Protein AF-0000000083110863 (afdb_homodimer)

InterPro domains:
  IPR005673 Phosphate ABC transporter, substrate-binding protein PstS [PIRSF002756] (12-364)
  IPR005673 Phosphate ABC transporter, substrate-binding protein PstS [TIGR00975] (46-364)
  IPR024370 PBP domain [PF12849] (45-331)
  IPR050962 Phosphate-binding protein PstS [PTHR42996] (9-354)

Organism: NCBI:txid185642

Secondary structure (DSSP, 8-state):
-----------------------------------------S-SEEEEEE-STTHHHHHHHHHHHHHHSTT-EEEEEE--HHHHHHHHHTTSSSEEEESSPPPHHHHHHHHHHHTS-EEEEEEEEEEEEEEEE-TT----EEEHHHHHHHHTTS--BTT-HHHHHHSTT----S-B-EEEEE-S--HHHHHHHHHHHHHSTT---S--SSS--S--SEEE-HHHHHHHHHHHSTTEEEEEEHHHHHHTT-EE-EEEETTEEEEE---HHHHHHHHTT--B-S-TT---B--HHHHS--STT----EEEEEEEEESS-SSHHHHHHHHHHHHHHHTGGGTTGGGGT-BPPPHHHHHHHHHHHHT--/-----------------------------------------S-SEEEEEE-STTHHHHHHHHHHHHHHSTT-EEEEEE--HHHHHHHHHTTSSSEEEESSPPPHHHHHHHHHHHTS-EEEEEEEEEEEEEEEE-TT----EEEHHHHHHHHTTS--BTT-HHHHHHSTT----S-B-EEEEE-S--HHHHHHHHHHHHHSTT---S--SSS--S--SEEE-HHHHHHHHHHHSTTEEEEEEHHHHHHTT-EE-EEEETTEEEEE---HHHHHHHHTT--B-S-TT---B--HHHHS--STT----EEEEEEEEESS-SSHHHHHHHHHHHHHHHTGGGTTGGGGT-BPPPHHHHHHHHHHHHT--

Sequence (730 aa):
MKHQRVGAVLAVLAIGALGLSGCESADDGEAGASSEPVSCGGKPALKASGSTAQENAMTRFIKAFEQACHGQSLDYTPNGSGAGINEFTSNVTDFGGSDSALAPIEHFAAQQRCGSPALDLPVVFGPIAITYNVKGLNSLTLDGPVAAKIFEGAITMWNDPAIAALNSGAALPAEPIRVIFRNDLSGTTDNFQKYLDSASNGAWEKGIGKSFNGGVGEGAKGNDGTSAAVKATEGSITYNEWSFAQKQQLGMAKIVTSAGSDAVAISADSVGKTIAGATIVGQGNDLVIDTYSFYKPTAAGAYPIVLATYEIVCSKYPDAQTGAAVKAFLQSTIGAGQKGLSDNGYIPIPESFKGRLFAAVDSIAMKHQRVGAVLAVLAIGALGLSGCESADDGEAGASSEPVSCGGKPALKASGSTAQENAMTRFIKAFEQACHGQSLDYTPNGSGAGINEFTSNVTDFGGSDSALAPIEHFAAQQRCGSPALDLPVVFGPIAITYNVKGLNSLTLDGPVAAKIFEGAITMWNDPAIAALNSGAALPAEPIRVIFRNDLSGTTDNFQKYLDSASNGAWEKGIGKSFNGGVGEGAKGNDGTSAAVKATEGSITYNEWSFAQKQQLGMAKIVTSAGSDAVAISADSVGKTIAGATIVGQGNDLVIDTYSFYKPTAAGAYPIVLATYEIVCSKYPDAQTGAAVKAFLQSTIGAGQKGLSDNGYIPIPESFKGRLFAAVDSIA

Nearest PDB structures (foldseek):
  4lvq-assembly2_B  TM=9.729E-01  e=5.075E-50  Mycobacterium tuberculosis
  5wnn-assembly2_B  TM=9.262E-01  e=7.924E-28  Burkholderia pseudomallei K96243
  1ixi-assembly1_A  TM=9.269E-01  e=7.408E-27  Escherichia coli
  1a40-assembly1_A  TM=8.992E-01  e=1.075E-26  Escherichia coli
  1a55-assembly1_A  TM=8.881E-01  e=1.561E-26  Escherichia coli

Solvent-accessible surface area (backbone atoms only — not comparable to full-atom values): 37602 Å² total; per-residue (Å²): 139,81,73,82,75,77,75,77,75,76,78,80,75,81,68,79,77,76,75,75,72,74,75,67,68,71,65,70,62,70,76,63,79,77,65,66,80,58,62,66,56,54,45,46,70,44,39,30,29,5,26,36,73,46,44,72,56,44,57,44,22,46,51,34,24,34,70,74,26,77,84,37,49,68,50,72,44,65,65,17,12,47,48,6,50,51,36,27,38,67,65,73,27,73,30,13,27,16,33,52,73,74,49,76,57,49,44,52,45,29,20,65,59,26,78,29,60,52,25,34,40,63,61,38,33,33,42,47,32,44,30,40,24,47,88,89,53,90,72,47,43,42,34,30,39,60,47,22,27,42,52,46,54,75,46,46,41,53,50,33,67,74,47,43,70,56,31,76,89,58,79,56,53,93,43,61,53,40,42,42,41,53,66,44,32,21,18,67,42,19,44,52,30,45,26,25,48,65,36,10,79,72,54,35,76,49,61,54,32,31,42,69,58,40,85,56,63,45,71,27,55,51,42,67,38,38,48,53,48,32,74,73,30,80,36,17,36,38,74,29,37,30,37,50,37,59,73,66,66,50,47,58,45,19,40,35,50,88,38,40,87,63,63,20,51,89,44,73,64,17,41,48,56,30,57,71,70,53,43,75,69,40,62,89,64,21,43,35,66,48,56,56,62,27,30,59,32,74,52,70,60,33,30,32,48,56,37,48,34,20,46,35,36,45,42,34,34,84,49,55,38,51,18,36,23,52,32,20,42,49,41,19,29,71,36,64,24,38,65,66,28,63,83,59,39,30,41,52,69,52,77,88,47,47,63,61,49,50,53,36,46,69,59,36,51,142,77,85,86,76,90,79,82,73,85,73,74,81,84,68,78,77,75,78,76,74,71,74,67,69,72,67,69,65,70,76,64,80,78,66,66,83,58,61,65,55,54,47,46,71,42,38,32,28,4,25,36,73,45,44,73,56,45,56,44,23,45,51,33,26,33,70,73,27,77,84,36,49,67,50,72,46,65,65,17,12,47,49,6,49,53,34,27,40,69,65,72,26,72,29,12,26,18,33,51,72,74,48,75,57,50,44,53,44,30,21,66,59,25,76,28,60,53,24,34,41,63,61,38,33,36,43,49,32,44,30,40,25,47,89,90,54,88,73,46,42,43,36,32,38,60,49,21,28,41,52,46,54,75,46,48,42,53,49,34,69,74,46,41,70,56,32,76,89,60,80,55,54,93,43,61,53,40,44,42,42,51,67,46,33,20,19,68,42,18,44,52,30,45,27,24,50,66,36,10,80,71,54,34,78,48,61,52,30,31,42,68,58,39,85,58,63,44,70,27,53,51,44,68,37,40,49,52,47,30,75,72,30,80,37,17,36,38,73,29,37,31,39,50,37,58,73,68,68,50,47,58,45,20,41,35,50,86,38,41,86,63,63,21,53,89,44,74,65,17,40,47,57,30,59,71,70,54,43,73,68,40,63,89,63,22,43,36,66,49,55,55,62,27,31,58,32,77,53,70,60,34,31,32,49,56,37,47,34,20,46,35,34,43,41,33,36,84,48,56,38,51,19,36,24,52,31,20,42,50,41,19,30,71,36,65,24,39,65,65,30,62,81,58,41,29,41,53,68,53,77,90,48,45,63,61,49,50,54,37,45,68,59,35,51

Structure (mmCIF, N/CA/C/O backbone):
data_AF-0000000083110863-model_v1
#
loop_
_entity.id
_entity.type
_entity.pdbx_description
1 polymer 'Phosphate-binding protein'
#
loop_
_atom_site.group_PDB
_atom_site.id
_atom_site.type_symbol
_atom_site.label_atom_id
_atom_site.label_alt_id
_atom_site.label_comp_id
_atom_site.label_asym_id
_atom_site.label_entity_id
_atom_site.label_seq_id
_atom_site.pdbx_PDB_ins_code
_atom_site.Cartn_x
_atom_site.Cartn_y
_atom_site.Cartn_z
_atom_site.occupancy
_atom_site.B_iso_or_equiv
_atom_site.auth_seq_id
_atom_site.auth_comp_id
_atom_site.auth_asym_id
_atom_site.auth_atom_id
_atom_site.pdbx_PDB_model_num
ATOM 1 N N . MET A 1 1 ? 15.398 -115.938 -27.266 1 21.06 1 MET A N 1
ATOM 2 C CA . MET A 1 1 ? 14.188 -116.188 -26.469 1 21.06 1 MET A CA 1
ATOM 3 C C . MET A 1 1 ? 14.234 -115.375 -25.172 1 21.06 1 MET A C 1
ATOM 5 O O . MET A 1 1 ? 13.383 -115.562 -24.297 1 21.06 1 MET A O 1
ATOM 9 N N . LYS A 1 2 ? 15.484 -114.875 -25 1 21.02 2 LYS A N 1
ATOM 10 C CA . LYS A 1 2 ? 16.422 -114.562 -23.922 1 21.02 2 LYS A CA 1
ATOM 11 C C . LYS A 1 2 ? 15.906 -113.438 -23.078 1 21.02 2 LYS A C 1
ATOM 13 O O . LYS A 1 2 ? 15.641 -112.312 -23.594 1 21.02 2 LYS A O 1
ATOM 18 N N . HIS A 1 3 ? 15.336 -113.562 -21.859 1 21.03 3 HIS A N 1
ATOM 19 C CA . HIS A 1 3 ? 14.273 -113.125 -20.984 1 21.03 3 HIS A CA 1
ATOM 20 C C . HIS A 1 3 ? 14.641 -111.75 -20.344 1 21.03 3 HIS A C 1
ATOM 22 O O . HIS A 1 3 ? 13.82 -111.188 -19.625 1 21.03 3 HIS A O 1
ATOM 28 N N . GLN A 1 4 ? 15.867 -111.25 -20.594 1 24.83 4 GLN A N 1
ATOM 29 C CA . GLN A 1 4 ? 16.5 -110.688 -19.391 1 24.83 4 GLN A CA 1
ATOM 30 C C . GLN A 1 4 ? 15.68 -109.562 -18.828 1 24.83 4 GLN A C 1
ATOM 32 O O . GLN A 1 4 ? 15.273 -108.625 -19.562 1 24.83 4 GLN A O 1
ATOM 37 N N . ARG A 1 5 ? 15.055 -109.75 -17.672 1 22.86 5 ARG A N 1
ATOM 38 C CA . ARG A 1 5 ? 14.031 -109.375 -16.719 1 22.86 5 ARG A CA 1
ATOM 39 C C . ARG A 1 5 ? 14.391 -108 -16.109 1 22.86 5 ARG A C 1
ATOM 41 O O . ARG A 1 5 ? 15.383 -107.875 -15.391 1 22.86 5 ARG A O 1
ATOM 48 N N . VAL A 1 6 ? 14.445 -106.938 -17 1 27.75 6 VAL A N 1
ATOM 49 C CA . VAL A 1 6 ? 14.977 -105.625 -16.812 1 27.75 6 VAL A CA 1
ATOM 50 C C . VAL A 1 6 ? 14.32 -104.938 -15.586 1 27.75 6 VAL A C 1
ATOM 52 O O . VAL A 1 6 ? 13.094 -104.875 -15.508 1 27.75 6 VAL A O 1
ATOM 55 N N . GLY A 1 7 ? 14.898 -105.25 -14.414 1 25.95 7 GLY A N 1
ATOM 56 C CA . GLY A 1 7 ? 14.555 -105 -13.031 1 25.95 7 GLY A CA 1
ATOM 57 C C . GLY A 1 7 ? 14.148 -103.562 -12.781 1 25.95 7 GLY A C 1
ATOM 58 O O . GLY A 1 7 ? 14.727 -102.625 -13.344 1 25.95 7 GLY A O 1
ATOM 59 N N . ALA A 1 8 ? 12.906 -103.375 -12.492 1 25.91 8 ALA A N 1
ATOM 60 C CA . ALA A 1 8 ? 11.961 -102.25 -12.328 1 25.91 8 ALA A CA 1
ATOM 61 C C . ALA A 1 8 ? 12.398 -101.312 -11.211 1 25.91 8 ALA A C 1
ATOM 63 O O . ALA A 1 8 ? 12.234 -101.625 -10.031 1 25.91 8 ALA A O 1
ATOM 64 N N . VAL A 1 9 ? 13.75 -101.125 -11.062 1 26 9 VAL A N 1
ATOM 65 C CA . VAL A 1 9 ? 14.148 -100.5 -9.805 1 26 9 VAL A CA 1
ATOM 66 C C . VAL A 1 9 ? 13.414 -99.125 -9.633 1 26 9 VAL A C 1
ATOM 68 O O . VAL A 1 9 ? 13.625 -98.188 -10.406 1 26 9 VAL A O 1
ATOM 71 N N . LEU A 1 10 ? 12.086 -99.188 -9.43 1 24.64 10 LEU A N 1
ATOM 72 C CA . LEU A 1 10 ? 11.211 -98 -9.297 1 24.64 10 LEU A CA 1
ATOM 73 C C . LEU A 1 10 ? 11.734 -97.062 -8.227 1 24.64 10 LEU A C 1
ATOM 75 O O . LEU A 1 10 ? 12.102 -97.5 -7.133 1 24.64 10 LEU A O 1
ATOM 79 N N . ALA A 1 11 ? 12.484 -96 -8.734 1 24.2 11 ALA A N 1
ATOM 80 C CA . ALA A 1 11 ? 13.078 -94.812 -8.148 1 24.2 11 ALA A CA 1
ATOM 81 C C . ALA A 1 11 ? 12.133 -94.188 -7.141 1 24.2 11 ALA A C 1
ATOM 83 O O . ALA A 1 11 ? 10.922 -94.125 -7.383 1 24.2 11 ALA A O 1
ATOM 84 N N . VAL A 1 12 ? 12.57 -94.25 -5.895 1 25 12 VAL A N 1
ATOM 85 C CA . VAL A 1 12 ? 12.148 -93.812 -4.566 1 25 12 VAL A CA 1
ATOM 86 C C . VAL A 1 12 ? 11.617 -92.375 -4.629 1 25 12 VAL A C 1
ATOM 88 O O . VAL A 1 12 ? 12.062 -91.562 -5.461 1 25 12 VAL A O 1
ATOM 91 N N . LEU A 1 13 ? 10.5 -92.062 -3.943 1 24.14 13 LEU A N 1
ATOM 92 C CA . LEU A 1 13 ? 9.367 -91.188 -3.674 1 24.14 13 LEU A CA 1
ATOM 93 C C . LEU A 1 13 ? 9.828 -89.875 -3.039 1 24.14 13 LEU A C 1
ATOM 95 O O . LEU A 1 13 ? 9.008 -89.062 -2.689 1 24.14 13 LEU A O 1
ATOM 99 N N . ALA A 1 14 ? 11.031 -89.312 -3.375 1 24.28 14 ALA A N 1
ATOM 100 C CA . ALA A 1 14 ? 11.445 -88.312 -2.4 1 24.28 14 ALA A CA 1
ATOM 101 C C . ALA A 1 14 ? 10.43 -87.188 -2.322 1 24.28 14 ALA A C 1
ATOM 103 O O . ALA A 1 14 ? 10.062 -86.625 -3.346 1 24.28 14 ALA A O 1
ATOM 104 N N . ILE A 1 15 ? 9.633 -87.062 -1.282 1 25.22 15 ILE A N 1
ATOM 105 C CA . ILE A 1 15 ? 8.484 -86.25 -0.824 1 25.22 15 ILE A CA 1
ATOM 106 C C . ILE A 1 15 ? 8.891 -84.812 -0.657 1 25.22 15 ILE A C 1
ATOM 108 O O . ILE A 1 15 ? 8.055 -83.938 -0.347 1 25.22 15 ILE A O 1
ATOM 112 N N . GLY A 1 16 ? 10 -84.25 -1.156 1 23.48 16 GLY A N 1
ATOM 113 C CA . GLY A 1 16 ? 10.344 -83.062 -0.396 1 23.48 16 GLY A CA 1
ATOM 114 C C . GLY A 1 16 ? 9.305 -81.938 -0.508 1 23.48 16 GLY A C 1
ATOM 115 O O . GLY A 1 16 ? 8.836 -81.625 -1.604 1 23.48 16 GLY A O 1
ATOM 116 N N . ALA A 1 17 ? 8.539 -81.688 0.561 1 24.88 17 ALA A N 1
ATOM 117 C CA . ALA A 1 17 ? 7.441 -80.75 0.793 1 24.88 17 ALA A CA 1
ATOM 118 C C . ALA A 1 17 ? 7.895 -79.312 0.579 1 24.88 17 ALA A C 1
ATOM 120 O O . ALA A 1 17 ? 8.75 -78.812 1.311 1 24.88 17 ALA A O 1
ATOM 121 N N . LEU A 1 18 ? 8.219 -78.875 -0.642 1 25.25 18 LEU A N 1
ATOM 122 C CA . LEU A 1 18 ? 8.586 -77.5 -0.852 1 25.25 18 LEU A CA 1
ATOM 123 C C . LEU A 1 18 ? 7.492 -76.562 -0.348 1 25.25 18 LEU A C 1
ATOM 125 O O . LEU A 1 18 ? 6.336 -76.625 -0.76 1 25.25 18 LEU A O 1
ATOM 129 N N . GLY A 1 19 ? 7.559 -76.188 0.99 1 25.34 19 GLY A N 1
ATOM 130 C CA . GLY A 1 19 ? 6.672 -75.188 1.574 1 25.34 19 GLY A CA 1
ATOM 131 C C . GLY A 1 19 ? 6.625 -73.875 0.785 1 25.34 19 GLY A C 1
ATOM 132 O O . GLY A 1 19 ? 7.668 -73.312 0.486 1 25.34 19 GLY A O 1
ATOM 133 N N . LEU A 1 20 ? 5.77 -73.812 -0.15 1 26.27 20 LEU A N 1
ATOM 134 C CA . LEU A 1 20 ? 5.469 -72.562 -0.896 1 26.27 20 LEU A CA 1
ATOM 135 C C . LEU A 1 20 ? 5.215 -71.438 0.049 1 26.27 20 LEU A C 1
ATOM 137 O O . LEU A 1 20 ? 4.219 -71.375 0.777 1 26.27 20 LEU A O 1
ATOM 141 N N . SER A 1 21 ? 6.258 -71.062 0.901 1 29.52 21 SER A N 1
ATOM 142 C CA . SER A 1 21 ? 5.984 -69.812 1.662 1 29.52 21 SER A CA 1
ATOM 143 C C . SER A 1 21 ? 5.465 -68.688 0.758 1 29.52 21 SER A C 1
ATOM 145 O O . SER A 1 21 ? 6.062 -68.438 -0.28 1 29.52 21 SER A O 1
ATOM 147 N N . GLY A 1 22 ? 4.191 -68.625 0.681 1 27.98 22 GLY A N 1
ATOM 148 C CA . GLY A 1 22 ? 3.492 -67.562 0.038 1 27.98 22 GLY A CA 1
ATOM 149 C C . GLY A 1 22 ? 4.031 -66.188 0.436 1 27.98 22 GLY A C 1
ATOM 150 O O . GLY A 1 22 ? 4.066 -65.812 1.621 1 27.98 22 GLY A O 1
ATOM 151 N N . CYS A 1 23 ? 5.164 -65.812 -0.146 1 28.73 23 CYS A N 1
ATOM 152 C CA . CYS A 1 23 ? 5.633 -64.438 -0.039 1 28.73 23 CYS A CA 1
ATOM 153 C C . CYS A 1 23 ? 4.469 -63.469 -0.127 1 28.73 23 CYS A C 1
ATOM 155 O O . CYS A 1 23 ? 3.832 -63.344 -1.176 1 28.73 23 CYS A O 1
ATOM 157 N N . GLU A 1 24 ? 3.67 -63.562 0.958 1 26.44 24 GLU A N 1
ATOM 158 C CA . GLU A 1 24 ? 2.789 -62.406 1.002 1 26.44 24 GLU A CA 1
ATOM 159 C C . GLU A 1 24 ? 3.572 -61.094 0.804 1 26.44 24 GLU A C 1
ATOM 161 O O . GLU A 1 24 ? 4.508 -60.812 1.555 1 26.44 24 GLU A O 1
ATOM 166 N N . SER A 1 25 ? 3.895 -60.906 -0.34 1 26.31 25 SER A N 1
ATOM 167 C CA . SER A 1 25 ? 4.422 -59.562 -0.582 1 26.31 25 SER A CA 1
ATOM 168 C C . SER A 1 25 ? 3.672 -58.531 0.235 1 26.31 25 SER A C 1
ATOM 170 O O . SER A 1 25 ? 2.447 -58.406 0.146 1 26.31 25 SER A O 1
ATOM 172 N N . ALA A 1 26 ? 4.211 -58.344 1.438 1 29.17 26 ALA A N 1
ATOM 173 C CA . ALA A 1 26 ? 3.85 -57.094 2.137 1 29.17 26 ALA A CA 1
ATOM 174 C C . ALA A 1 26 ? 3.746 -55.938 1.163 1 29.17 26 ALA A C 1
ATOM 176 O O . ALA A 1 26 ? 4.758 -55.469 0.632 1 29.17 26 ALA A O 1
ATOM 177 N N . ASP A 1 27 ? 2.758 -56.188 0.292 1 26.38 27 ASP A N 1
ATOM 178 C CA . ASP A 1 27 ? 2.488 -54.938 -0.408 1 26.38 27 ASP A CA 1
ATOM 179 C C . ASP A 1 27 ? 2.688 -53.719 0.516 1 26.38 27 ASP A C 1
ATOM 181 O O . ASP A 1 27 ? 2.062 -53.62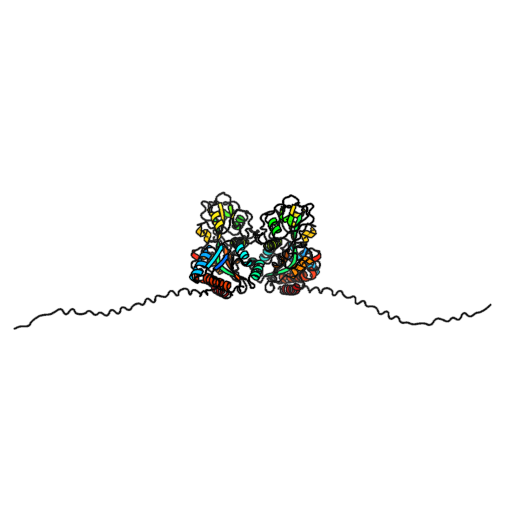5 1.575 1 26.38 27 ASP A O 1
ATOM 185 N N . ASP A 1 28 ? 3.896 -53.438 0.662 1 30.73 28 ASP A N 1
ATOM 186 C CA . ASP A 1 28 ? 4.188 -52.125 1.244 1 30.73 28 ASP A CA 1
ATOM 187 C C . ASP A 1 28 ? 3.129 -51.094 0.85 1 30.73 28 ASP A C 1
ATOM 189 O O . ASP A 1 28 ? 2.992 -50.781 -0.328 1 30.73 28 ASP A O 1
ATOM 193 N N . GLY A 1 29 ? 2.006 -51.375 1.44 1 28.61 29 GLY A N 1
ATOM 194 C CA . GLY A 1 29 ? 1.021 -50.312 1.329 1 28.61 29 GLY A CA 1
ATOM 195 C C . GLY A 1 29 ? 1.641 -48.906 1.289 1 28.61 29 GLY A C 1
ATOM 196 O O . GLY A 1 29 ? 2.555 -48.625 2.061 1 28.61 29 GLY A O 1
ATOM 197 N N . GLU A 1 30 ? 1.978 -48.438 0.096 1 29.05 30 GLU A N 1
ATOM 198 C CA . GLU A 1 30 ? 2.141 -47 0.053 1 29.05 30 GLU A CA 1
ATOM 199 C C . GLU A 1 30 ? 1.368 -46.312 1.182 1 29.05 30 GLU A C 1
ATOM 201 O O . GLU A 1 30 ? 0.158 -46.5 1.316 1 29.05 30 GLU A O 1
ATOM 206 N N . ALA A 1 31 ? 1.934 -46.344 2.357 1 33.28 31 ALA A N 1
ATOM 207 C CA . ALA A 1 31 ? 1.439 -45.406 3.361 1 33.28 31 ALA A CA 1
ATOM 208 C C . ALA A 1 31 ? 0.75 -44.219 2.705 1 33.28 31 ALA A C 1
ATOM 210 O O . ALA A 1 31 ? 1.407 -43.375 2.092 1 33.28 31 ALA A O 1
ATOM 211 N N . GLY A 1 32 ? -0.315 -44.375 1.992 1 34.12 32 GLY A N 1
ATOM 212 C CA . GLY A 1 32 ? -1.137 -43.312 1.466 1 34.12 32 GLY A CA 1
ATOM 213 C C . GLY A 1 32 ? -1.046 -42.031 2.285 1 34.12 32 GLY A C 1
ATOM 214 O O . GLY A 1 32 ? -1.068 -42.062 3.518 1 34.12 32 GLY A O 1
ATOM 215 N N . ALA A 1 33 ? -0.331 -41.062 1.846 1 39.34 33 ALA A N 1
ATOM 216 C CA . ALA A 1 33 ? -0.334 -39.719 2.441 1 39.34 33 ALA A CA 1
ATOM 217 C C . ALA A 1 33 ? -1.655 -39.438 3.152 1 39.34 33 ALA A C 1
ATOM 219 O O . ALA A 1 33 ? -2.723 -39.5 2.535 1 39.34 33 ALA A O 1
ATOM 220 N N . SER A 1 34 ? -1.927 -39.75 4.32 1 42.69 34 SER A N 1
ATOM 221 C CA . SER A 1 34 ? -3.035 -39.5 5.238 1 42.69 34 SER A CA 1
ATOM 222 C C . SER A 1 34 ? -3.711 -38.188 4.945 1 42.69 34 SER A C 1
ATOM 224 O O . SER A 1 34 ? -3.094 -37.125 5.086 1 42.69 34 SER A O 1
ATOM 226 N N . SER A 1 35 ? -4.52 -38.062 3.881 1 56.12 35 SER A N 1
ATOM 227 C CA . SER A 1 35 ? -5.391 -36.938 3.549 1 56.12 35 SER A CA 1
ATOM 228 C C . SER A 1 35 ? -6.094 -36.406 4.789 1 56.12 35 SER A C 1
ATOM 230 O O . SER A 1 35 ? -6.781 -37.125 5.492 1 56.12 35 SER A O 1
ATOM 232 N N . GLU A 1 36 ? -5.594 -35.406 5.527 1 65.44 36 GLU A N 1
ATOM 233 C CA . GLU A 1 36 ? -6.336 -34.75 6.605 1 65.44 36 GLU A CA 1
ATOM 234 C C . GLU A 1 36 ? -7.828 -34.688 6.297 1 65.44 36 GLU A C 1
ATOM 236 O O . GLU A 1 36 ? -8.227 -34.5 5.148 1 65.44 36 GLU A O 1
ATOM 241 N N . PRO A 1 37 ? -8.609 -35.188 7.242 1 83.12 37 PRO A N 1
ATOM 242 C CA . PRO A 1 37 ? -10.055 -35.25 7.016 1 83.12 37 PRO A CA 1
ATOM 243 C C . PRO A 1 37 ? -10.648 -33.906 6.641 1 83.12 37 PRO A C 1
ATOM 245 O O . PRO A 1 37 ? -10.164 -32.875 7.094 1 83.12 37 PRO A O 1
ATOM 248 N N . VAL A 1 38 ? -11.477 -33.875 5.641 1 95.06 38 VAL A N 1
ATOM 249 C CA . VAL A 1 38 ? -12.25 -32.719 5.234 1 95.06 38 VAL A CA 1
ATOM 250 C C . VAL A 1 38 ? -13.633 -32.75 5.883 1 95.06 38 VAL A C 1
ATOM 252 O O . VAL A 1 38 ? -14.336 -33.781 5.781 1 95.06 38 VAL A O 1
ATOM 255 N N . SER A 1 39 ? -13.922 -31.766 6.664 1 96.12 39 SER A N 1
ATOM 256 C CA . SER A 1 39 ? -15.242 -31.672 7.289 1 96.12 39 SER A CA 1
ATOM 257 C C . SER A 1 39 ? -16.266 -31.062 6.332 1 96.12 39 SER A C 1
ATOM 259 O O . SER A 1 39 ? -16.594 -29.875 6.441 1 96.12 39 SER A O 1
ATOM 261 N N . CYS A 1 40 ? -16.922 -31.953 5.566 1 97.19 40 CYS A N 1
ATOM 262 C CA . CYS A 1 40 ? -17.859 -31.484 4.543 1 97.19 40 CYS A CA 1
ATOM 263 C C . CYS A 1 40 ? -19.156 -31 5.168 1 97.19 40 CYS A C 1
ATOM 265 O O . CYS A 1 40 ? -19.516 -31.406 6.277 1 97.19 40 CYS A O 1
ATOM 267 N N . GLY A 1 41 ? -19.859 -30.062 4.461 1 95.25 41 GLY A N 1
ATOM 268 C CA . GLY A 1 41 ? -21.141 -29.5 4.895 1 95.25 41 GLY A CA 1
ATOM 269 C C . GLY A 1 41 ? -21.234 -28 4.691 1 95.25 41 GLY A C 1
ATOM 270 O O . GLY A 1 41 ? -20.359 -27.406 4.047 1 95.25 41 GLY A O 1
ATOM 271 N N . GLY A 1 42 ? -22.375 -27.438 5.074 1 96.44 42 GLY A N 1
ATOM 272 C CA . GLY A 1 42 ? -22.609 -26 4.949 1 96.44 42 GLY A CA 1
ATOM 273 C C . GLY A 1 42 ? -23.203 -25.609 3.613 1 96.44 42 GLY A C 1
ATOM 274 O O . GLY A 1 42 ? -23.938 -26.391 2.998 1 96.44 42 GLY A O 1
ATOM 275 N N . LYS A 1 43 ? -22.938 -24.344 3.248 1 96.12 43 LYS A N 1
ATOM 276 C CA . LYS A 1 43 ? -23.422 -23.75 2.014 1 96.12 43 LYS A CA 1
ATOM 277 C C . LYS A 1 43 ? -22.984 -24.562 0.794 1 96.12 43 LYS A C 1
ATOM 279 O O . LYS A 1 43 ? -21.797 -24.859 0.645 1 96.12 43 LYS A O 1
ATOM 284 N N . PRO A 1 44 ? -23.906 -25 -0.027 1 97.31 44 PRO A N 1
ATOM 285 C CA . PRO A 1 44 ? -23.547 -25.906 -1.133 1 97.31 44 PRO A CA 1
ATOM 286 C C . PRO A 1 44 ? -22.656 -25.219 -2.176 1 97.31 44 PRO A C 1
ATOM 288 O O . PRO A 1 44 ? -21.797 -25.859 -2.773 1 97.31 44 PRO A O 1
ATOM 291 N N . ALA A 1 45 ? -22.938 -23.938 -2.436 1 98.31 45 ALA A N 1
ATOM 292 C CA . ALA A 1 45 ? -22.203 -23.219 -3.475 1 98.31 45 ALA A CA 1
ATOM 293 C C . ALA A 1 45 ? -21.5 -22 -2.898 1 98.31 45 ALA A C 1
ATOM 295 O O . ALA A 1 45 ? -22.141 -21.078 -2.395 1 98.31 45 ALA A O 1
ATOM 296 N N . LEU A 1 46 ? -20.156 -22.016 -2.975 1 98.75 46 LEU A N 1
ATOM 297 C CA . LEU A 1 46 ? -19.344 -20.906 -2.523 1 98.75 46 LEU A CA 1
ATOM 298 C C . LEU A 1 46 ? -19 -19.969 -3.686 1 98.75 46 LEU A C 1
ATOM 300 O O . LEU A 1 46 ? -18.953 -20.406 -4.84 1 98.75 46 LEU A O 1
ATOM 304 N N . LYS A 1 47 ? -18.828 -18.703 -3.359 1 98.75 47 LYS A N 1
ATOM 305 C CA . LYS A 1 47 ? -18.344 -17.703 -4.297 1 98.75 47 LYS A CA 1
ATOM 306 C C . LYS A 1 47 ? -17.094 -17.016 -3.764 1 98.75 47 LYS A C 1
ATOM 308 O O . LYS A 1 47 ? -17.031 -16.641 -2.594 1 98.75 47 LYS A O 1
ATOM 313 N N . ALA A 1 48 ? -16.078 -16.938 -4.562 1 98.81 48 ALA A N 1
ATOM 314 C CA . ALA A 1 48 ? -14.852 -16.219 -4.238 1 98.81 48 ALA A CA 1
ATOM 315 C C . ALA A 1 48 ? -14.289 -15.516 -5.469 1 98.81 48 ALA A C 1
ATOM 317 O O . ALA A 1 48 ? -14.656 -15.836 -6.602 1 98.81 48 ALA A O 1
ATOM 318 N N . SER A 1 49 ? -13.523 -14.5 -5.297 1 98.75 49 SER A N 1
ATOM 319 C CA . SER A 1 49 ? -12.859 -13.766 -6.367 1 98.75 49 SER A CA 1
ATOM 320 C C . SER A 1 49 ? -11.508 -13.227 -5.906 1 98.75 49 SER A C 1
ATOM 322 O O . SER A 1 49 ? -11.195 -13.258 -4.715 1 98.75 49 SER A O 1
ATOM 324 N N . GLY A 1 50 ? -10.641 -12.82 -6.871 1 98.5 50 GLY A N 1
ATOM 325 C CA . GLY A 1 50 ? -9.422 -12.141 -6.477 1 98.5 50 GLY A CA 1
ATOM 326 C C . GLY A 1 50 ? -8.242 -12.453 -7.375 1 98.5 50 GLY A C 1
ATOM 327 O O . GLY A 1 50 ? -8.344 -12.352 -8.602 1 98.5 50 GLY A O 1
ATOM 328 N N . SER A 1 51 ? -7.156 -12.852 -6.801 1 98.62 51 SER A N 1
ATOM 329 C CA . SER A 1 51 ? -5.867 -13.016 -7.461 1 98.62 51 SER A CA 1
ATOM 330 C C . SER A 1 51 ? -6.004 -13.836 -8.742 1 98.62 51 SER A C 1
ATOM 332 O O . SER A 1 51 ? -6.555 -14.938 -8.727 1 98.62 51 SER A O 1
ATOM 334 N N . THR A 1 52 ? -5.492 -13.297 -9.867 1 98.38 52 THR A N 1
ATOM 335 C CA . THR A 1 52 ? -5.395 -14.094 -11.086 1 98.38 52 THR A CA 1
ATOM 336 C C . THR A 1 52 ? -4.195 -15.039 -11.023 1 98.38 52 THR A C 1
ATOM 338 O O . THR A 1 52 ? -4.1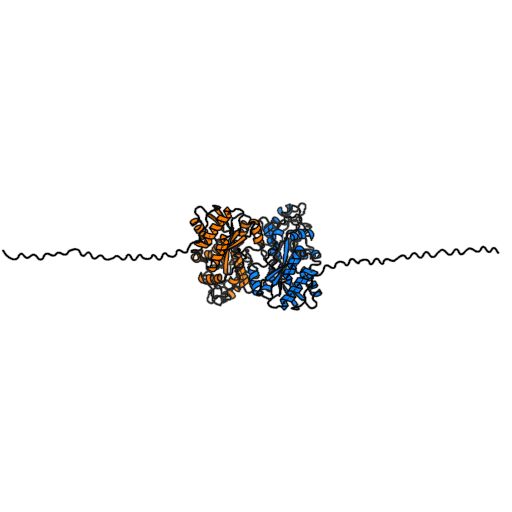56 -16.047 -11.734 1 98.38 52 THR A O 1
ATOM 341 N N . ALA A 1 53 ? -3.238 -14.719 -10.188 1 98.44 53 ALA A N 1
ATOM 342 C CA . ALA A 1 53 ? -2.035 -15.539 -10.07 1 98.44 53 ALA A CA 1
ATOM 343 C C . ALA A 1 53 ? -2.379 -16.953 -9.625 1 98.44 53 ALA A C 1
ATOM 345 O O . ALA A 1 53 ? -1.714 -17.922 -10.016 1 98.44 53 ALA A O 1
ATOM 346 N N . GLN A 1 54 ? -3.441 -17.062 -8.836 1 98.25 54 GLN A N 1
ATOM 347 C CA . GLN A 1 54 ? -3.77 -18.391 -8.328 1 98.25 54 GLN A CA 1
ATOM 348 C C . GLN A 1 54 ? -4.84 -19.062 -9.18 1 98.25 54 GLN A C 1
ATOM 350 O O . GLN A 1 54 ? -5.359 -20.125 -8.82 1 98.25 54 GLN A O 1
ATOM 355 N N . GLU A 1 55 ? -5.191 -18.484 -10.297 1 97.56 55 GLU A N 1
ATOM 356 C CA . GLU A 1 55 ? -6.297 -19.031 -11.086 1 97.56 55 GLU A CA 1
ATOM 357 C C . GLU A 1 55 ? -6.055 -20.484 -11.445 1 97.56 55 GLU A C 1
ATOM 359 O O . GLU A 1 55 ? -6.949 -21.328 -11.305 1 97.56 55 GLU A O 1
ATOM 364 N N . ASN A 1 56 ? -4.871 -20.828 -11.93 1 96.81 56 ASN A N 1
ATOM 365 C CA . ASN A 1 56 ? -4.559 -22.188 -12.32 1 96.81 56 ASN A CA 1
ATOM 366 C C . ASN A 1 56 ? -4.473 -23.125 -11.109 1 96.81 56 ASN A C 1
ATOM 368 O O . ASN A 1 56 ? -4.844 -24.297 -11.195 1 96.81 56 ASN A O 1
ATOM 372 N N . ALA A 1 57 ? -3.992 -22.656 -10.008 1 98 57 ALA A N 1
ATOM 373 C CA . ALA A 1 57 ? -4.008 -23.422 -8.773 1 98 57 ALA A CA 1
ATOM 374 C C . ALA A 1 57 ? -5.438 -23.641 -8.281 1 98 57 ALA A C 1
ATOM 376 O O . ALA A 1 57 ? -5.77 -24.719 -7.781 1 98 57 ALA A O 1
ATOM 377 N N . MET A 1 58 ? -6.266 -22.594 -8.422 1 98.25 58 MET A N 1
ATOM 378 C CA . MET A 1 58 ? -7.652 -22.672 -7.977 1 98.25 58 MET A CA 1
ATOM 379 C C . MET A 1 58 ? -8.406 -23.781 -8.703 1 98.25 58 MET A C 1
ATOM 381 O O . MET A 1 58 ? -9.273 -24.438 -8.125 1 98.25 58 MET A O 1
ATOM 385 N N . THR A 1 59 ? -8.102 -23.984 -9.984 1 96.62 59 THR A N 1
ATOM 386 C CA . THR A 1 59 ? -8.703 -25.094 -10.719 1 96.62 59 THR A CA 1
ATOM 387 C C . THR A 1 59 ? -8.422 -26.422 -10.008 1 96.62 59 THR A C 1
ATOM 389 O O . THR A 1 59 ? -9.32 -27.266 -9.875 1 96.62 59 THR A O 1
ATOM 392 N N . ARG A 1 60 ? -7.281 -26.578 -9.477 1 96.5 60 ARG A N 1
ATOM 393 C CA . ARG A 1 60 ? -6.898 -27.781 -8.758 1 96.5 60 ARG A CA 1
ATOM 394 C C . ARG A 1 60 ? -7.559 -27.844 -7.387 1 96.5 60 ARG A C 1
ATOM 396 O O . ARG A 1 60 ? -7.992 -28.906 -6.941 1 96.5 60 ARG A O 1
ATOM 403 N N . PHE A 1 61 ? -7.617 -26.719 -6.668 1 98.38 61 PHE A N 1
ATOM 404 C CA . PHE A 1 61 ? -8.234 -26.641 -5.352 1 98.38 61 PHE A CA 1
ATOM 405 C C . PHE A 1 61 ? -9.719 -26.984 -5.438 1 98.38 61 PHE A C 1
ATOM 407 O O . PHE A 1 61 ? -10.242 -27.719 -4.605 1 98.38 61 PHE A O 1
ATOM 414 N N . ILE A 1 62 ? -10.391 -26.438 -6.477 1 98.31 62 ILE A N 1
ATOM 415 C CA . ILE A 1 62 ? -11.82 -26.672 -6.66 1 98.31 62 ILE A CA 1
ATOM 416 C C . ILE A 1 62 ? -12.07 -28.141 -6.957 1 98.31 62 ILE A C 1
ATOM 418 O O . ILE A 1 62 ? -13.008 -28.75 -6.414 1 98.31 62 ILE A O 1
ATOM 422 N N . LYS A 1 63 ? -11.234 -28.75 -7.789 1 96.94 63 LYS A N 1
ATOM 423 C CA . LYS A 1 63 ? -11.359 -30.172 -8.086 1 96.94 63 LYS A CA 1
ATOM 424 C C . LYS A 1 63 ? -11.203 -31.016 -6.828 1 96.94 63 LYS A C 1
ATOM 426 O O . LYS A 1 63 ? -11.984 -31.938 -6.586 1 96.94 63 LYS A O 1
ATOM 431 N N . ALA A 1 64 ? -10.195 -30.719 -6 1 97.44 64 ALA A N 1
ATOM 432 C CA . ALA A 1 64 ? -9.984 -31.453 -4.75 1 97.44 64 ALA A CA 1
ATOM 433 C C . ALA A 1 64 ? -11.188 -31.312 -3.822 1 97.44 64 ALA A C 1
ATOM 435 O O . ALA A 1 64 ? -11.594 -32.281 -3.172 1 97.44 64 ALA A O 1
ATOM 436 N N . PHE A 1 65 ? -11.734 -30.125 -3.758 1 98 65 PHE A N 1
ATOM 437 C CA . PHE A 1 65 ? -12.883 -29.828 -2.914 1 98 65 PHE A CA 1
ATOM 438 C C . PHE A 1 65 ? -14.102 -30.625 -3.359 1 98 65 PHE A C 1
ATOM 440 O O . PHE A 1 65 ? -14.758 -31.281 -2.543 1 98 65 PHE A O 1
ATOM 447 N N . GLU A 1 66 ? -14.367 -30.578 -4.637 1 97.5 66 GLU A N 1
ATOM 448 C CA . GLU A 1 66 ? -15.539 -31.266 -5.184 1 97.5 66 GLU A CA 1
ATOM 449 C C . GLU A 1 66 ? -15.414 -32.781 -5.062 1 97.5 66 GLU A C 1
ATOM 451 O O . GLU A 1 66 ? -16.406 -33.469 -4.883 1 97.5 66 GLU A O 1
ATOM 456 N N . GLN A 1 67 ? -14.266 -33.281 -5.141 1 96.62 67 GLN A N 1
ATOM 457 C CA . GLN A 1 67 ? -14.023 -34.719 -4.961 1 96.62 67 GLN A CA 1
ATOM 458 C C . GLN A 1 67 ? -14.203 -35.125 -3.502 1 96.62 67 GLN A C 1
ATOM 460 O O . GLN A 1 67 ? -14.711 -36.219 -3.219 1 96.62 67 GLN A O 1
ATOM 465 N N . ALA A 1 68 ? -13.828 -34.281 -2.615 1 97 68 ALA A N 1
ATOM 466 C CA . ALA A 1 68 ? -13.93 -34.562 -1.189 1 97 68 ALA A CA 1
ATOM 467 C C . ALA A 1 68 ? -15.352 -34.375 -0.684 1 97 68 ALA A C 1
ATOM 469 O O . ALA A 1 68 ? -15.82 -35.156 0.164 1 97 68 ALA A O 1
ATOM 470 N N . CYS A 1 69 ? -15.945 -33.344 -1.189 1 97.62 69 CYS A N 1
ATOM 471 C CA . CYS A 1 69 ? -17.281 -32.969 -0.723 1 97.62 69 CYS A CA 1
ATOM 472 C C . CYS A 1 69 ? -18.281 -32.969 -1.874 1 97.62 69 CYS A C 1
ATOM 474 O O . CYS A 1 69 ? -18.609 -31.922 -2.406 1 97.62 69 CYS A O 1
ATOM 476 N N . HIS A 1 70 ? -18.875 -34.125 -2.025 1 95.88 70 HIS A N 1
ATOM 477 C CA . HIS A 1 70 ? -19.812 -34.281 -3.125 1 95.88 70 HIS A CA 1
ATOM 478 C C . HIS A 1 70 ? -20.984 -33.312 -2.975 1 95.88 70 HIS A C 1
ATOM 480 O O . HIS A 1 70 ? -21.547 -33.156 -1.882 1 95.88 70 HIS A O 1
ATOM 486 N N . GLY A 1 71 ? -21.297 -32.594 -4.07 1 96.38 71 GLY A N 1
ATOM 487 C CA . GLY A 1 71 ? -22.438 -31.688 -4.074 1 96.38 71 GLY A CA 1
ATOM 488 C C . GLY A 1 71 ? -22.062 -30.25 -3.727 1 96.38 71 GLY A C 1
ATOM 489 O O . GLY A 1 71 ? -22.875 -29.344 -3.855 1 96.38 71 GLY A O 1
ATOM 490 N N . GLN A 1 72 ? -20.828 -30.062 -3.297 1 97.62 72 GLN A N 1
ATOM 491 C CA . GLN A 1 72 ? -20.375 -28.703 -3 1 97.62 72 GLN A CA 1
ATOM 492 C C . GLN A 1 72 ? -19.5 -28.156 -4.129 1 97.62 72 GLN A C 1
ATOM 494 O O . GLN A 1 72 ? -18.859 -28.922 -4.848 1 97.62 72 GLN A O 1
ATOM 499 N N . SER A 1 73 ? -19.594 -26.812 -4.285 1 98.19 73 SER A N 1
ATOM 500 C CA . SER A 1 73 ? -18.844 -26.188 -5.379 1 98.19 73 SER A CA 1
ATOM 501 C C . SER A 1 73 ? -18.328 -24.812 -4.98 1 98.19 73 SER A C 1
ATOM 503 O O . SER A 1 73 ? -18.766 -24.25 -3.977 1 98.19 73 SER A O 1
ATOM 505 N N . LEU A 1 74 ? -17.328 -24.359 -5.684 1 98.62 74 LEU A N 1
ATOM 506 C CA . LEU A 1 74 ? -16.812 -23 -5.578 1 98.62 74 LEU A CA 1
ATOM 507 C C . LEU A 1 74 ? -16.719 -22.344 -6.949 1 98.62 74 LEU A C 1
ATOM 509 O O . LEU A 1 74 ? -16.141 -22.906 -7.875 1 98.62 74 LEU A O 1
ATOM 513 N N . ASP A 1 75 ? -17.406 -21.234 -7.117 1 98.5 75 ASP A N 1
ATOM 514 C CA . ASP A 1 75 ? -17.203 -20.359 -8.266 1 98.5 75 ASP A CA 1
ATOM 515 C C . ASP A 1 75 ? -16.156 -19.297 -7.973 1 98.5 75 ASP A C 1
ATOM 517 O O . ASP A 1 75 ? -16.359 -18.422 -7.129 1 98.5 75 ASP A O 1
ATOM 521 N N . TYR A 1 76 ? -15.023 -19.359 -8.648 1 98.62 76 TYR A N 1
ATOM 522 C CA . TYR A 1 76 ? -13.938 -18.406 -8.445 1 98.62 76 TYR A CA 1
ATOM 523 C C . TYR A 1 76 ? -13.797 -17.469 -9.633 1 98.62 76 TYR A C 1
ATOM 525 O O . TYR A 1 76 ? -13.641 -17.922 -10.773 1 98.62 76 TYR A O 1
ATOM 533 N N . THR A 1 77 ? -13.867 -16.156 -9.406 1 98.44 77 THR A N 1
ATOM 534 C CA . THR A 1 77 ? -13.672 -15.148 -10.438 1 98.44 77 THR A CA 1
ATOM 535 C C . THR A 1 77 ? -12.289 -14.516 -10.312 1 98.44 77 THR A C 1
ATOM 537 O O . THR A 1 77 ? -12.031 -13.766 -9.367 1 98.44 77 THR A O 1
ATOM 540 N N . PRO A 1 78 ? -11.375 -14.844 -11.234 1 98.44 78 PRO A N 1
ATOM 541 C CA . PRO A 1 78 ? -10.047 -14.227 -11.227 1 98.44 78 PRO A CA 1
ATOM 542 C C . PRO A 1 78 ? -10.055 -12.812 -11.789 1 98.44 78 PRO A C 1
ATOM 544 O O . PRO A 1 78 ? -9.969 -12.625 -13.008 1 98.44 78 PRO A O 1
ATOM 547 N N . ASN A 1 79 ? -10.188 -11.82 -10.859 1 96.88 79 ASN A N 1
ATOM 548 C CA . ASN A 1 79 ? -10.336 -10.445 -11.32 1 96.88 79 ASN A CA 1
ATOM 549 C C . ASN A 1 79 ? -9.383 -9.5 -10.594 1 96.88 79 ASN A C 1
ATOM 551 O O . ASN A 1 79 ? -9.594 -8.289 -10.586 1 96.88 79 ASN A O 1
ATOM 555 N N . GLY A 1 80 ? -8.289 -10.031 -9.977 1 97.44 80 GLY A N 1
ATOM 556 C CA . GLY A 1 80 ? -7.258 -9.242 -9.32 1 97.44 80 GLY A CA 1
ATOM 557 C C . GLY A 1 80 ? -7.391 -9.219 -7.812 1 97.44 80 GLY A C 1
ATOM 558 O O . GLY A 1 80 ? -8.508 -9.188 -7.281 1 97.44 80 GLY A O 1
ATOM 559 N N . SER A 1 81 ? -6.277 -9.109 -7.105 1 97.94 81 SER A N 1
ATOM 560 C CA . SER A 1 81 ? -6.254 -9.125 -5.645 1 97.94 81 SER A CA 1
ATOM 561 C C . SER A 1 81 ? -7.074 -7.977 -5.07 1 97.94 81 SER A C 1
ATOM 563 O O . SER A 1 81 ? -7.797 -8.156 -4.086 1 97.94 81 SER A O 1
ATOM 565 N N . GLY A 1 82 ? -6.91 -6.816 -5.656 1 96.12 82 GLY A N 1
ATOM 566 C CA . GLY A 1 82 ? -7.676 -5.676 -5.18 1 96.12 82 GLY A CA 1
ATOM 567 C C . GLY A 1 82 ? -9.172 -5.895 -5.238 1 96.12 82 GLY A C 1
ATOM 568 O O . GLY A 1 82 ? -9.891 -5.605 -4.273 1 96.12 82 GLY A O 1
ATOM 569 N N . ALA A 1 83 ? -9.641 -6.406 -6.406 1 95.69 83 ALA A N 1
ATOM 570 C CA . ALA A 1 83 ? -11.062 -6.711 -6.559 1 95.69 83 ALA A CA 1
ATOM 571 C C . ALA A 1 83 ? -11.5 -7.781 -5.562 1 95.69 83 ALA A C 1
ATOM 573 O O . ALA A 1 83 ? -12.602 -7.699 -5.004 1 95.69 83 ALA A O 1
ATOM 574 N N . GLY A 1 84 ? -10.656 -8.773 -5.348 1 97.94 84 GLY A N 1
ATOM 575 C CA . GLY A 1 84 ? -10.961 -9.812 -4.375 1 97.94 84 GLY A CA 1
ATOM 576 C C . GLY A 1 84 ? -11.164 -9.273 -2.971 1 97.94 84 GLY A C 1
ATOM 577 O O . GLY A 1 84 ? -12.125 -9.648 -2.291 1 97.94 84 GLY A O 1
ATOM 578 N N . ILE A 1 85 ? -10.32 -8.398 -2.502 1 97.44 85 ILE A N 1
ATOM 579 C CA . ILE A 1 85 ? -10.43 -7.781 -1.182 1 97.44 85 ILE A CA 1
ATOM 580 C C . ILE A 1 85 ? -11.695 -6.938 -1.104 1 97.44 85 ILE A C 1
ATOM 582 O O . ILE A 1 85 ? -12.453 -7.035 -0.138 1 97.44 85 ILE A O 1
ATOM 586 N N . ASN A 1 86 ? -11.938 -6.148 -2.158 1 94.38 86 ASN A N 1
ATOM 587 C CA . ASN A 1 86 ? -13.102 -5.262 -2.17 1 94.38 86 ASN A CA 1
ATOM 588 C C . ASN A 1 86 ? -14.406 -6.047 -2.139 1 94.38 86 ASN A C 1
ATOM 590 O O . ASN A 1 86 ? -15.32 -5.707 -1.39 1 94.38 86 ASN A O 1
ATOM 594 N N . GLU A 1 87 ? -14.508 -7.094 -2.998 1 96.75 87 GLU A N 1
ATOM 595 C CA . GLU A 1 87 ? -15.727 -7.887 -3.062 1 96.75 87 GLU A CA 1
ATOM 596 C C . GLU A 1 87 ? -15.945 -8.672 -1.771 1 96.75 87 GLU A C 1
ATOM 598 O O . GLU A 1 87 ? -17.078 -8.844 -1.326 1 96.75 87 GLU A O 1
ATOM 603 N N . PHE A 1 88 ? -14.93 -9.102 -1.091 1 98.31 88 PHE A N 1
ATOM 604 C CA . PHE A 1 88 ? -15.039 -9.766 0.204 1 98.31 88 PHE A CA 1
ATOM 605 C C . PHE A 1 88 ? -15.531 -8.789 1.27 1 98.31 88 PHE A C 1
ATOM 607 O O . PHE A 1 88 ? -16.5 -9.078 1.981 1 98.31 88 PHE A O 1
ATOM 614 N N . THR A 1 89 ? -14.883 -7.605 1.331 1 95.06 89 THR A N 1
ATOM 615 C CA . THR A 1 89 ? -15.195 -6.66 2.395 1 95.06 89 THR A CA 1
ATOM 616 C C . THR A 1 89 ? -16.594 -6.066 2.197 1 95.06 89 THR A C 1
ATOM 618 O O . THR A 1 89 ? -17.234 -5.629 3.158 1 95.06 89 THR A O 1
ATOM 621 N N . SER A 1 90 ? -17.109 -6.141 0.933 1 93.69 90 SER A N 1
ATOM 622 C CA . SER A 1 90 ? -18.438 -5.633 0.625 1 93.69 90 SER A CA 1
ATOM 623 C C . SER A 1 90 ? -19.484 -6.742 0.69 1 93.69 90 SER A C 1
ATOM 625 O O . SER A 1 90 ? -20.625 -6.551 0.275 1 93.69 90 SER A O 1
ATOM 627 N N . ASN A 1 91 ? -19.078 -7.91 1.05 1 96.62 91 ASN A N 1
ATOM 628 C CA . ASN A 1 91 ? -19.969 -9.047 1.284 1 96.62 91 ASN A CA 1
ATOM 629 C C . ASN A 1 91 ? -20.531 -9.594 -0.022 1 96.62 91 ASN A C 1
ATOM 631 O O . ASN A 1 91 ? -21.641 -10.141 -0.04 1 96.62 91 ASN A O 1
ATOM 635 N N . VAL A 1 92 ? -19.766 -9.422 -1.093 1 97 92 VAL A N 1
ATOM 636 C CA . VAL A 1 92 ? -20.156 -9.945 -2.398 1 97 92 VAL A CA 1
ATOM 637 C C . VAL A 1 92 ? -19.719 -11.398 -2.529 1 97 92 VAL A C 1
ATOM 639 O O . VAL A 1 92 ? -20.375 -12.195 -3.195 1 97 92 VAL A O 1
ATOM 642 N N . THR A 1 93 ? -18.594 -11.766 -1.918 1 98.81 93 THR A N 1
ATOM 643 C CA . THR A 1 93 ? -18.062 -13.125 -1.975 1 98.81 93 THR A CA 1
ATOM 644 C C . THR A 1 93 ? -17.891 -13.695 -0.57 1 98.81 93 THR A C 1
ATOM 646 O O . THR A 1 93 ? -17.922 -12.953 0.416 1 98.81 93 THR A O 1
ATOM 649 N N . ASP A 1 94 ? -17.734 -15 -0.525 1 98.88 94 ASP A N 1
ATOM 650 C CA . ASP A 1 94 ? -17.594 -15.695 0.751 1 98.88 94 ASP A CA 1
ATOM 651 C C . ASP A 1 94 ? -16.172 -15.57 1.285 1 98.88 94 ASP A C 1
ATOM 653 O O . ASP A 1 94 ? -15.945 -15.57 2.498 1 98.88 94 ASP A O 1
ATOM 657 N N . PHE A 1 95 ? -15.188 -15.531 0.454 1 98.88 95 PHE A N 1
ATOM 658 C CA . PHE A 1 95 ? -13.805 -15.227 0.8 1 98.88 95 PHE A CA 1
ATOM 659 C C . PHE A 1 95 ? -13.078 -14.594 -0.383 1 98.88 95 PHE A C 1
ATOM 661 O O . PHE A 1 95 ? -13.586 -14.594 -1.505 1 98.88 95 PHE A O 1
ATOM 668 N N . GLY A 1 96 ? -11.969 -13.914 -0.124 1 98.81 96 GLY A N 1
ATOM 669 C CA . GLY A 1 96 ? -11.195 -13.258 -1.163 1 98.81 96 GLY A CA 1
ATOM 670 C C . GLY A 1 96 ? -9.836 -13.891 -1.384 1 98.81 96 GLY A C 1
ATOM 671 O O . GLY A 1 96 ? -9.203 -14.375 -0.437 1 98.81 96 GLY A O 1
ATOM 672 N N . GLY A 1 97 ? -9.383 -13.945 -2.625 1 98.75 97 GLY A N 1
ATOM 673 C CA . GLY A 1 97 ? -8.016 -14.312 -2.967 1 98.75 97 GLY A CA 1
ATOM 674 C C . GLY A 1 97 ? -7.113 -13.117 -3.209 1 98.75 97 GLY A C 1
ATOM 675 O O . GLY A 1 97 ? -7.453 -12.227 -3.992 1 98.75 97 GLY A O 1
ATOM 676 N N . SER A 1 98 ? -5.941 -13.117 -2.537 1 98.69 98 SER A N 1
ATOM 677 C CA . SER A 1 98 ? -5.043 -11.977 -2.682 1 98.69 98 SER A CA 1
ATOM 678 C C . SER A 1 98 ? -3.584 -12.406 -2.553 1 98.69 98 SER A C 1
ATOM 680 O O . SER A 1 98 ? -3.244 -13.219 -1.693 1 98.69 98 SER A O 1
ATOM 682 N N . ASP A 1 99 ? -2.723 -11.844 -3.422 1 98.44 99 ASP A N 1
ATOM 683 C CA . ASP A 1 99 ? -1.288 -12.094 -3.334 1 98.44 99 ASP A CA 1
ATOM 684 C C . ASP A 1 99 ? -0.609 -11.094 -2.398 1 98.44 99 ASP A C 1
ATOM 686 O O . ASP A 1 99 ? 0.62 -11.047 -2.324 1 98.44 99 ASP A O 1
ATOM 690 N N . SER A 1 100 ? -1.384 -10.266 -1.83 1 95.88 100 SER A N 1
ATOM 691 C CA . SER A 1 100 ? -0.94 -9.352 -0.782 1 95.88 100 SER A CA 1
ATOM 692 C C . SER A 1 100 ? -1.782 -9.508 0.48 1 95.88 100 SER A C 1
ATOM 694 O O . SER A 1 100 ? -3.002 -9.672 0.403 1 95.88 100 SER A O 1
ATOM 696 N N . ALA A 1 101 ? -1.081 -9.492 1.586 1 95.12 101 ALA A N 1
ATOM 697 C CA . ALA A 1 101 ? -1.83 -9.453 2.838 1 95.12 101 ALA A CA 1
ATOM 698 C C . ALA A 1 101 ? -2.635 -8.156 2.957 1 95.12 101 ALA A C 1
ATOM 700 O O . ALA A 1 101 ? -2.297 -7.148 2.332 1 95.12 101 ALA A O 1
ATOM 701 N N . LEU A 1 102 ? -3.74 -8.227 3.771 1 94.06 102 LEU A N 1
ATOM 702 C CA . LEU A 1 102 ? -4.566 -7.055 4.016 1 94.06 102 LEU A CA 1
ATOM 703 C C . LEU A 1 102 ? -3.736 -5.914 4.598 1 94.06 102 LEU A C 1
ATOM 705 O O . LEU A 1 102 ? -2.98 -6.117 5.551 1 94.06 102 LEU A O 1
ATOM 709 N N . ALA A 1 103 ? -3.811 -4.777 3.945 1 87.44 103 ALA A N 1
ATOM 710 C CA . ALA A 1 103 ? -3.303 -3.568 4.586 1 87.44 103 ALA A CA 1
ATOM 711 C C . ALA A 1 103 ? -4.094 -3.244 5.852 1 87.44 103 ALA A C 1
ATOM 713 O O . ALA A 1 103 ? -5.199 -3.752 6.043 1 87.44 103 ALA A O 1
ATOM 714 N N . PRO A 1 104 ? -3.568 -2.32 6.691 1 84.31 104 PRO A N 1
ATOM 715 C CA . PRO A 1 104 ? -4.27 -2.027 7.945 1 84.31 104 PRO A CA 1
ATOM 716 C C . PRO A 1 104 ? -5.707 -1.566 7.723 1 84.31 104 PRO A C 1
ATOM 718 O O . PRO A 1 104 ? -6.629 -2.064 8.375 1 84.31 104 PRO A O 1
ATOM 721 N N . ILE A 1 105 ? -5.926 -0.699 6.754 1 85.56 105 ILE A N 1
ATOM 722 C CA . ILE A 1 105 ? -7.273 -0.189 6.512 1 85.56 105 ILE A CA 1
ATOM 723 C C . ILE A 1 105 ? -8.156 -1.307 5.969 1 85.56 105 ILE A C 1
ATOM 725 O O . ILE A 1 105 ? -9.352 -1.359 6.262 1 85.56 105 ILE A O 1
ATOM 729 N N . GLU A 1 106 ? -7.578 -2.238 5.191 1 90.62 106 GLU A N 1
ATOM 730 C CA . GLU A 1 106 ? -8.328 -3.369 4.652 1 90.62 106 GLU A CA 1
ATOM 731 C C . GLU A 1 106 ? -8.711 -4.355 5.754 1 90.62 106 GLU A C 1
ATOM 733 O O . GLU A 1 106 ? -9.773 -4.969 5.703 1 90.62 106 GLU A O 1
ATOM 738 N N . HIS A 1 107 ? -7.84 -4.512 6.73 1 90.69 107 HIS A N 1
ATOM 739 C CA . HIS A 1 107 ? -8.156 -5.348 7.883 1 90.69 107 HIS A CA 1
ATOM 740 C C . HIS A 1 107 ? -9.383 -4.832 8.625 1 90.69 107 HIS A C 1
ATOM 742 O O . HIS A 1 107 ? -10.234 -5.613 9.039 1 90.69 107 HIS A O 1
ATOM 748 N N . PHE A 1 108 ? -9.43 -3.564 8.75 1 84.31 108 PHE A N 1
ATOM 749 C CA . PHE A 1 108 ? -10.57 -2.973 9.453 1 84.31 108 PHE A CA 1
ATOM 750 C C . PHE A 1 108 ? -11.859 -3.205 8.68 1 84.31 108 PHE A C 1
ATOM 752 O O . PHE A 1 108 ? -12.875 -3.592 9.258 1 84.31 108 PHE A O 1
ATOM 759 N N . ALA A 1 109 ? -11.844 -2.941 7.379 1 88.56 109 ALA A N 1
ATOM 760 C CA . ALA A 1 109 ? -13.023 -3.17 6.543 1 88.56 109 ALA A CA 1
ATOM 761 C C . ALA A 1 109 ? -13.461 -4.629 6.605 1 88.56 109 ALA A C 1
ATOM 763 O O . ALA A 1 109 ? -14.656 -4.922 6.684 1 88.56 109 ALA A O 1
ATOM 764 N N . ALA A 1 110 ? -12.492 -5.535 6.602 1 95 110 ALA A N 1
ATOM 765 C CA . ALA A 1 110 ? -12.781 -6.965 6.656 1 95 110 ALA A CA 1
ATOM 766 C C . ALA A 1 110 ? -13.383 -7.352 8 1 95 110 ALA A C 1
ATOM 768 O O . ALA A 1 110 ? -14.312 -8.156 8.062 1 95 110 ALA A O 1
ATOM 769 N N . GLN A 1 111 ? -12.836 -6.816 9.031 1 92.88 111 GLN A N 1
ATOM 770 C CA . GLN A 1 111 ? -13.367 -7.082 10.367 1 92.88 111 GLN A CA 1
ATOM 771 C C . GLN A 1 111 ? -14.82 -6.621 10.484 1 92.88 111 GLN A C 1
ATOM 773 O O . GLN A 1 111 ? -15.641 -7.301 11.102 1 92.88 111 GLN A O 1
ATOM 778 N N . GLN A 1 112 ? -15.07 -5.461 9.953 1 89.12 112 GLN A N 1
ATOM 779 C CA . GLN A 1 112 ? -16.438 -4.965 9.984 1 89.12 112 GLN A CA 1
ATOM 780 C C . GLN A 1 112 ? -17.375 -5.906 9.234 1 89.12 112 GLN A C 1
ATOM 782 O O . GLN A 1 112 ? -18.469 -6.219 9.727 1 89.12 112 GLN A O 1
ATOM 787 N N . ARG A 1 113 ? -16.969 -6.363 8.078 1 94.75 113 ARG A N 1
ATOM 788 C CA . ARG A 1 113 ? -17.766 -7.305 7.297 1 94.75 113 ARG A CA 1
ATOM 789 C C . ARG A 1 113 ? -17.969 -8.609 8.055 1 94.75 113 ARG A C 1
ATOM 791 O O . ARG A 1 113 ? -19.062 -9.195 8.016 1 94.75 113 ARG A O 1
ATOM 798 N N . CYS A 1 114 ? -16.984 -9.062 8.742 1 97.56 114 CYS A N 1
ATOM 799 C CA . CYS A 1 114 ? -17 -10.367 9.398 1 97.56 114 CYS A CA 1
ATOM 800 C C . CYS A 1 114 ? -17.688 -10.289 10.758 1 97.56 114 CYS A C 1
ATOM 802 O O . CYS A 1 114 ? -18.281 -11.258 11.211 1 97.56 114 CYS A O 1
ATOM 804 N N . GLY A 1 115 ? -17.609 -9.172 11.43 1 96.06 115 GLY A N 1
ATOM 805 C CA . GLY A 1 115 ? -17.969 -9.109 12.836 1 96.06 115 GLY A CA 1
ATOM 806 C C . GLY A 1 115 ? -16.984 -9.852 13.734 1 96.06 115 GLY A C 1
ATOM 807 O O . GLY A 1 115 ? -17.297 -10.117 14.898 1 96.06 115 GLY A O 1
ATOM 808 N N . SER A 1 116 ? -15.938 -10.273 13.195 1 96.19 116 SER A N 1
ATOM 809 C CA . SER A 1 116 ? -14.812 -10.992 13.797 1 96.19 116 SER A CA 1
ATOM 810 C C . SER A 1 116 ? -13.516 -10.695 13.055 1 96.19 116 SER A C 1
ATOM 812 O O . SER A 1 116 ? -13.523 -10.117 11.969 1 96.19 116 SER A O 1
ATOM 814 N N . PRO A 1 117 ? -12.328 -11.047 13.617 1 94.31 117 PRO A N 1
ATOM 815 C CA . PRO A 1 117 ? -11.078 -10.844 12.883 1 94.31 117 PRO A CA 1
ATOM 816 C C . PRO A 1 117 ? -11.055 -11.562 11.539 1 94.31 117 PRO A C 1
ATOM 818 O O . PRO A 1 117 ? -11.547 -12.688 11.43 1 94.31 117 PRO A O 1
ATOM 821 N N . ALA A 1 118 ? -10.562 -10.867 10.562 1 97 118 ALA A N 1
ATOM 822 C CA . ALA A 1 118 ? -10.273 -11.516 9.281 1 97 118 ALA A CA 1
ATOM 823 C C . ALA A 1 118 ? -8.867 -12.117 9.273 1 97 118 ALA A C 1
ATOM 825 O O . ALA A 1 118 ? -7.969 -11.609 9.953 1 97 118 ALA A O 1
ATOM 826 N N . LEU A 1 119 ? -8.695 -13.211 8.516 1 98.06 119 LEU A N 1
ATOM 827 C CA . LEU A 1 119 ? -7.426 -13.938 8.469 1 98.06 119 LEU A CA 1
ATOM 828 C C . LEU A 1 119 ? -6.875 -13.969 7.047 1 98.06 119 LEU A C 1
ATOM 830 O O . LEU A 1 119 ? -7.633 -14.148 6.09 1 98.06 119 LEU A O 1
ATOM 834 N N . ASP A 1 120 ? -5.57 -13.68 6.965 1 97.94 120 ASP A N 1
ATOM 835 C CA . ASP A 1 120 ? -4.82 -14.023 5.762 1 97.94 120 ASP A CA 1
ATOM 836 C C . ASP A 1 120 ? -4.234 -15.43 5.863 1 97.94 120 ASP A C 1
ATOM 838 O O . ASP A 1 120 ? -3.322 -15.672 6.656 1 97.94 120 ASP A O 1
ATOM 842 N N . LEU A 1 121 ? -4.703 -16.359 5.008 1 98.5 121 LEU A N 1
ATOM 843 C CA . LEU A 1 121 ? -4.215 -17.734 5.047 1 98.5 121 LEU A CA 1
ATOM 844 C C . LEU A 1 121 ? -3.484 -18.078 3.754 1 98.5 121 LEU A C 1
ATOM 846 O O . LEU A 1 121 ? -4.113 -18.25 2.707 1 98.5 121 LEU A O 1
ATOM 850 N N . PRO A 1 122 ? -2.125 -18.141 3.826 1 97.5 122 PRO A N 1
ATOM 851 C CA . PRO A 1 122 ? -1.36 -18.453 2.617 1 97.5 122 PRO A CA 1
ATOM 852 C C . PRO A 1 122 ? -1.48 -19.922 2.213 1 97.5 122 PRO A C 1
ATOM 854 O O . PRO A 1 122 ? -1.146 -20.812 2.998 1 97.5 122 PRO A O 1
ATOM 857 N N . VAL A 1 123 ? -1.911 -20.188 0.938 1 97.56 123 VAL A N 1
ATOM 858 C CA . VAL A 1 123 ? -2.215 -21.578 0.621 1 97.56 123 VAL A CA 1
ATOM 859 C C . VAL A 1 123 ? -1.363 -22.031 -0.561 1 97.56 123 VAL A C 1
ATOM 861 O O . VAL A 1 123 ? -1.337 -23.219 -0.89 1 97.56 123 VAL A O 1
ATOM 864 N N . VAL A 1 124 ? -0.682 -21.156 -1.224 1 97 124 VAL A N 1
ATOM 865 C CA . VAL A 1 124 ? 0.172 -21.531 -2.35 1 97 124 VAL A CA 1
ATOM 866 C C . VAL A 1 124 ? 1.204 -20.422 -2.592 1 97 124 VAL A C 1
ATOM 868 O O . VAL A 1 124 ? 0.959 -19.25 -2.289 1 97 124 VAL A O 1
ATOM 871 N N . PHE A 1 125 ? 2.381 -20.797 -2.99 1 96.69 125 PHE A N 1
ATOM 872 C CA . PHE A 1 125 ? 3.426 -19.859 -3.393 1 96.69 125 PHE A CA 1
ATOM 873 C C . PHE A 1 125 ? 3.6 -19.875 -4.906 1 96.69 125 PHE A C 1
ATOM 875 O O . PHE A 1 125 ? 3.516 -20.922 -5.547 1 96.69 125 PHE A O 1
ATOM 882 N N . GLY A 1 126 ? 3.75 -18.719 -5.48 1 96.94 126 GLY A N 1
ATOM 883 C CA . GLY A 1 126 ? 3.961 -18.562 -6.91 1 96.94 126 GLY A CA 1
ATOM 884 C C . GLY A 1 126 ? 5.129 -17.656 -7.246 1 96.94 126 GLY A C 1
ATOM 885 O O . GLY A 1 126 ? 5.117 -16.469 -6.922 1 96.94 126 GLY A O 1
ATOM 886 N N . PRO A 1 127 ? 6.18 -18.234 -7.867 1 98.19 127 PRO A N 1
ATOM 887 C CA . PRO A 1 127 ? 7.215 -17.328 -8.367 1 98.19 127 PRO A CA 1
ATOM 888 C C . PRO A 1 127 ? 6.707 -16.391 -9.461 1 98.19 127 PRO A C 1
ATOM 890 O O . PRO A 1 127 ? 5.785 -16.75 -10.203 1 98.19 127 PRO A O 1
ATOM 893 N N . ILE A 1 128 ? 7.227 -15.188 -9.453 1 98.81 128 ILE A N 1
ATOM 894 C CA . ILE A 1 128 ? 6.941 -14.211 -10.5 1 98.81 128 ILE A CA 1
ATOM 895 C C . ILE A 1 128 ? 8.094 -14.18 -11.508 1 98.81 128 ILE A C 1
ATOM 897 O O . ILE A 1 128 ? 9.227 -13.859 -11.148 1 98.81 128 ILE A O 1
ATOM 901 N N . ALA A 1 129 ? 7.809 -14.531 -12.734 1 98.81 129 ALA A N 1
ATOM 902 C CA . ALA A 1 129 ? 8.797 -14.492 -13.812 1 98.81 129 ALA A CA 1
ATOM 903 C C . ALA A 1 129 ? 8.82 -13.117 -14.484 1 98.81 129 ALA A C 1
ATOM 905 O O . ALA A 1 129 ? 7.766 -12.555 -14.789 1 98.81 129 ALA A O 1
ATOM 906 N N . ILE A 1 130 ? 10.008 -12.547 -14.609 1 98.94 130 ILE A N 1
ATOM 907 C CA . ILE A 1 130 ? 10.148 -11.5 -15.617 1 98.94 130 ILE A CA 1
ATOM 908 C C . ILE A 1 130 ? 10.188 -12.117 -17.016 1 98.94 130 ILE A C 1
ATOM 910 O O . ILE A 1 130 ? 11.164 -12.789 -17.375 1 98.94 130 ILE A O 1
ATOM 914 N N . THR A 1 131 ? 9.102 -11.953 -17.75 1 98.75 131 THR A N 1
ATOM 915 C CA . THR A 1 131 ? 8.969 -12.602 -19.047 1 98.75 131 THR A CA 1
ATOM 916 C C . THR A 1 131 ? 9.219 -11.602 -20.172 1 98.75 131 THR A C 1
ATOM 918 O O . THR A 1 131 ? 9.008 -10.398 -20.016 1 98.75 131 THR A O 1
ATOM 921 N N . TYR A 1 132 ? 9.75 -12.094 -21.25 1 98.75 132 TYR A N 1
ATOM 922 C CA . TYR A 1 132 ? 10.086 -11.219 -22.375 1 98.75 132 TYR A CA 1
ATOM 923 C C . TYR A 1 132 ? 9.875 -11.93 -23.703 1 98.75 132 TYR A C 1
ATOM 925 O O . TYR A 1 132 ? 9.758 -13.156 -23.75 1 98.75 132 TYR A O 1
ATOM 933 N N . ASN A 1 133 ? 9.688 -11.172 -24.75 1 98.44 133 ASN A N 1
ATOM 934 C CA . ASN A 1 133 ? 9.609 -11.617 -26.141 1 98.44 133 ASN A CA 1
ATOM 935 C C . ASN A 1 133 ? 10.531 -10.797 -27.031 1 98.44 133 ASN A C 1
ATOM 937 O O . ASN A 1 133 ? 10.148 -9.727 -27.516 1 98.44 133 ASN A O 1
ATOM 941 N N . VAL A 1 134 ? 11.711 -11.305 -27.219 1 97.94 134 VAL A N 1
ATOM 942 C CA . VAL A 1 134 ? 12.719 -10.672 -28.062 1 97.94 134 VAL A CA 1
ATOM 943 C C . VAL A 1 134 ? 13.273 -11.688 -29.062 1 97.94 134 VAL A C 1
ATOM 945 O O . VAL A 1 134 ? 13.789 -12.742 -28.672 1 97.94 134 VAL A O 1
ATOM 948 N N . LYS A 1 135 ? 13.188 -11.367 -30.297 1 94.5 135 LYS A N 1
ATOM 949 C CA . LYS A 1 135 ? 13.625 -12.289 -31.344 1 94.5 135 LYS A CA 1
ATOM 950 C C . LYS A 1 135 ? 15.102 -12.625 -31.188 1 94.5 135 LYS A C 1
ATOM 952 O O . LYS A 1 135 ? 15.938 -11.727 -31.078 1 94.5 135 LYS A O 1
ATOM 957 N N . GLY A 1 136 ? 15.367 -13.93 -31.141 1 92.25 136 GLY A N 1
ATOM 958 C CA . GLY A 1 136 ? 16.734 -14.398 -31.125 1 92.25 136 GLY A CA 1
ATOM 959 C C . GLY A 1 136 ? 17.359 -14.406 -29.75 1 92.25 136 GLY A C 1
ATOM 960 O O . GLY A 1 136 ? 18.484 -14.891 -29.562 1 92.25 136 GLY A O 1
ATOM 961 N N . LEU A 1 137 ? 16.719 -13.836 -28.766 1 95.62 137 LEU A N 1
ATOM 962 C CA . LEU A 1 137 ? 17.234 -13.805 -27.391 1 95.62 137 LEU A CA 1
ATOM 963 C C . LEU A 1 137 ? 16.688 -14.977 -26.594 1 95.62 137 LEU A C 1
ATOM 965 O O . LEU A 1 137 ? 15.586 -14.898 -26.047 1 95.62 137 LEU A O 1
ATOM 969 N N . ASN A 1 138 ? 17.516 -16 -26.391 1 92.62 138 ASN A N 1
ATOM 970 C CA . ASN A 1 138 ? 17.047 -17.234 -25.75 1 92.62 138 ASN A CA 1
ATOM 971 C C . ASN A 1 138 ? 17.344 -17.234 -24.25 1 92.62 138 ASN A C 1
ATOM 973 O O . ASN A 1 138 ? 16.812 -18.062 -23.516 1 92.62 138 ASN A O 1
ATOM 977 N N . SER A 1 139 ? 18.203 -16.344 -23.891 1 96.69 139 SER A N 1
ATOM 978 C CA . SER A 1 139 ? 18.531 -16.219 -22.484 1 96.69 139 SER A CA 1
ATOM 979 C C . SER A 1 139 ? 18.719 -14.75 -22.094 1 96.69 139 SER A C 1
ATOM 981 O O . SER A 1 139 ? 19.281 -13.961 -22.859 1 96.69 139 SER A O 1
ATOM 983 N N . LEU A 1 140 ? 18.172 -14.359 -20.969 1 98.5 140 LEU A N 1
ATOM 984 C CA . LEU A 1 140 ? 18.281 -13.016 -20.422 1 98.5 140 LEU A CA 1
ATOM 985 C C . LEU A 1 140 ? 18.594 -13.062 -18.938 1 98.5 140 LEU A C 1
ATOM 987 O O . LEU A 1 140 ? 17.953 -13.805 -18.188 1 98.5 140 LEU A O 1
ATOM 991 N N . THR A 1 141 ? 19.578 -12.328 -18.547 1 98.81 141 THR A N 1
ATOM 992 C CA . THR A 1 141 ? 19.922 -12.156 -17.141 1 98.81 141 THR A CA 1
ATOM 993 C C . THR A 1 141 ? 19.703 -10.711 -16.703 1 98.81 141 THR A C 1
ATOM 995 O O . THR A 1 141 ? 20.125 -9.773 -17.391 1 98.81 141 THR A O 1
ATOM 998 N N . LEU A 1 142 ? 18.969 -10.539 -15.648 1 98.81 142 LEU A N 1
ATOM 999 C CA . LEU A 1 142 ? 18.766 -9.227 -15.031 1 98.81 142 LEU A CA 1
ATOM 1000 C C . LEU A 1 142 ? 19.125 -9.273 -13.547 1 98.81 142 LEU A C 1
ATOM 1002 O O . LEU A 1 142 ? 19.312 -10.352 -12.984 1 98.81 142 LEU A O 1
ATOM 1006 N N . ASP A 1 143 ? 19.297 -8.125 -12.914 1 98.62 143 ASP A N 1
ATOM 1007 C CA . ASP A 1 143 ? 19.344 -7.945 -11.469 1 98.62 143 ASP A CA 1
ATOM 1008 C C . ASP A 1 143 ? 18.375 -6.863 -11.008 1 98.62 143 ASP A C 1
ATOM 1010 O O . ASP A 1 143 ? 17.609 -6.324 -11.812 1 98.62 143 ASP A O 1
ATOM 1014 N N . GLY A 1 144 ? 18.344 -6.684 -9.695 1 98.31 144 GLY A N 1
ATOM 1015 C CA . GLY A 1 144 ? 17.391 -5.734 -9.125 1 98.31 144 GLY A CA 1
ATOM 1016 C C . GLY A 1 144 ? 17.5 -4.352 -9.734 1 98.31 144 GLY A C 1
ATOM 1017 O O . GLY A 1 144 ? 16.516 -3.814 -10.242 1 98.31 144 GLY A O 1
ATOM 1018 N N . PRO A 1 145 ? 18.688 -3.736 -9.766 1 98.5 145 PRO A N 1
ATOM 1019 C CA . PRO A 1 145 ? 18.875 -2.381 -10.289 1 98.5 145 PRO A CA 1
ATOM 1020 C C . PRO A 1 145 ? 18.484 -2.262 -11.758 1 98.5 145 PRO A C 1
ATOM 1022 O O . PRO A 1 145 ? 17.75 -1.335 -12.141 1 98.5 145 PRO A O 1
ATOM 1025 N N . VAL A 1 146 ? 18.891 -3.199 -12.617 1 98.81 146 VAL A N 1
ATOM 1026 C CA . VAL A 1 146 ? 18.625 -3.117 -14.055 1 98.81 146 VAL A CA 1
ATOM 1027 C C . VAL A 1 146 ? 17.141 -3.357 -14.312 1 98.81 146 VAL A C 1
ATOM 1029 O O . VAL A 1 146 ? 16.531 -2.668 -15.125 1 98.81 146 VAL A O 1
ATOM 1032 N N . ALA A 1 147 ? 16.531 -4.336 -13.578 1 98.88 147 ALA A N 1
ATOM 1033 C CA . ALA A 1 147 ? 15.086 -4.551 -13.703 1 98.88 147 ALA A CA 1
ATOM 1034 C C . ALA A 1 147 ? 14.312 -3.289 -13.336 1 98.88 147 ALA A C 1
ATOM 1036 O O . ALA A 1 147 ? 13.398 -2.885 -14.062 1 98.88 147 ALA A O 1
ATOM 1037 N N . ALA A 1 148 ? 14.703 -2.658 -12.234 1 98.75 148 ALA A N 1
ATOM 1038 C CA . ALA A 1 148 ? 14.031 -1.433 -11.805 1 98.75 148 ALA A CA 1
ATOM 1039 C C . ALA A 1 148 ? 14.117 -0.355 -12.883 1 98.75 148 ALA A C 1
ATOM 1041 O O . ALA A 1 148 ? 13.109 0.268 -13.219 1 98.75 148 ALA A O 1
ATOM 1042 N N . LYS A 1 149 ? 15.289 -0.147 -13.445 1 98.81 149 LYS A N 1
ATOM 1043 C CA . LYS A 1 149 ? 15.516 0.904 -14.43 1 98.81 149 LYS A CA 1
ATOM 1044 C C . LYS A 1 149 ? 14.75 0.62 -15.719 1 98.81 149 LYS A C 1
ATOM 1046 O O . LYS A 1 149 ? 14.289 1.546 -16.391 1 98.81 149 LYS A O 1
ATOM 1051 N N . ILE A 1 150 ? 14.578 -0.667 -16.062 1 98.81 150 ILE A N 1
ATOM 1052 C CA . ILE A 1 150 ? 13.781 -1.04 -17.219 1 98.81 150 ILE A CA 1
ATOM 1053 C C . ILE A 1 150 ? 12.312 -0.691 -16.969 1 98.81 150 ILE A C 1
ATOM 1055 O O . ILE A 1 150 ? 11.688 0.002 -17.781 1 98.81 150 ILE A O 1
ATOM 1059 N N . PHE A 1 151 ? 11.773 -1.054 -15.844 1 98.75 151 PHE A N 1
ATOM 1060 C CA . PHE A 1 151 ? 10.336 -0.97 -15.602 1 98.75 151 PHE A CA 1
ATOM 1061 C C . PHE A 1 151 ? 9.938 0.451 -15.227 1 98.75 151 PHE A C 1
ATOM 1063 O O . PHE A 1 151 ? 8.758 0.804 -15.289 1 98.75 151 PHE A O 1
ATOM 1070 N N . GLU A 1 152 ? 10.898 1.279 -14.883 1 97.19 152 GLU A N 1
ATOM 1071 C CA . GLU A 1 152 ? 10.555 2.678 -14.641 1 97.19 152 GLU A CA 1
ATOM 1072 C C . GLU A 1 152 ? 10.906 3.549 -15.844 1 97.19 152 GLU A C 1
ATOM 1074 O O . GLU A 1 152 ? 10.703 4.766 -15.82 1 97.19 152 GLU A O 1
ATOM 1079 N N . GLY A 1 153 ? 11.562 2.949 -16.906 1 97.81 153 GLY A N 1
ATOM 1080 C CA . GLY A 1 153 ? 11.75 3.635 -18.172 1 97.81 153 GLY A CA 1
ATOM 1081 C C . GLY A 1 153 ? 13.07 4.371 -18.25 1 97.81 153 GLY A C 1
ATOM 1082 O O . GLY A 1 153 ? 13.266 5.199 -19.141 1 97.81 153 GLY A O 1
ATOM 1083 N N . ALA A 1 154 ? 13.977 4.129 -17.328 1 98.19 154 ALA A N 1
ATOM 1084 C CA . ALA A 1 154 ? 15.305 4.727 -17.391 1 98.19 154 ALA A CA 1
ATOM 1085 C C . ALA A 1 154 ? 16.188 3.998 -18.406 1 98.19 154 ALA A C 1
ATOM 1087 O O . ALA A 1 154 ? 17.062 4.602 -19.031 1 98.19 154 ALA A O 1
ATOM 1088 N N . ILE A 1 155 ? 16.062 2.703 -18.531 1 98.75 155 ILE A N 1
ATOM 1089 C CA . ILE A 1 155 ? 16.625 1.903 -19.609 1 98.75 155 ILE A CA 1
ATOM 1090 C C . ILE A 1 155 ? 15.555 1.601 -20.641 1 98.75 155 ILE A C 1
ATOM 1092 O O . ILE A 1 155 ? 14.531 0.986 -20.328 1 98.75 155 ILE A O 1
ATOM 1096 N N . THR A 1 156 ? 15.812 2.014 -21.922 1 98.62 156 THR A N 1
ATOM 1097 C CA . THR A 1 156 ? 14.727 1.993 -22.891 1 98.62 156 THR A CA 1
ATOM 1098 C C . THR A 1 156 ? 15.094 1.138 -24.109 1 98.62 156 THR A C 1
ATOM 1100 O O . THR A 1 156 ? 14.266 0.904 -24.984 1 98.62 156 THR A O 1
ATOM 1103 N N . MET A 1 157 ? 16.375 0.671 -24.125 1 98.81 157 MET A N 1
ATOM 1104 C CA . MET A 1 157 ? 16.828 -0.114 -25.266 1 98.81 157 MET A CA 1
ATOM 1105 C C . MET A 1 157 ? 17.359 -1.474 -24.828 1 98.81 157 MET A C 1
ATOM 1107 O O . MET A 1 157 ? 18.031 -1.575 -23.797 1 98.81 157 MET A O 1
ATOM 1111 N N . TRP A 1 158 ? 17.094 -2.498 -25.625 1 98.69 158 TRP A N 1
ATOM 1112 C CA . TRP A 1 158 ? 17.5 -3.85 -25.266 1 98.69 158 TRP A CA 1
ATOM 1113 C C . TRP A 1 158 ? 19.031 -3.973 -25.266 1 98.69 158 TRP A C 1
ATOM 1115 O O . TRP A 1 158 ? 19.594 -4.762 -24.5 1 98.69 158 TRP A O 1
ATOM 1125 N N . ASN A 1 159 ? 19.734 -3.176 -26.109 1 98.25 159 ASN A N 1
ATOM 1126 C CA . ASN A 1 159 ? 21.188 -3.271 -26.172 1 98.25 159 ASN A CA 1
ATOM 1127 C C . ASN A 1 159 ? 21.844 -2.262 -25.234 1 98.25 159 ASN A C 1
ATOM 1129 O O . ASN A 1 159 ? 23 -1.878 -25.438 1 98.25 159 ASN A O 1
ATOM 1133 N N . ASP A 1 160 ? 21.078 -1.779 -24.266 1 98.62 160 ASP A N 1
ATOM 1134 C CA . ASP A 1 160 ? 21.641 -0.90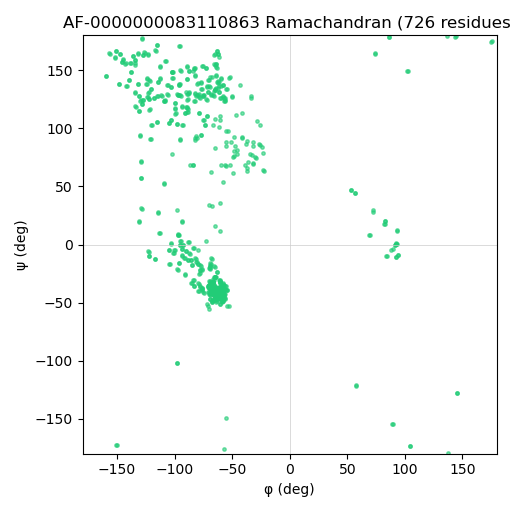2 -23.25 1 98.62 160 ASP A CA 1
ATOM 1135 C C . ASP A 1 160 ? 22.891 -1.532 -22.625 1 98.62 160 ASP A C 1
ATOM 1137 O O . ASP A 1 160 ? 22.906 -2.732 -22.344 1 98.62 160 ASP A O 1
ATOM 1141 N N . PRO A 1 161 ? 23.953 -0.727 -22.266 1 98.44 161 PRO A N 1
ATOM 1142 C CA . PRO A 1 161 ? 25.203 -1.253 -21.688 1 98.44 161 PRO A CA 1
ATOM 1143 C C . PRO A 1 161 ? 24.984 -1.982 -20.359 1 98.44 161 PRO A C 1
ATOM 1145 O O . PRO A 1 161 ? 25.688 -2.947 -20.062 1 98.44 161 PRO A O 1
ATOM 1148 N N . ALA A 1 162 ? 24.016 -1.533 -19.594 1 98.56 162 ALA A N 1
ATOM 1149 C CA . ALA A 1 162 ? 23.766 -2.18 -18.312 1 98.56 162 ALA A CA 1
ATOM 1150 C C . ALA A 1 162 ? 23.203 -3.588 -18.5 1 98.56 162 ALA A C 1
ATOM 1152 O O . ALA A 1 162 ? 23.5 -4.492 -17.719 1 98.56 162 ALA A O 1
ATOM 1153 N N . ILE A 1 163 ? 22.344 -3.77 -19.531 1 98.75 163 ILE A N 1
ATOM 1154 C CA . ILE A 1 163 ? 21.844 -5.098 -19.859 1 98.75 163 ILE A CA 1
ATOM 1155 C C . ILE A 1 163 ? 22.969 -5.953 -20.438 1 98.75 163 ILE A C 1
ATOM 1157 O O . ILE A 1 163 ? 23.125 -7.113 -20.047 1 98.75 163 ILE A O 1
ATOM 1161 N N . ALA A 1 164 ? 23.781 -5.375 -21.312 1 98.31 164 ALA A N 1
ATOM 1162 C CA . ALA A 1 164 ? 24.891 -6.09 -21.953 1 98.31 164 ALA A CA 1
ATOM 1163 C C . ALA A 1 164 ? 25.875 -6.609 -20.906 1 98.31 164 ALA A C 1
ATOM 1165 O O . ALA A 1 164 ? 26.406 -7.707 -21.047 1 98.31 164 ALA A O 1
ATOM 1166 N N . ALA A 1 165 ? 26.062 -5.805 -19.906 1 97.88 165 ALA A N 1
ATOM 1167 C CA . ALA A 1 165 ? 27.031 -6.16 -18.875 1 97.88 165 ALA A CA 1
ATOM 1168 C C . ALA A 1 165 ? 26.594 -7.426 -18.125 1 97.88 165 ALA A C 1
ATOM 1170 O O . ALA A 1 165 ? 27.438 -8.203 -17.672 1 97.88 165 ALA A O 1
ATOM 1171 N N . LEU A 1 166 ? 25.281 -7.699 -18.047 1 98.31 166 LEU A N 1
ATOM 1172 C CA . LEU A 1 166 ? 24.766 -8.867 -17.359 1 98.31 166 LEU A CA 1
ATOM 1173 C C . LEU A 1 166 ? 24.625 -10.047 -18.312 1 98.31 166 LEU A C 1
ATOM 1175 O O . LEU A 1 166 ? 24.328 -11.164 -17.891 1 98.31 166 LEU A O 1
ATOM 1179 N N . ASN A 1 167 ? 24.75 -9.805 -19.594 1 98.06 167 ASN A N 1
ATOM 1180 C CA . ASN A 1 167 ? 24.484 -10.805 -20.625 1 98.06 167 ASN A CA 1
ATOM 1181 C C . ASN A 1 167 ? 25.641 -10.914 -21.609 1 98.06 167 ASN A C 1
ATOM 1183 O O . ASN A 1 167 ? 25.438 -10.805 -22.812 1 98.06 167 ASN A O 1
ATOM 1187 N N . SER A 1 168 ? 26.781 -11.203 -21.078 1 94.06 168 SER A N 1
ATOM 1188 C CA . SER A 1 168 ? 27.984 -11.281 -21.922 1 94.06 168 SER A CA 1
ATOM 1189 C C . SER A 1 168 ? 27.797 -12.305 -23.031 1 94.06 168 SER A C 1
ATOM 1191 O O . SER A 1 168 ? 27.391 -13.445 -22.781 1 94.06 168 SER A O 1
ATOM 1193 N N . GLY A 1 169 ? 28.047 -11.859 -24.234 1 91.12 169 GLY A N 1
ATOM 1194 C CA . GLY A 1 169 ? 28 -12.766 -25.375 1 91.12 169 GLY A CA 1
ATOM 1195 C C . GLY A 1 169 ? 26.641 -12.805 -26.047 1 91.12 169 GLY A C 1
ATOM 1196 O O . GLY A 1 169 ? 26.484 -13.367 -27.125 1 91.12 169 GLY A O 1
ATOM 1197 N N . ALA A 1 170 ? 25.656 -12.211 -25.391 1 92.25 170 ALA A N 1
ATOM 1198 C CA . ALA A 1 170 ? 24.328 -12.211 -25.984 1 92.25 170 ALA A CA 1
ATOM 1199 C C . ALA A 1 170 ? 24.219 -11.18 -27.109 1 92.25 170 ALA A C 1
ATOM 1201 O O . ALA A 1 170 ? 24.797 -10.094 -27.016 1 92.25 170 ALA A O 1
ATOM 1202 N N . ALA A 1 171 ? 23.578 -11.508 -28.172 1 92.81 171 ALA A N 1
ATOM 1203 C CA . ALA A 1 171 ? 23.234 -10.562 -29.234 1 92.81 171 ALA A CA 1
ATOM 1204 C C . ALA A 1 171 ? 22 -9.758 -28.891 1 92.81 171 ALA A C 1
ATOM 1206 O O . ALA A 1 171 ? 20.875 -10.148 -29.234 1 92.81 171 ALA A O 1
ATOM 1207 N N . LEU A 1 172 ? 22.188 -8.641 -28.297 1 97.19 172 LEU A N 1
ATOM 1208 C CA . LEU A 1 172 ? 21.078 -7.781 -27.906 1 97.19 172 LEU A CA 1
ATOM 1209 C C . LEU A 1 172 ? 20.703 -6.828 -29.031 1 97.19 172 LEU A C 1
ATOM 1211 O O . LEU A 1 172 ? 21.562 -6.129 -29.578 1 97.19 172 LEU A O 1
ATOM 1215 N N . PRO A 1 173 ? 19.484 -6.824 -29.422 1 97.12 173 PRO A N 1
ATOM 1216 C CA . PRO A 1 173 ? 19.078 -5.977 -30.547 1 97.12 173 PRO A CA 1
ATOM 1217 C C . PRO A 1 173 ? 19.031 -4.492 -30.188 1 97.12 173 PRO A C 1
ATOM 1219 O O . PRO A 1 173 ? 18.781 -4.141 -29.031 1 97.12 173 PRO A O 1
ATOM 1222 N N . ALA A 1 174 ? 19.234 -3.66 -31.156 1 96.81 174 ALA A N 1
ATOM 1223 C CA . ALA A 1 174 ? 19.062 -2.217 -31.016 1 96.81 174 ALA A CA 1
ATOM 1224 C C . ALA A 1 174 ? 17.609 -1.817 -31.219 1 96.81 174 ALA A C 1
ATOM 1226 O O . ALA A 1 174 ? 17.266 -1.138 -32.188 1 96.81 174 ALA A O 1
ATOM 1227 N N . GLU A 1 175 ? 16.781 -2.17 -30.344 1 97.19 175 GLU A N 1
ATOM 1228 C CA . GLU A 1 175 ? 15.344 -1.891 -30.391 1 97.19 175 GLU A CA 1
ATOM 1229 C C . GLU A 1 175 ? 14.836 -1.396 -29.047 1 97.19 175 GLU A C 1
ATOM 1231 O O . GLU A 1 175 ? 15.422 -1.692 -28 1 97.19 175 GLU A O 1
ATOM 1236 N N . PRO A 1 176 ? 13.742 -0.676 -29.109 1 98.44 176 PRO A N 1
ATOM 1237 C CA . PRO A 1 176 ? 13.172 -0.191 -27.859 1 98.44 176 PRO A CA 1
ATOM 1238 C C . PRO A 1 176 ? 12.578 -1.312 -27 1 98.44 176 PRO A C 1
ATOM 1240 O O . PRO A 1 176 ? 12.039 -2.285 -27.547 1 98.44 176 PRO A O 1
ATOM 1243 N N . ILE A 1 177 ? 12.727 -1.143 -25.734 1 98.81 177 ILE A N 1
ATOM 1244 C CA . ILE A 1 177 ? 12.031 -2.008 -24.797 1 98.81 177 ILE A CA 1
ATOM 1245 C C . ILE A 1 177 ? 10.57 -1.562 -24.672 1 98.81 177 ILE A C 1
ATOM 1247 O O . ILE A 1 177 ? 10.297 -0.382 -24.438 1 98.81 177 ILE A O 1
ATOM 1251 N N . ARG A 1 178 ? 9.703 -2.471 -24.859 1 98.75 178 ARG A N 1
ATOM 1252 C CA . ARG A 1 178 ? 8.273 -2.23 -24.656 1 98.75 178 ARG A CA 1
ATOM 1253 C C . ARG A 1 178 ? 7.789 -2.873 -23.375 1 98.75 178 ARG A C 1
ATOM 1255 O O . ARG A 1 178 ? 7.562 -4.082 -23.312 1 98.75 178 ARG A O 1
ATOM 1262 N N . VAL A 1 179 ? 7.57 -2.057 -22.344 1 98.75 179 VAL A N 1
ATOM 1263 C CA . VAL A 1 179 ? 7.109 -2.549 -21.047 1 98.75 179 VAL A CA 1
ATOM 1264 C C . VAL A 1 179 ? 5.605 -2.809 -21.094 1 98.75 179 VAL A C 1
ATOM 1266 O O . VAL A 1 179 ? 4.848 -1.991 -21.625 1 98.75 179 VAL A O 1
ATOM 1269 N N . ILE A 1 180 ? 5.191 -3.963 -20.688 1 98.69 180 ILE A N 1
ATOM 1270 C CA . ILE A 1 180 ? 3.791 -4.293 -20.438 1 98.69 180 ILE A CA 1
ATOM 1271 C C . ILE A 1 180 ? 3.564 -4.48 -18.938 1 98.69 180 ILE A C 1
ATOM 1273 O O . ILE A 1 180 ? 4.367 -5.125 -18.266 1 98.69 180 ILE A O 1
ATOM 1277 N N . PHE A 1 181 ? 2.584 -3.805 -18.375 1 97.88 181 PHE A N 1
ATOM 1278 C CA . PHE A 1 181 ? 2.289 -3.914 -16.938 1 97.88 181 PHE A CA 1
ATOM 1279 C C . PHE A 1 181 ? 0.82 -4.254 -16.719 1 97.88 181 PHE A C 1
ATOM 1281 O O . PHE A 1 181 ? 0.021 -4.223 -17.656 1 97.88 181 PHE A O 1
ATOM 1288 N N . ARG A 1 182 ? 0.499 -4.719 -15.539 1 95.31 182 ARG A N 1
ATOM 1289 C CA . ARG A 1 182 ? -0.885 -4.957 -15.141 1 95.31 182 ARG A CA 1
ATOM 1290 C C . ARG A 1 182 ? -1.598 -3.645 -14.828 1 95.31 182 ARG A C 1
ATOM 1292 O O . ARG A 1 182 ? -1.113 -2.846 -14.023 1 95.31 182 ARG A O 1
ATOM 1299 N N . ASN A 1 183 ? -2.777 -3.482 -15.492 1 93.94 183 ASN A N 1
ATOM 1300 C CA . ASN A 1 183 ? -3.457 -2.211 -15.273 1 93.94 183 ASN A CA 1
ATOM 1301 C C . ASN A 1 183 ? -4.633 -2.361 -14.312 1 93.94 183 ASN A C 1
ATOM 1303 O O . ASN A 1 183 ? -5.402 -1.42 -14.109 1 93.94 183 ASN A O 1
ATOM 1307 N N . ASP A 1 184 ? -4.926 -3.539 -13.781 1 94.25 184 ASP A N 1
ATOM 1308 C CA . ASP A 1 184 ? -5.883 -3.75 -12.703 1 94.25 184 ASP A CA 1
ATOM 1309 C C . ASP A 1 184 ? -5.184 -3.787 -11.344 1 94.25 184 ASP A C 1
ATOM 1311 O O . ASP A 1 184 ? -3.955 -3.752 -11.273 1 94.25 184 ASP A O 1
ATOM 1315 N N . LEU A 1 185 ? -5.98 -3.791 -10.18 1 94.5 185 LEU A N 1
ATOM 1316 C CA . LEU A 1 185 ? -5.398 -3.916 -8.844 1 94.5 185 LEU A CA 1
ATOM 1317 C C . LEU A 1 185 ? -4.891 -5.332 -8.602 1 94.5 185 LEU A C 1
ATOM 1319 O O . LEU A 1 185 ? -5.68 -6.258 -8.414 1 94.5 185 LEU A O 1
ATOM 1323 N N . SER A 1 186 ? -3.547 -5.422 -8.547 1 93.5 186 SER A N 1
ATOM 1324 C CA . SER A 1 186 ? -2.885 -6.711 -8.727 1 93.5 186 SER A CA 1
ATOM 1325 C C . SER A 1 186 ? -1.923 -7 -7.574 1 93.5 186 SER A C 1
ATOM 1327 O O . SER A 1 186 ? -0.999 -6.223 -7.324 1 93.5 186 SER A O 1
ATOM 1329 N N . GLY A 1 187 ? -2.137 -8.148 -6.945 1 97.06 187 GLY A N 1
ATOM 1330 C CA . GLY A 1 187 ? -1.172 -8.617 -5.961 1 97.06 187 GLY A CA 1
ATOM 1331 C C . GLY A 1 187 ? 0.163 -9 -6.57 1 97.06 187 GLY A C 1
ATOM 1332 O O . GLY A 1 187 ? 1.212 -8.805 -5.953 1 97.06 187 GLY A O 1
ATOM 1333 N N . THR A 1 188 ? 0.119 -9.539 -7.836 1 98.38 188 THR A N 1
ATOM 1334 C CA . THR A 1 188 ? 1.358 -9.805 -8.562 1 98.38 188 THR A CA 1
ATOM 1335 C C . THR A 1 188 ? 2.178 -8.523 -8.703 1 98.38 188 THR A C 1
ATOM 1337 O O . THR A 1 188 ? 3.391 -8.531 -8.477 1 98.38 188 THR A O 1
ATOM 1340 N N . THR A 1 189 ? 1.512 -7.465 -9.047 1 98.31 189 THR A N 1
ATOM 1341 C CA . THR A 1 189 ? 2.143 -6.156 -9.188 1 98.31 189 THR A CA 1
ATOM 1342 C C . THR A 1 189 ? 2.75 -5.707 -7.859 1 98.31 189 THR A C 1
ATOM 1344 O O . THR A 1 189 ? 3.885 -5.227 -7.82 1 98.31 189 THR A O 1
ATOM 1347 N N . ASP A 1 190 ? 1.992 -5.871 -6.812 1 97.75 190 ASP A N 1
ATOM 1348 C CA . ASP A 1 190 ? 2.457 -5.453 -5.496 1 97.75 190 ASP A CA 1
ATOM 1349 C C . ASP A 1 190 ? 3.754 -6.168 -5.117 1 97.75 190 ASP A C 1
ATOM 1351 O O . ASP A 1 190 ? 4.73 -5.527 -4.723 1 97.75 190 ASP A O 1
ATOM 1355 N N . ASN A 1 191 ? 3.793 -7.469 -5.27 1 98.12 191 ASN A N 1
ATOM 1356 C CA . ASN A 1 191 ? 4.969 -8.25 -4.902 1 98.12 191 ASN A CA 1
ATOM 1357 C C . ASN A 1 191 ? 6.148 -7.953 -5.824 1 98.12 191 ASN A C 1
ATOM 1359 O O . ASN A 1 191 ? 7.297 -7.914 -5.375 1 98.12 191 ASN A O 1
ATOM 1363 N N . PHE A 1 192 ? 5.879 -7.781 -7.109 1 98.75 192 PHE A N 1
ATOM 1364 C CA . PHE A 1 192 ? 6.934 -7.414 -8.047 1 98.75 192 PHE A CA 1
ATOM 1365 C C . PHE A 1 192 ? 7.57 -6.082 -7.652 1 98.75 192 PHE A C 1
ATOM 1367 O O . PHE A 1 192 ? 8.797 -5.949 -7.652 1 98.75 192 PHE A O 1
ATOM 1374 N N . GLN A 1 193 ? 6.73 -5.07 -7.285 1 98 193 GLN A N 1
ATOM 1375 C CA . GLN A 1 193 ? 7.238 -3.758 -6.895 1 98 193 GLN A CA 1
ATOM 1376 C C . GLN A 1 193 ? 7.957 -3.826 -5.551 1 98 193 GLN A C 1
ATOM 1378 O O . GLN A 1 193 ? 8.922 -3.09 -5.32 1 98 193 GLN A O 1
ATOM 1383 N N . LYS A 1 194 ? 7.527 -4.734 -4.633 1 96.56 194 LYS A N 1
ATOM 1384 C CA . LYS A 1 194 ? 8.258 -4.977 -3.393 1 96.56 194 LYS A CA 1
ATOM 1385 C C . LYS A 1 194 ? 9.656 -5.516 -3.672 1 96.56 194 LYS A C 1
ATOM 1387 O O . LYS A 1 194 ? 10.625 -5.109 -3.025 1 96.56 194 LYS A O 1
ATOM 1392 N N . TYR A 1 195 ? 9.719 -6.438 -4.676 1 97.94 195 TYR A N 1
ATOM 1393 C CA . TYR A 1 195 ? 11.031 -6.914 -5.102 1 97.94 195 TYR A CA 1
ATOM 1394 C C . TYR A 1 195 ? 11.891 -5.762 -5.621 1 97.94 195 TYR A C 1
ATOM 1396 O O . TYR A 1 195 ? 13.039 -5.602 -5.207 1 97.94 195 TYR A O 1
ATOM 1404 N N . LEU A 1 196 ? 11.375 -4.93 -6.562 1 98.12 196 LEU A N 1
ATOM 1405 C CA . LEU A 1 196 ? 12.133 -3.822 -7.129 1 98.12 196 LEU A CA 1
ATOM 1406 C C . LEU A 1 196 ? 12.602 -2.869 -6.035 1 98.12 196 LEU A C 1
ATOM 1408 O O . LEU A 1 196 ? 13.75 -2.428 -6.039 1 98.12 196 LEU A O 1
ATOM 1412 N N . ASP A 1 197 ? 11.703 -2.611 -5.137 1 94.75 197 ASP A N 1
ATOM 1413 C CA . ASP A 1 197 ? 12.023 -1.688 -4.051 1 94.75 197 ASP A CA 1
ATOM 1414 C C . ASP A 1 197 ? 13.148 -2.232 -3.174 1 94.75 197 ASP A C 1
ATOM 1416 O O . ASP A 1 197 ? 14.047 -1.489 -2.773 1 94.75 197 ASP A O 1
ATOM 1420 N N . SER A 1 198 ? 13.148 -3.496 -2.926 1 93.12 198 SER A N 1
ATOM 1421 C CA . SER A 1 198 ? 14.07 -4.121 -1.983 1 93.12 198 SER A CA 1
ATOM 1422 C C . SER A 1 198 ? 15.414 -4.406 -2.637 1 93.12 198 SER A C 1
ATOM 1424 O O . SER A 1 198 ? 16.469 -4.254 -2.006 1 93.12 198 SER A O 1
ATOM 1426 N N . ALA A 1 199 ? 15.352 -4.773 -3.928 1 95.62 199 ALA A N 1
ATOM 1427 C CA . ALA A 1 199 ? 16.531 -5.375 -4.535 1 95.62 199 ALA A CA 1
ATOM 1428 C C . ALA A 1 199 ? 17.25 -4.387 -5.453 1 95.62 199 ALA A C 1
ATOM 1430 O O . ALA A 1 199 ? 18.344 -4.652 -5.93 1 95.62 199 ALA A O 1
ATOM 1431 N N . SER A 1 200 ? 16.719 -3.207 -5.676 1 95.69 200 SER A N 1
ATOM 1432 C CA . SER A 1 200 ? 17.219 -2.324 -6.723 1 95.69 200 SER A CA 1
ATOM 1433 C C . SER A 1 200 ? 18.359 -1.458 -6.219 1 95.69 200 SER A C 1
ATOM 1435 O O . SER A 1 200 ? 19 -0.735 -6.992 1 95.69 200 SER A O 1
ATOM 1437 N N . ASN A 1 201 ? 18.625 -1.493 -4.969 1 91.44 201 ASN A N 1
ATOM 1438 C CA . ASN A 1 201 ? 19.641 -0.625 -4.383 1 91.44 201 ASN A CA 1
ATOM 1439 C C . ASN A 1 201 ? 19.359 0.846 -4.664 1 91.44 201 ASN A C 1
ATOM 1441 O O . ASN A 1 201 ? 20.234 1.574 -5.141 1 91.44 201 ASN A O 1
ATOM 1445 N N . GLY A 1 202 ? 18.125 1.174 -4.496 1 89.06 202 GLY A N 1
ATOM 1446 C CA . GLY A 1 202 ? 17.734 2.572 -4.57 1 89.06 202 GLY A CA 1
ATOM 1447 C C . GLY A 1 202 ? 17.297 2.996 -5.957 1 89.06 202 GLY A C 1
ATOM 1448 O O . GLY A 1 202 ? 16.844 4.125 -6.148 1 89.06 202 GLY A O 1
ATOM 1449 N N . ALA A 1 203 ? 17.297 2.137 -6.922 1 93.94 203 ALA A N 1
ATOM 1450 C CA . ALA A 1 203 ? 16.938 2.5 -8.289 1 93.94 203 ALA A CA 1
ATOM 1451 C C . ALA A 1 203 ? 15.422 2.607 -8.461 1 93.94 203 ALA A C 1
ATOM 1453 O O . ALA A 1 203 ? 14.938 3.307 -9.352 1 93.94 203 ALA A O 1
ATOM 1454 N N . TRP A 1 204 ? 14.648 1.905 -7.609 1 95.25 204 TRP A N 1
ATOM 1455 C CA . TRP A 1 204 ? 13.195 1.983 -7.629 1 95.25 204 TRP A CA 1
ATOM 1456 C C . TRP A 1 204 ? 12.68 2.957 -6.57 1 95.25 204 TRP A C 1
ATOM 1458 O O . TRP A 1 204 ? 12.633 2.623 -5.387 1 95.25 204 TRP A O 1
ATOM 1468 N N . GLU A 1 205 ? 12.281 4.109 -6.992 1 88.38 205 GLU A N 1
ATOM 1469 C CA . GLU A 1 205 ? 11.773 5.129 -6.078 1 88.38 205 GLU A CA 1
ATOM 1470 C C . GLU A 1 205 ? 10.297 5.406 -6.332 1 88.38 205 GLU A C 1
ATOM 1472 O O . GLU A 1 205 ? 9.82 6.523 -6.113 1 88.38 205 GLU A O 1
ATOM 1477 N N . LYS A 1 206 ? 9.617 4.355 -6.848 1 93.19 206 LYS A N 1
ATOM 1478 C CA . LYS A 1 206 ? 8.242 4.547 -7.293 1 93.19 206 LYS A CA 1
ATOM 1479 C C . LYS A 1 206 ? 7.25 4.027 -6.258 1 93.19 206 LYS A C 1
ATOM 1481 O O . LYS A 1 206 ? 6.043 4.258 -6.371 1 93.19 206 LYS A O 1
ATOM 1486 N N . GLY A 1 207 ? 7.801 3.367 -5.219 1 92.38 207 GLY A N 1
ATOM 1487 C CA . GLY A 1 207 ? 6.934 2.859 -4.168 1 92.38 207 GLY A CA 1
ATOM 1488 C C . GLY A 1 207 ? 6.367 1.484 -4.473 1 92.38 207 GLY A C 1
ATOM 1489 O O . GLY A 1 207 ? 6.691 0.89 -5.504 1 92.38 207 GLY A O 1
ATOM 1490 N N . ILE A 1 208 ? 5.594 0.95 -3.537 1 94.19 208 ILE A N 1
ATOM 1491 C CA . ILE A 1 208 ? 4.969 -0.364 -3.639 1 94.19 208 ILE A CA 1
ATOM 1492 C C . ILE A 1 208 ? 3.449 -0.211 -3.646 1 94.19 208 ILE A C 1
ATOM 1494 O O . ILE A 1 208 ? 2.928 0.882 -3.414 1 94.19 208 ILE A O 1
ATOM 1498 N N . GLY A 1 209 ? 2.762 -1.322 -4.02 1 94.56 209 GLY A N 1
ATOM 1499 C CA . GLY A 1 209 ? 1.308 -1.341 -4.051 1 94.56 209 GLY A CA 1
ATOM 1500 C C . GLY A 1 209 ? 0.748 -2.174 -5.191 1 94.56 209 GLY A C 1
ATOM 1501 O O . GLY A 1 209 ? 1.502 -2.691 -6.016 1 94.56 209 GLY A O 1
ATOM 1502 N N . LYS A 1 210 ? -0.579 -2.229 -5.238 1 96.12 210 LYS A N 1
ATOM 1503 C CA . LYS A 1 210 ? -1.252 -3.125 -6.172 1 96.12 210 LYS A CA 1
ATOM 1504 C C . LYS A 1 210 ? -1.425 -2.465 -7.539 1 96.12 210 LYS A C 1
ATOM 1506 O O . LYS A 1 210 ? -1.787 -3.129 -8.508 1 96.12 210 LYS A O 1
ATOM 1511 N N . SER A 1 211 ? -1.219 -1.182 -7.602 1 95.56 211 SER A N 1
ATOM 1512 C CA . SER A 1 211 ? -1.153 -0.489 -8.883 1 95.56 211 SER A CA 1
ATOM 1513 C C . SER A 1 211 ? 0.29 -0.321 -9.352 1 95.56 211 SER A C 1
ATOM 1515 O O . SER A 1 211 ? 1.174 -0.012 -8.547 1 95.56 211 SER A O 1
ATOM 1517 N N . PHE A 1 212 ? 0.508 -0.551 -10.633 1 97.12 212 PHE A N 1
ATOM 1518 C CA . PHE A 1 212 ? 1.856 -0.401 -11.172 1 97.12 212 PHE A CA 1
ATOM 1519 C C . PHE A 1 212 ? 2.256 1.068 -11.227 1 97.12 212 PHE A C 1
ATOM 1521 O O . PHE A 1 212 ? 1.55 1.886 -11.82 1 97.12 212 PHE A O 1
ATOM 1528 N N . ASN A 1 213 ? 3.461 1.399 -10.711 1 94.94 213 ASN A N 1
ATOM 1529 C CA . ASN A 1 213 ? 3.869 2.791 -10.539 1 94.94 213 ASN A CA 1
ATOM 1530 C C . ASN A 1 213 ? 5.035 3.146 -11.461 1 94.94 213 ASN A C 1
ATOM 1532 O O . ASN A 1 213 ? 5.652 4.203 -11.305 1 94.94 213 ASN A O 1
ATOM 1536 N N . GLY A 1 214 ? 5.383 2.318 -12.375 1 95 214 GLY A N 1
ATOM 1537 C CA . GLY A 1 214 ? 6.566 2.527 -13.195 1 95 214 GLY A CA 1
ATOM 1538 C C . GLY A 1 214 ? 6.457 3.74 -14.102 1 95 214 GLY A C 1
ATOM 1539 O O . GLY A 1 214 ? 7.461 4.379 -14.414 1 95 214 GLY A O 1
ATOM 1540 N N . GLY A 1 215 ? 5.223 4.004 -14.602 1 91.38 215 GLY A N 1
ATOM 1541 C CA . GLY A 1 215 ? 4.988 5.23 -15.344 1 91.38 215 GLY A CA 1
ATOM 1542 C C . GLY A 1 215 ? 5.211 5.07 -16.844 1 91.38 215 GLY A C 1
ATOM 1543 O O . GLY A 1 215 ? 5.082 6.035 -17.594 1 91.38 215 GLY A O 1
ATOM 1544 N N . VAL A 1 216 ? 5.598 3.857 -17.266 1 95.06 216 VAL A N 1
ATOM 1545 C CA . VAL A 1 216 ? 5.793 3.631 -18.703 1 95.06 216 VAL A CA 1
ATOM 1546 C C . VAL A 1 216 ? 5.133 2.314 -19.109 1 95.06 216 VAL A C 1
ATOM 1548 O O . VAL A 1 216 ? 4.855 1.464 -18.25 1 95.06 216 VAL A O 1
ATOM 1551 N N . GLY A 1 217 ? 4.84 2.201 -20.438 1 97.12 217 GLY A N 1
ATOM 1552 C CA . GLY A 1 217 ? 4.383 0.93 -20.969 1 97.12 217 GLY A CA 1
ATOM 1553 C C . GLY A 1 217 ? 2.895 0.901 -21.25 1 97.12 217 GLY A C 1
ATOM 1554 O O . GLY A 1 217 ? 2.225 1.935 -21.203 1 97.12 217 GLY A O 1
ATOM 1555 N N . GLU A 1 218 ? 2.527 -0.316 -21.594 1 97.38 218 GLU A N 1
ATOM 1556 C CA . GLU A 1 218 ? 1.131 -0.573 -21.938 1 97.38 218 GLU A CA 1
ATOM 1557 C C . GLU A 1 218 ? 0.479 -1.505 -20.922 1 97.38 218 GLU A C 1
ATOM 1559 O O . GLU A 1 218 ? 1.099 -2.469 -20.469 1 97.38 218 GLU A O 1
ATOM 1564 N N . GLY A 1 219 ? -0.776 -1.15 -20.625 1 96.62 219 GLY A N 1
ATOM 1565 C CA . GLY A 1 219 ? -1.489 -1.929 -19.625 1 96.62 219 GLY A CA 1
ATOM 1566 C C . GLY A 1 219 ? -2.252 -3.102 -20.203 1 96.62 219 GLY A C 1
ATOM 1567 O O . GLY A 1 219 ? -2.766 -3.018 -21.328 1 96.62 219 GLY A O 1
ATOM 1568 N N . ALA A 1 220 ? -2.279 -4.207 -19.516 1 97.62 220 ALA A N 1
ATOM 1569 C CA . ALA A 1 220 ? -3.119 -5.371 -19.797 1 97.62 220 ALA A CA 1
ATOM 1570 C C . ALA A 1 220 ? -3.697 -5.949 -18.5 1 97.62 220 ALA A C 1
ATOM 1572 O O . ALA A 1 220 ? -3.148 -5.734 -17.422 1 97.62 220 ALA A O 1
ATOM 1573 N N . LYS A 1 221 ? -4.773 -6.621 -18.641 1 96.88 221 LYS A N 1
ATOM 1574 C CA . LYS A 1 221 ? -5.492 -7.051 -17.438 1 96.88 221 LYS A CA 1
ATOM 1575 C C . LYS A 1 221 ? -5.125 -8.484 -17.062 1 96.88 221 LYS A C 1
ATOM 1577 O O . LYS A 1 221 ? -5.172 -9.383 -17.891 1 96.88 221 LYS A O 1
ATOM 1582 N N . GLY A 1 222 ? -4.738 -8.711 -15.82 1 97.38 222 GLY A N 1
ATOM 1583 C CA . GLY A 1 222 ? -4.531 -10.047 -15.281 1 97.38 222 GLY A CA 1
ATOM 1584 C C . GLY A 1 222 ? -3.262 -10.703 -15.789 1 97.38 222 GLY A C 1
ATOM 1585 O O . GLY A 1 222 ? -2.656 -10.234 -16.75 1 97.38 222 GLY A O 1
ATOM 1586 N N . ASN A 1 223 ? -2.875 -11.773 -15.094 1 98.31 223 ASN A N 1
ATOM 1587 C CA . ASN A 1 223 ? -1.75 -12.578 -15.555 1 98.31 223 ASN A CA 1
ATOM 1588 C C . ASN A 1 223 ? -1.999 -13.133 -16.953 1 98.31 223 ASN A C 1
ATOM 1590 O O . ASN A 1 223 ? -1.076 -13.219 -17.766 1 98.31 223 ASN A O 1
ATOM 1594 N N . ASP A 1 224 ? -3.229 -13.5 -17.203 1 97.5 224 ASP A N 1
ATOM 1595 C CA . ASP A 1 224 ? -3.582 -14.008 -18.531 1 97.5 224 ASP A CA 1
ATOM 1596 C C . ASP A 1 224 ? -3.389 -12.938 -19.594 1 97.5 224 ASP A C 1
ATOM 1598 O O . ASP A 1 224 ? -2.801 -13.203 -20.641 1 97.5 224 ASP A O 1
ATOM 1602 N N . GLY A 1 225 ? -3.883 -11.727 -19.328 1 97.94 225 GLY A N 1
ATOM 1603 C CA . GLY A 1 225 ? -3.777 -10.641 -20.297 1 97.94 225 GLY A CA 1
ATOM 1604 C C . GLY A 1 225 ? -2.346 -10.219 -20.562 1 97.94 225 GLY A C 1
ATOM 1605 O O . GLY A 1 225 ? -1.955 -10.023 -21.719 1 97.94 225 GLY A O 1
ATOM 1606 N N . THR A 1 226 ? -1.547 -10.07 -19.516 1 98.31 226 THR A N 1
ATOM 1607 C CA . THR A 1 226 ? -0.175 -9.602 -19.688 1 98.31 226 THR A CA 1
ATOM 1608 C C . THR A 1 226 ? 0.683 -10.672 -20.359 1 98.31 226 THR A C 1
ATOM 1610 O O . THR A 1 226 ? 1.553 -10.352 -21.172 1 98.31 226 THR A O 1
ATOM 1613 N N . SER A 1 227 ? 0.476 -11.992 -20.031 1 98.31 227 SER A N 1
ATOM 1614 C CA . SER A 1 227 ? 1.226 -13.062 -20.688 1 98.31 227 SER A CA 1
ATOM 1615 C C . SER A 1 227 ? 0.884 -13.148 -22.172 1 98.31 227 SER A C 1
ATOM 1617 O O . SER A 1 227 ? 1.769 -13.352 -23 1 98.31 227 SER A O 1
ATOM 1619 N N . ALA A 1 228 ? -0.379 -12.969 -22.516 1 98.25 228 ALA A N 1
ATOM 1620 C CA . ALA A 1 228 ? -0.786 -12.961 -23.906 1 98.25 228 ALA A CA 1
ATOM 1621 C C . ALA A 1 228 ? -0.188 -11.766 -24.656 1 98.25 228 ALA A C 1
ATOM 1623 O O . ALA A 1 228 ? 0.242 -11.891 -25.797 1 98.25 228 ALA A O 1
ATOM 1624 N N . ALA A 1 229 ? -0.194 -10.602 -23.969 1 98.5 229 ALA A N 1
ATOM 1625 C CA . ALA A 1 229 ? 0.304 -9.375 -24.578 1 98.5 229 ALA A CA 1
ATOM 1626 C C . ALA A 1 229 ? 1.794 -9.484 -24.891 1 98.5 229 ALA A C 1
ATOM 1628 O O . ALA A 1 229 ? 2.242 -9.078 -25.969 1 98.5 229 ALA A O 1
ATOM 1629 N N . VAL A 1 230 ? 2.578 -10.023 -23.969 1 98.5 230 VAL A N 1
ATOM 1630 C CA . VAL A 1 230 ? 4.016 -10.141 -24.188 1 98.5 230 VAL A CA 1
ATOM 1631 C C . VAL A 1 230 ? 4.281 -11.164 -25.297 1 98.5 230 VAL A C 1
ATOM 1633 O O . VAL A 1 230 ? 5.191 -10.984 -26.109 1 98.5 230 VAL A O 1
ATOM 1636 N N . LYS A 1 231 ? 3.557 -12.266 -25.344 1 98.06 231 LYS A N 1
ATOM 1637 C CA . LYS A 1 231 ? 3.693 -13.266 -26.391 1 98.06 231 LYS A CA 1
ATOM 1638 C C . LYS A 1 231 ? 3.457 -12.641 -27.766 1 98.06 231 LYS A C 1
ATOM 1640 O O . LYS A 1 231 ? 4.145 -12.977 -28.734 1 98.06 231 LYS A O 1
ATOM 1645 N N . ALA A 1 232 ? 2.551 -11.664 -27.844 1 98.25 232 ALA A N 1
ATOM 1646 C CA . ALA A 1 232 ? 2.096 -11.102 -29.125 1 98.25 232 ALA A CA 1
ATOM 1647 C C . ALA A 1 232 ? 2.922 -9.875 -29.5 1 98.25 232 ALA A C 1
ATOM 1649 O O . ALA A 1 232 ? 2.791 -9.352 -30.609 1 98.25 232 ALA A O 1
ATOM 1650 N N . THR A 1 233 ? 3.758 -9.375 -28.578 1 98.31 233 THR A N 1
ATOM 1651 C CA . THR A 1 233 ? 4.438 -8.109 -28.812 1 98.31 233 THR A CA 1
ATOM 1652 C C . THR A 1 233 ? 5.953 -8.289 -28.797 1 98.31 233 THR A C 1
ATOM 1654 O O . THR A 1 233 ? 6.559 -8.375 -27.734 1 98.31 233 THR A O 1
ATOM 1657 N N . GLU A 1 234 ? 6.508 -8.297 -29.984 1 97.75 234 GLU A N 1
ATOM 1658 C CA . GLU A 1 234 ? 7.965 -8.391 -30.062 1 97.75 234 GLU A CA 1
ATOM 1659 C C . GLU A 1 234 ? 8.625 -7.188 -29.391 1 97.75 234 GLU A C 1
ATOM 1661 O O . GLU A 1 234 ? 8.156 -6.059 -29.516 1 97.75 234 GLU A O 1
ATOM 1666 N N . GLY A 1 235 ? 9.758 -7.41 -28.656 1 98.44 235 GLY A N 1
ATOM 1667 C CA . GLY A 1 235 ? 10.508 -6.371 -27.969 1 98.44 235 GLY A CA 1
ATOM 1668 C C . GLY A 1 235 ? 9.914 -6.004 -26.625 1 98.44 235 GLY A C 1
ATOM 1669 O O . GLY A 1 235 ? 10.219 -4.945 -26.062 1 98.44 235 GLY A O 1
ATOM 1670 N N . SER A 1 236 ? 9.055 -6.898 -26.094 1 98.81 236 SER A N 1
ATOM 1671 C CA . SER A 1 236 ? 8.328 -6.539 -24.875 1 98.81 236 SER A CA 1
ATOM 1672 C C . SER A 1 236 ? 8.844 -7.309 -23.672 1 98.81 236 SER A C 1
ATOM 1674 O O . SER A 1 236 ? 9.57 -8.297 -23.828 1 98.81 236 SER A O 1
ATOM 1676 N N . ILE A 1 237 ? 8.586 -6.742 -22.5 1 98.81 237 ILE A N 1
ATOM 1677 C CA . ILE A 1 237 ? 8.938 -7.324 -21.219 1 98.81 237 ILE A CA 1
ATOM 1678 C C . ILE A 1 237 ? 7.797 -7.102 -20.219 1 98.81 237 ILE A C 1
ATOM 1680 O O . ILE A 1 237 ? 7.09 -6.094 -20.297 1 98.81 237 ILE A O 1
ATOM 1684 N N . THR A 1 238 ? 7.492 -8.023 -19.391 1 98.75 238 THR A N 1
ATOM 1685 C CA . THR A 1 238 ? 6.477 -7.93 -18.359 1 98.75 238 THR A CA 1
ATOM 1686 C C . THR A 1 238 ? 6.848 -8.797 -17.156 1 98.75 238 THR A C 1
ATOM 1688 O O . THR A 1 238 ? 8.008 -9.164 -16.984 1 98.75 238 THR A O 1
ATOM 1691 N N . TYR A 1 239 ? 5.996 -8.969 -16.188 1 98.81 239 TYR A N 1
ATOM 1692 C CA . TYR A 1 239 ? 6.098 -9.836 -15.023 1 98.81 239 TYR A CA 1
ATOM 1693 C C . TYR A 1 239 ? 4.828 -10.664 -14.844 1 98.81 239 TYR A C 1
ATOM 1695 O O . TYR A 1 239 ? 3.721 -10.117 -14.867 1 98.81 239 TYR A O 1
ATOM 1703 N N . ASN A 1 240 ? 5.039 -12 -14.719 1 97.94 240 ASN A N 1
ATOM 1704 C CA . ASN A 1 240 ? 3.912 -12.922 -14.633 1 97.94 240 ASN A CA 1
ATOM 1705 C C . ASN A 1 240 ? 4.148 -14 -13.578 1 97.94 240 ASN A C 1
ATOM 1707 O O . ASN A 1 240 ? 5.289 -14.406 -13.352 1 97.94 240 ASN A O 1
ATOM 1711 N N . GLU A 1 241 ? 3.021 -14.383 -13.023 1 98.44 241 GLU A N 1
ATOM 1712 C CA . GLU A 1 241 ? 3.127 -15.625 -12.258 1 98.44 241 GLU A CA 1
ATOM 1713 C C . GLU A 1 241 ? 3.584 -16.781 -13.148 1 98.44 241 GLU A C 1
ATOM 1715 O O . GLU A 1 241 ? 3.18 -16.875 -14.305 1 98.44 241 GLU A O 1
ATOM 1720 N N . TRP A 1 242 ? 4.383 -17.641 -12.648 1 98.19 242 TRP A N 1
ATOM 1721 C CA . TRP A 1 242 ? 5.168 -18.672 -13.328 1 98.19 242 TRP A CA 1
ATOM 1722 C C . TRP A 1 242 ? 4.27 -19.578 -14.156 1 98.19 242 TRP A C 1
ATOM 1724 O O . TRP A 1 242 ? 4.625 -19.953 -15.273 1 98.19 242 TRP A O 1
ATOM 1734 N N . SER A 1 243 ? 3.139 -19.984 -13.648 1 97.62 243 SER A N 1
ATOM 1735 C CA . SER A 1 243 ? 2.271 -20.906 -14.367 1 97.62 243 SER A CA 1
ATOM 1736 C C . SER A 1 243 ? 1.823 -20.312 -15.703 1 97.62 243 SER A C 1
ATOM 1738 O O . SER A 1 243 ? 1.612 -21.062 -16.672 1 97.62 243 SER A O 1
ATOM 1740 N N . PHE A 1 244 ? 1.659 -19.031 -15.812 1 98 244 PHE A N 1
ATOM 1741 C CA . PHE A 1 244 ? 1.257 -18.391 -17.062 1 98 244 PHE A CA 1
ATOM 1742 C C . PHE A 1 244 ? 2.428 -18.312 -18.031 1 98 244 PHE A C 1
ATOM 1744 O O . PHE A 1 244 ? 2.25 -18.484 -19.25 1 98 244 PHE A O 1
ATOM 1751 N N . ALA A 1 245 ? 3.588 -18.047 -17.469 1 97.38 245 ALA A N 1
ATOM 1752 C CA . ALA A 1 245 ? 4.797 -18.031 -18.281 1 97.38 245 ALA A CA 1
ATOM 1753 C C . ALA A 1 245 ? 5.035 -19.406 -18.906 1 97.38 245 ALA A C 1
ATOM 1755 O O . ALA A 1 245 ? 5.375 -19.5 -20.094 1 97.38 245 ALA A O 1
ATOM 1756 N N . GLN A 1 246 ? 4.859 -20.453 -18.125 1 96.31 246 GLN A N 1
ATOM 1757 C CA . GLN A 1 246 ? 5.047 -21.812 -18.625 1 96.31 246 GLN A CA 1
ATOM 1758 C C . GLN A 1 246 ? 4.004 -22.156 -19.672 1 96.31 246 GLN A C 1
ATOM 1760 O O . GLN A 1 246 ? 4.344 -22.703 -20.734 1 96.31 246 GLN A O 1
ATOM 1765 N N . LYS A 1 247 ? 2.818 -21.844 -19.344 1 95.19 247 LYS A N 1
ATOM 1766 C CA . LYS A 1 247 ? 1.722 -22.203 -20.234 1 95.19 247 LYS A CA 1
ATOM 1767 C C . LYS A 1 247 ? 1.894 -21.531 -21.609 1 95.19 247 LYS A C 1
ATOM 1769 O O . LYS A 1 247 ? 1.607 -22.141 -22.641 1 95.19 247 LYS A O 1
ATOM 1774 N N . GLN A 1 248 ? 2.381 -20.344 -21.625 1 95.94 248 GLN A N 1
ATOM 1775 C CA . GLN A 1 248 ? 2.545 -19.578 -22.859 1 95.94 248 GLN A CA 1
ATOM 1776 C C . GLN A 1 248 ? 3.941 -19.781 -23.438 1 95.94 248 GLN A C 1
ATOM 1778 O O . GLN A 1 248 ? 4.273 -19.203 -24.469 1 95.94 248 GLN A O 1
ATOM 1783 N N . GLN A 1 249 ? 4.793 -20.578 -22.766 1 95.94 249 GLN A N 1
ATOM 1784 C CA . GLN A 1 249 ? 6.156 -20.859 -23.188 1 95.94 249 GLN A CA 1
ATOM 1785 C C . GLN A 1 249 ? 6.934 -19.578 -23.438 1 95.94 249 GLN A C 1
ATOM 1787 O O . GLN A 1 249 ? 7.566 -19.422 -24.484 1 95.94 249 GLN A O 1
ATOM 1792 N N . LEU A 1 250 ? 6.832 -18.656 -22.516 1 97.75 250 LEU A N 1
ATOM 1793 C CA . LEU A 1 250 ? 7.488 -17.359 -22.641 1 97.75 250 LEU A CA 1
ATOM 1794 C C . LEU A 1 250 ? 8.938 -17.438 -22.188 1 97.75 250 LEU A C 1
ATOM 1796 O O . LEU A 1 250 ? 9.297 -18.297 -21.375 1 97.75 250 LEU A O 1
ATOM 1800 N N . GLY A 1 251 ? 9.797 -16.547 -22.812 1 97.88 251 GLY A N 1
ATOM 1801 C CA . GLY A 1 251 ? 11.117 -16.359 -22.234 1 97.88 251 GLY A CA 1
ATOM 1802 C C . GLY A 1 251 ? 11.07 -15.82 -20.812 1 97.88 251 GLY A C 1
ATOM 1803 O O . GLY A 1 251 ? 10.227 -14.977 -20.484 1 97.88 251 GLY A O 1
ATOM 1804 N N . MET A 1 252 ? 11.898 -16.375 -19.922 1 98.62 252 MET A N 1
ATOM 1805 C CA . MET A 1 252 ? 11.969 -15.961 -18.531 1 98.62 252 MET A CA 1
ATOM 1806 C C . MET A 1 252 ? 13.391 -15.547 -18.156 1 98.62 252 MET A C 1
ATOM 1808 O O . MET A 1 252 ? 14.336 -16.312 -18.359 1 98.62 252 MET A O 1
ATOM 1812 N N . ALA A 1 253 ? 13.484 -14.383 -17.625 1 98.88 253 ALA A N 1
ATOM 1813 C CA . ALA A 1 253 ? 14.797 -13.898 -17.203 1 98.88 253 ALA A CA 1
ATOM 1814 C C . ALA A 1 253 ? 15.312 -14.648 -15.984 1 98.88 253 ALA A C 1
ATOM 1816 O O . ALA A 1 253 ? 14.531 -15.023 -15.109 1 98.88 253 ALA A O 1
ATOM 1817 N N . LYS A 1 254 ? 16.594 -14.906 -15.984 1 98.75 254 LYS A N 1
ATOM 1818 C CA . LYS A 1 254 ? 17.297 -15.289 -14.766 1 98.75 254 LYS A CA 1
ATOM 1819 C C . LYS A 1 254 ? 17.672 -14.062 -13.938 1 98.75 254 LYS A C 1
ATOM 1821 O O . LYS A 1 254 ? 17.875 -12.977 -14.484 1 98.75 254 LYS A O 1
ATOM 1826 N N . ILE A 1 255 ? 17.766 -14.25 -12.625 1 98.88 255 ILE A N 1
ATOM 1827 C CA . ILE A 1 255 ? 17.953 -13.086 -11.758 1 98.88 25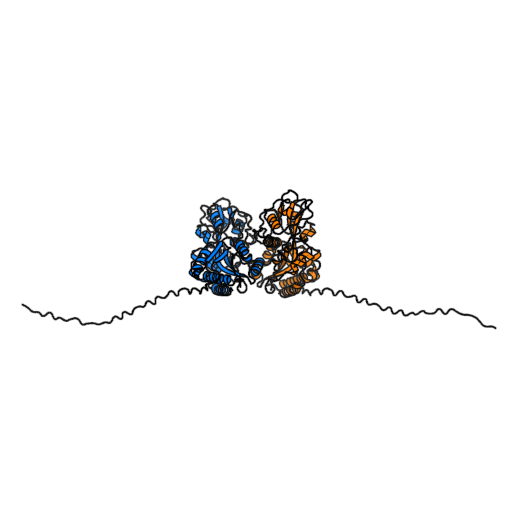5 ILE A CA 1
ATOM 1828 C C . ILE A 1 255 ? 19.234 -13.25 -10.938 1 98.88 255 ILE A C 1
ATOM 1830 O O . ILE A 1 255 ? 19.422 -14.266 -10.266 1 98.88 255 ILE A O 1
ATOM 1834 N N . VAL A 1 256 ? 20.125 -12.297 -11.008 1 98.56 256 VAL A N 1
ATOM 1835 C CA . VAL A 1 256 ? 21.281 -12.211 -10.109 1 98.56 256 VAL A CA 1
ATOM 1836 C C . VAL A 1 256 ? 20.859 -11.562 -8.789 1 98.56 256 VAL A C 1
ATOM 1838 O O . VAL A 1 256 ? 20.172 -10.531 -8.789 1 98.56 256 VAL A O 1
ATOM 1841 N N . THR A 1 257 ? 21.219 -12.25 -7.688 1 97.19 257 THR A N 1
ATOM 1842 C CA . THR A 1 257 ? 20.828 -11.75 -6.371 1 97.19 257 THR A CA 1
ATOM 1843 C C . THR A 1 257 ? 22.062 -11.359 -5.555 1 97.19 257 THR A C 1
ATOM 1845 O O . THR A 1 257 ? 23.188 -11.547 -6 1 97.19 257 THR A O 1
ATOM 1848 N N . SER A 1 258 ? 21.797 -10.734 -4.426 1 92.31 258 SER A N 1
ATOM 1849 C CA . SER A 1 258 ? 22.875 -10.32 -3.52 1 92.31 258 SER A CA 1
ATOM 1850 C C . SER A 1 258 ? 23.562 -11.523 -2.891 1 92.31 258 SER A C 1
ATOM 1852 O O . SER A 1 258 ? 24.641 -11.391 -2.322 1 92.31 258 SER A O 1
ATOM 1854 N N . ALA A 1 259 ? 22.984 -12.695 -3.027 1 93.62 259 ALA A N 1
ATOM 1855 C CA . ALA A 1 259 ? 23.516 -13.898 -2.398 1 93.62 259 ALA A CA 1
ATOM 1856 C C . ALA A 1 259 ? 24.688 -14.461 -3.201 1 93.62 259 ALA A C 1
ATOM 1858 O O . ALA A 1 259 ? 25.453 -15.289 -2.699 1 93.62 259 ALA A O 1
ATOM 1859 N N . GLY A 1 260 ? 24.812 -14 -4.508 1 92.75 260 GLY A N 1
ATOM 1860 C CA . GLY A 1 260 ? 25.906 -14.484 -5.34 1 92.75 260 GLY A CA 1
ATOM 1861 C C . GLY A 1 260 ? 25.828 -13.984 -6.77 1 92.75 260 GLY A C 1
ATOM 1862 O O . GLY A 1 260 ? 24.812 -13.438 -7.188 1 92.75 260 GLY A O 1
ATOM 1863 N N . SER A 1 261 ? 26.875 -14.312 -7.535 1 92.5 261 SER A N 1
ATOM 1864 C CA . SER A 1 261 ? 27.016 -13.75 -8.875 1 92.5 261 SER A CA 1
ATOM 1865 C C . SER A 1 261 ? 26.297 -14.602 -9.906 1 92.5 261 SER A C 1
ATOM 1867 O O . SER A 1 261 ? 26.062 -14.156 -11.039 1 92.5 261 SER A O 1
ATOM 1869 N N . ASP A 1 262 ? 25.906 -15.812 -9.539 1 96.5 262 ASP A N 1
ATOM 1870 C CA . ASP A 1 262 ? 25.25 -16.688 -10.5 1 96.5 262 ASP A CA 1
ATOM 1871 C C . ASP A 1 262 ? 23.797 -16.266 -10.719 1 96.5 262 ASP A C 1
ATOM 1873 O O . ASP A 1 262 ? 23.078 -15.977 -9.758 1 96.5 262 ASP A O 1
ATOM 1877 N N . ALA A 1 263 ? 23.406 -16.203 -11.961 1 98.06 263 ALA A N 1
ATOM 1878 C CA . ALA A 1 263 ? 22 -15.93 -12.289 1 98.06 263 ALA A CA 1
ATOM 1879 C C . ALA A 1 263 ? 21.109 -17.109 -11.93 1 98.06 263 ALA A C 1
ATOM 1881 O O . ALA A 1 263 ? 21.453 -18.266 -12.203 1 98.06 263 ALA A O 1
ATOM 1882 N N . VAL A 1 264 ? 20 -16.875 -11.344 1 98.69 264 VAL A N 1
ATOM 1883 C CA . VAL A 1 264 ? 19.141 -17.922 -10.828 1 98.69 264 VAL A CA 1
ATOM 1884 C C . VAL A 1 264 ? 17.891 -18.031 -11.703 1 98.69 264 VAL A C 1
ATOM 1886 O O . VAL A 1 264 ? 17.172 -17.047 -11.898 1 98.69 264 VAL A O 1
ATOM 1889 N N . ALA A 1 265 ? 17.641 -19.25 -12.227 1 98.38 265 ALA A N 1
ATOM 1890 C CA . ALA A 1 265 ? 16.422 -19.547 -12.969 1 98.38 265 ALA A CA 1
ATOM 1891 C C . ALA A 1 265 ? 15.312 -20.031 -12.039 1 98.38 265 ALA A C 1
ATOM 1893 O O . ALA A 1 265 ? 15.594 -20.547 -10.953 1 98.38 265 ALA A O 1
ATOM 1894 N N . ILE A 1 266 ? 14.086 -19.812 -12.477 1 98.06 266 ILE A N 1
ATOM 1895 C CA . ILE A 1 266 ? 12.961 -20.359 -11.719 1 98.06 266 ILE A CA 1
ATOM 1896 C C . ILE A 1 266 ? 12.961 -21.875 -11.828 1 98.06 266 ILE A C 1
ATOM 1898 O O . ILE A 1 266 ? 13.07 -22.422 -12.93 1 98.06 266 ILE A O 1
ATOM 1902 N N . SER A 1 267 ? 12.898 -22.516 -10.766 1 96.06 267 SER A N 1
ATOM 1903 C CA . SER A 1 267 ? 12.688 -23.953 -10.617 1 96.06 267 SER A CA 1
ATOM 1904 C C . SER A 1 267 ? 12.109 -24.281 -9.25 1 96.06 267 SER A C 1
ATOM 1906 O O . SER A 1 267 ? 12.078 -23.438 -8.352 1 96.06 267 SER A O 1
ATOM 1908 N N . ALA A 1 268 ? 11.594 -25.469 -9.148 1 92.75 268 ALA A N 1
ATOM 1909 C CA . ALA A 1 268 ? 11.109 -25.891 -7.844 1 92.75 268 ALA A CA 1
ATOM 1910 C C . ALA A 1 268 ? 12.195 -25.781 -6.781 1 92.75 268 ALA A C 1
ATOM 1912 O O . ALA A 1 268 ? 11.93 -25.375 -5.648 1 92.75 268 ALA A O 1
ATOM 1913 N N . ASP A 1 269 ? 13.391 -26.047 -7.176 1 94.94 269 ASP A N 1
ATOM 1914 C CA . ASP A 1 269 ? 14.508 -26.016 -6.238 1 94.94 269 ASP A CA 1
ATOM 1915 C C . ASP A 1 269 ? 14.852 -24.594 -5.832 1 94.94 269 ASP A C 1
ATOM 1917 O O . ASP A 1 269 ? 14.992 -24.297 -4.645 1 94.94 269 ASP A O 1
ATOM 1921 N N . SER A 1 270 ? 15.047 -23.703 -6.785 1 97.12 270 SER A N 1
ATOM 1922 C CA . SER A 1 270 ? 15.438 -22.328 -6.496 1 97.12 270 SER A CA 1
ATOM 1923 C C . SER A 1 270 ? 14.375 -21.609 -5.66 1 97.12 270 SER A C 1
ATOM 1925 O O . SER A 1 270 ? 14.703 -20.859 -4.746 1 97.12 270 SER A O 1
ATOM 1927 N N . VAL A 1 271 ? 13.117 -21.875 -5.953 1 96.69 271 VAL A N 1
ATOM 1928 C CA . VAL A 1 271 ? 12.023 -21.25 -5.215 1 96.69 271 VAL A CA 1
ATOM 1929 C C . VAL A 1 271 ? 11.867 -21.922 -3.85 1 96.69 271 VAL A C 1
ATOM 1931 O O . VAL A 1 271 ? 11.555 -21.25 -2.857 1 96.69 271 VAL A O 1
ATOM 1934 N N . GLY A 1 272 ? 12.062 -23.266 -3.834 1 93.12 272 GLY A N 1
ATOM 1935 C CA . GLY A 1 272 ? 12.07 -23.969 -2.562 1 93.12 272 GLY A CA 1
ATOM 1936 C C . GLY A 1 272 ? 13.055 -23.391 -1.565 1 93.12 272 GLY A C 1
ATOM 1937 O O . GLY A 1 272 ? 12.742 -23.25 -0.381 1 93.12 272 GLY A O 1
ATOM 1938 N N . LYS A 1 273 ? 14.234 -22.984 -2.016 1 93.38 273 LYS A N 1
ATOM 1939 C CA . LYS A 1 273 ? 15.242 -22.359 -1.172 1 93.38 273 LYS A CA 1
ATOM 1940 C C . LYS A 1 273 ? 14.742 -21.031 -0.599 1 93.38 273 LYS A C 1
ATOM 1942 O O . LYS A 1 273 ? 15.039 -20.703 0.549 1 93.38 273 LYS A O 1
ATOM 1947 N N . THR A 1 274 ? 14.023 -20.328 -1.378 1 94.75 274 THR A N 1
ATOM 1948 C CA . THR A 1 274 ? 13.492 -19.031 -0.959 1 94.75 274 THR A CA 1
ATOM 1949 C C . THR A 1 274 ? 12.422 -19.219 0.116 1 94.75 274 THR A C 1
ATOM 1951 O O . THR A 1 274 ? 12.469 -18.562 1.161 1 94.75 274 THR A O 1
ATOM 1954 N N . ILE A 1 275 ? 11.5 -20.141 -0.101 1 92.69 275 ILE A N 1
ATOM 1955 C CA . ILE A 1 275 ? 10.336 -20.266 0.763 1 92.69 275 ILE A CA 1
ATOM 1956 C C . ILE A 1 275 ? 10.727 -20.984 2.057 1 92.69 275 ILE A C 1
ATOM 1958 O O . ILE A 1 275 ? 10.016 -20.891 3.062 1 92.69 275 ILE A O 1
ATOM 1962 N N . ALA A 1 276 ? 11.867 -21.672 2.053 1 85.81 276 ALA A N 1
ATOM 1963 C CA . ALA A 1 276 ? 12.367 -22.344 3.244 1 85.81 276 ALA A CA 1
ATOM 1964 C C . ALA A 1 276 ? 12.68 -21.344 4.355 1 85.81 276 ALA A C 1
ATOM 1966 O O . ALA A 1 276 ? 12.633 -21.703 5.539 1 85.81 276 ALA A O 1
ATOM 1967 N N . GLY A 1 277 ? 12.93 -20.125 3.979 1 78.94 277 GLY A N 1
ATOM 1968 C CA . GLY A 1 277 ? 13.25 -19.094 4.945 1 78.94 277 GLY A CA 1
ATOM 1969 C C . GLY A 1 277 ? 12.055 -18.25 5.336 1 78.94 277 GLY A C 1
ATOM 1970 O O . GLY A 1 277 ? 12.188 -17.297 6.113 1 78.94 277 GLY A O 1
ATOM 1971 N N . ALA A 1 278 ? 10.914 -18.703 4.871 1 82.12 278 ALA A N 1
ATOM 1972 C CA . ALA A 1 278 ? 9.719 -17.906 5.117 1 82.12 278 ALA A CA 1
ATOM 1973 C C . ALA A 1 278 ? 9.305 -17.984 6.582 1 82.12 278 ALA A C 1
ATOM 1975 O O . ALA A 1 278 ? 9.383 -19.047 7.207 1 82.12 278 ALA A O 1
ATOM 1976 N N . THR A 1 279 ? 8.969 -16.891 7.148 1 84.88 279 THR A N 1
ATOM 1977 C CA . THR A 1 279 ? 8.477 -16.812 8.523 1 84.88 279 THR A CA 1
ATOM 1978 C C . THR A 1 279 ? 7.086 -16.188 8.562 1 84.88 279 THR A C 1
ATOM 1980 O O . THR A 1 279 ? 6.785 -15.273 7.793 1 84.88 279 THR A O 1
ATOM 1983 N N . ILE A 1 280 ? 6.262 -16.781 9.453 1 87.12 280 ILE A N 1
ATOM 1984 C CA . ILE A 1 280 ? 4.949 -16.188 9.703 1 87.12 280 ILE A CA 1
ATOM 1985 C C . ILE A 1 280 ? 5.082 -15.023 10.68 1 87.12 280 ILE A C 1
ATOM 1987 O O . ILE A 1 280 ? 5.652 -15.172 11.758 1 87.12 280 ILE A O 1
ATOM 1991 N N . VAL A 1 281 ? 4.52 -13.906 10.273 1 81.44 281 VAL A N 1
ATOM 1992 C CA . VAL A 1 281 ? 4.664 -12.727 11.109 1 81.44 281 VAL A CA 1
ATOM 1993 C C . VAL A 1 281 ? 3.291 -12.266 11.602 1 81.44 281 VAL A C 1
ATOM 1995 O O . VAL A 1 281 ? 3.193 -11.406 12.477 1 81.44 281 VAL A O 1
ATOM 1998 N N . GLY A 1 282 ? 2.279 -12.828 10.992 1 80.94 282 GLY A N 1
ATOM 1999 C CA . GLY A 1 282 ? 0.948 -12.531 11.5 1 80.94 282 GLY A CA 1
ATOM 2000 C C . GLY A 1 282 ? 0.734 -13 12.93 1 80.94 282 GLY A C 1
ATOM 2001 O O . GLY A 1 282 ? 1.562 -13.727 13.477 1 80.94 282 GLY A O 1
ATOM 2002 N N . GLN A 1 283 ? -0.3 -12.461 13.508 1 82.56 283 GLN A N 1
ATOM 2003 C CA . GLN A 1 283 ? -0.604 -12.789 14.898 1 82.56 283 GLN A CA 1
ATOM 2004 C C . GLN A 1 283 ? -1.731 -13.812 14.992 1 82.56 283 GLN A C 1
ATOM 2006 O O . GLN A 1 283 ? -2.684 -13.766 14.203 1 82.56 283 GLN A O 1
ATOM 2011 N N . GLY A 1 284 ? -1.604 -14.719 15.969 1 90.62 284 GLY A N 1
ATOM 2012 C CA . GLY A 1 284 ? -2.627 -15.742 16.125 1 90.62 284 GLY A CA 1
ATOM 2013 C C . GLY A 1 284 ? -2.828 -16.578 14.883 1 90.62 284 GLY A C 1
ATOM 2014 O O . GLY A 1 284 ? -1.868 -17.125 14.336 1 90.62 284 GLY A O 1
ATOM 2015 N N . ASN A 1 285 ? -4.094 -16.516 14.406 1 95.31 285 ASN A N 1
ATOM 2016 C CA . ASN A 1 285 ? -4.43 -17.359 13.258 1 95.31 285 ASN A CA 1
ATOM 2017 C C . ASN A 1 285 ? -4.309 -16.594 11.945 1 95.31 285 ASN A C 1
ATOM 2019 O O . ASN A 1 285 ? -4.605 -17.125 10.875 1 95.31 285 ASN A O 1
ATOM 2023 N N . ASP A 1 286 ? -3.945 -15.336 12.055 1 94.56 286 ASP A N 1
ATOM 2024 C CA . ASP A 1 286 ? -3.586 -14.586 10.852 1 94.56 286 ASP A CA 1
ATOM 2025 C C . ASP A 1 286 ? -2.17 -14.93 10.391 1 94.56 286 ASP A C 1
ATOM 2027 O O . ASP A 1 286 ? -1.193 -14.586 11.062 1 94.56 286 ASP A O 1
ATOM 2031 N N . LEU A 1 287 ? -1.997 -15.562 9.242 1 95.88 287 LEU A N 1
ATOM 2032 C CA . LEU A 1 287 ? -0.73 -16.188 8.875 1 95.88 287 LEU A CA 1
ATOM 2033 C C . LEU A 1 287 ? -0.047 -15.414 7.75 1 95.88 287 LEU A C 1
ATOM 2035 O O . LEU A 1 287 ? 0.348 -16 6.742 1 95.88 287 LEU A O 1
ATOM 2039 N N . VAL A 1 288 ? 0.094 -14.141 7.977 1 93.25 288 VAL A N 1
ATOM 2040 C CA . VAL A 1 288 ? 0.822 -13.297 7.035 1 93.25 288 VAL A CA 1
ATOM 2041 C C . VAL A 1 288 ? 2.289 -13.711 6.992 1 93.25 288 VAL A C 1
ATOM 2043 O O . VAL A 1 288 ? 2.914 -13.922 8.031 1 93.25 288 VAL A O 1
ATOM 2046 N N . ILE A 1 289 ? 2.812 -13.859 5.738 1 91.75 289 ILE A N 1
ATOM 2047 C CA . ILE A 1 289 ? 4.191 -14.289 5.52 1 91.75 289 ILE A CA 1
ATOM 2048 C C . ILE A 1 289 ? 5.082 -13.07 5.312 1 91.75 289 ILE A C 1
ATOM 2050 O O . ILE A 1 289 ? 4.703 -12.125 4.621 1 91.75 289 ILE A O 1
ATOM 2054 N N . ASP A 1 290 ? 6.285 -13.133 5.945 1 86.94 290 ASP A N 1
ATOM 2055 C CA . ASP A 1 290 ? 7.32 -12.148 5.637 1 86.94 290 ASP A CA 1
ATOM 2056 C C . ASP A 1 290 ? 7.93 -12.414 4.262 1 86.94 290 ASP A C 1
ATOM 2058 O O . ASP A 1 290 ? 8.82 -13.258 4.121 1 86.94 290 ASP A O 1
ATOM 2062 N N . THR A 1 291 ? 7.523 -11.617 3.311 1 89.31 291 THR A N 1
ATOM 2063 C CA . THR A 1 291 ? 8.07 -11.82 1.976 1 89.31 291 THR A CA 1
ATOM 2064 C C . THR A 1 291 ? 9.281 -10.93 1.742 1 89.31 291 THR A C 1
ATOM 2066 O O . THR A 1 291 ? 9.945 -11.023 0.706 1 89.31 291 THR A O 1
ATOM 2069 N N . TYR A 1 292 ? 9.594 -10.094 2.68 1 85.44 292 TYR A N 1
ATOM 2070 C CA . TYR A 1 292 ? 10.75 -9.211 2.537 1 85.44 292 TYR A CA 1
ATOM 2071 C C . TYR A 1 292 ? 12.031 -10.016 2.357 1 85.44 292 TYR A C 1
ATOM 2073 O O . TYR A 1 292 ? 12.875 -9.68 1.52 1 85.44 292 TYR A O 1
ATOM 2081 N N . SER A 1 293 ? 12.156 -11.078 3.088 1 85.94 293 SER A N 1
ATOM 2082 C CA . SER A 1 293 ? 13.367 -11.898 3.064 1 85.94 293 SER A CA 1
ATOM 2083 C C . SER A 1 293 ? 13.516 -12.625 1.735 1 85.94 293 SER A C 1
ATOM 2085 O O . SER A 1 293 ? 14.602 -13.109 1.403 1 85.94 293 SER A O 1
ATOM 2087 N N . PHE A 1 294 ? 12.375 -12.711 0.991 1 93.69 294 PHE A N 1
ATOM 2088 C CA . PHE A 1 294 ? 12.438 -13.383 -0.301 1 93.69 294 PHE A CA 1
ATOM 2089 C C . PHE A 1 294 ? 13.242 -12.57 -1.3 1 93.69 294 PHE A C 1
ATOM 2091 O O . PHE A 1 294 ? 13.984 -13.125 -2.115 1 93.69 294 PHE A O 1
ATOM 2098 N N . TYR A 1 295 ? 13.086 -11.25 -1.203 1 95.25 295 TYR A N 1
ATOM 2099 C CA . TYR A 1 295 ? 13.438 -10.375 -2.316 1 95.25 295 TYR A CA 1
ATOM 2100 C C . TYR A 1 295 ? 14.922 -10.039 -2.295 1 95.25 295 TYR A C 1
ATOM 2102 O O . TYR A 1 295 ? 15.484 -9.594 -3.303 1 95.25 295 TYR A O 1
ATOM 2110 N N . LYS A 1 296 ? 15.562 -10.25 -1.175 1 91.94 296 LYS A N 1
ATOM 2111 C CA . LYS A 1 296 ? 17.016 -10.219 -1.014 1 91.94 296 LYS A CA 1
ATOM 2112 C C . LYS A 1 296 ? 17.516 -11.477 -0.314 1 91.94 296 LYS A C 1
ATOM 2114 O O . LYS A 1 296 ? 18 -11.414 0.821 1 91.94 296 LYS A O 1
ATOM 2119 N N . PRO A 1 297 ? 17.438 -12.57 -1.093 1 93.81 297 PRO A N 1
ATOM 2120 C CA . PRO A 1 297 ? 17.812 -13.828 -0.444 1 93.81 297 PRO A CA 1
ATOM 2121 C C . PRO A 1 297 ? 19.297 -13.867 -0.038 1 93.81 297 PRO A C 1
ATOM 2123 O O . PRO A 1 297 ? 20.125 -13.195 -0.658 1 93.81 297 PRO A O 1
ATOM 2126 N N . THR A 1 298 ? 19.594 -14.703 1 1 90.44 298 THR A N 1
ATOM 2127 C CA . THR A 1 298 ? 20.969 -14.875 1.469 1 90.44 298 THR A CA 1
ATOM 2128 C C . THR A 1 298 ? 21.531 -16.203 1.002 1 90.44 298 THR A C 1
ATOM 2130 O O . THR A 1 298 ? 22.75 -16.406 1.024 1 90.44 298 THR A O 1
ATOM 2133 N N . ALA A 1 299 ? 20.656 -17.094 0.578 1 93.56 299 ALA A N 1
ATOM 2134 C CA . ALA A 1 299 ? 21.109 -18.406 0.084 1 93.56 299 ALA A CA 1
ATOM 2135 C C . ALA A 1 299 ? 21.375 -18.359 -1.418 1 93.56 299 ALA A C 1
ATOM 2137 O O . ALA A 1 299 ? 20.5 -17.953 -2.197 1 93.56 299 ALA A O 1
ATOM 2138 N N . ALA A 1 300 ? 22.531 -18.875 -1.761 1 95.62 300 ALA A N 1
ATOM 2139 C CA . ALA A 1 300 ? 22.859 -18.953 -3.184 1 95.62 300 ALA A CA 1
ATOM 2140 C C . ALA A 1 300 ? 21.891 -19.875 -3.91 1 95.62 300 ALA A C 1
ATOM 2142 O O . ALA A 1 300 ? 21.516 -20.938 -3.389 1 95.62 300 ALA A O 1
ATOM 2143 N N . GLY A 1 301 ? 21.406 -19.438 -5.043 1 97 301 GLY A N 1
ATOM 2144 C CA . GLY A 1 301 ? 20.547 -20.266 -5.867 1 97 301 GLY A CA 1
ATOM 2145 C C . GLY A 1 301 ? 19.062 -20.047 -5.574 1 97 301 GLY A C 1
ATOM 2146 O O . GLY A 1 301 ? 18.203 -20.641 -6.23 1 97 301 GLY A O 1
ATOM 2147 N N . ALA A 1 302 ? 18.797 -19.125 -4.625 1 97.19 302 ALA A N 1
ATOM 2148 C CA . ALA A 1 302 ? 17.406 -18.812 -4.305 1 97.19 302 ALA A CA 1
ATOM 2149 C C . ALA A 1 302 ? 16.828 -17.797 -5.297 1 97.19 302 ALA A C 1
ATOM 2151 O O . ALA A 1 302 ? 17.406 -16.734 -5.516 1 97.19 302 ALA A O 1
ATOM 2152 N N . TYR A 1 303 ? 15.719 -18.172 -5.938 1 98.19 303 TYR A N 1
ATOM 2153 C CA . TYR A 1 303 ? 15.023 -17.234 -6.809 1 98.19 303 TYR A CA 1
ATOM 2154 C C . TYR A 1 303 ? 14.25 -16.203 -5.988 1 98.19 303 TYR A C 1
ATOM 2156 O O . TYR A 1 303 ? 13.414 -16.562 -5.156 1 98.19 303 TYR A O 1
ATOM 2164 N N . PRO A 1 304 ? 14.375 -14.93 -6.191 1 98.06 304 PRO A N 1
ATOM 2165 C CA . PRO A 1 304 ? 13.977 -13.93 -5.199 1 98.06 304 PRO A CA 1
ATOM 2166 C C . PRO A 1 304 ? 12.531 -13.461 -5.367 1 98.06 304 PRO A C 1
ATOM 2168 O O . PRO A 1 304 ? 11.93 -12.961 -4.418 1 98.06 304 PRO A O 1
ATOM 2171 N N . ILE A 1 305 ? 11.961 -13.539 -6.523 1 98.62 305 ILE A N 1
ATOM 2172 C CA . ILE A 1 305 ? 10.672 -12.898 -6.77 1 98.62 305 ILE A CA 1
ATOM 2173 C C . ILE A 1 305 ? 9.547 -13.898 -6.578 1 98.62 305 ILE A C 1
ATOM 2175 O O . ILE A 1 305 ? 9.125 -14.57 -7.527 1 98.62 305 ILE A O 1
ATOM 2179 N N . VAL A 1 306 ? 9.07 -13.969 -5.379 1 97.94 306 VAL A N 1
ATOM 2180 C CA . VAL A 1 306 ? 8.07 -14.961 -5.02 1 97.94 306 VAL A CA 1
ATOM 2181 C C . VAL A 1 306 ? 6.918 -14.297 -4.27 1 97.94 306 VAL A C 1
ATOM 2183 O O . VAL A 1 306 ? 7.137 -13.391 -3.463 1 97.94 306 VAL A O 1
ATOM 2186 N N . LEU A 1 307 ? 5.707 -14.672 -4.574 1 97.56 307 LEU A N 1
ATOM 2187 C CA . LEU A 1 307 ? 4.535 -14.227 -3.828 1 97.56 307 LEU A CA 1
ATOM 2188 C C . LEU A 1 307 ? 3.889 -15.391 -3.086 1 97.56 307 LEU A C 1
ATOM 2190 O O . LEU A 1 307 ? 4.109 -16.547 -3.434 1 97.56 307 LEU A O 1
ATOM 2194 N N . ALA A 1 308 ? 3.248 -15.102 -2.043 1 96.44 308 ALA A N 1
ATOM 2195 C CA . ALA A 1 308 ? 2.311 -16 -1.375 1 96.44 308 ALA A CA 1
ATOM 2196 C C . ALA A 1 308 ? 0.867 -15.57 -1.618 1 96.44 308 ALA A C 1
ATOM 2198 O O . ALA A 1 308 ? 0.539 -14.383 -1.504 1 96.44 308 ALA A O 1
ATOM 2199 N N . THR A 1 309 ? 0.048 -16.469 -2.047 1 98.12 309 THR A N 1
ATOM 2200 C CA . THR A 1 309 ? -1.357 -16.141 -2.244 1 98.12 309 THR A CA 1
ATOM 2201 C C . THR A 1 309 ? -2.182 -16.5 -1.014 1 98.12 309 THR A C 1
ATOM 2203 O O . THR A 1 309 ? -2.137 -17.641 -0.549 1 98.12 309 THR A O 1
ATOM 2206 N N . TYR A 1 310 ? -2.926 -15.531 -0.545 1 98.44 310 TYR A N 1
ATOM 2207 C CA . TYR A 1 310 ? -3.742 -15.664 0.657 1 98.44 310 TYR A CA 1
ATOM 2208 C C . TYR A 1 310 ? -5.211 -15.852 0.3 1 98.44 310 TYR A C 1
ATOM 2210 O O . TYR A 1 310 ? -5.723 -15.211 -0.622 1 98.44 310 TYR A O 1
ATOM 2218 N N . GLU A 1 311 ? -5.848 -16.797 0.987 1 98.88 311 GLU A N 1
ATOM 2219 C CA . GLU A 1 311 ? -7.301 -16.75 1.108 1 98.88 311 GLU A CA 1
ATOM 2220 C C . GLU A 1 311 ? -7.727 -15.93 2.326 1 98.88 311 GLU A C 1
ATOM 2222 O O . GLU A 1 311 ? -7.379 -16.266 3.459 1 98.88 311 GLU A O 1
ATOM 2227 N N . ILE A 1 312 ? -8.43 -14.852 2.059 1 98.81 312 ILE A N 1
ATOM 2228 C CA . ILE A 1 312 ? -8.883 -13.945 3.105 1 98.81 312 ILE A CA 1
ATOM 2229 C C . ILE A 1 312 ? -10.25 -14.383 3.611 1 98.81 312 ILE A C 1
ATOM 2231 O O . ILE A 1 312 ? -11.227 -14.406 2.854 1 98.81 312 ILE A O 1
ATOM 2235 N N . VAL A 1 313 ? -10.352 -14.719 4.883 1 98.88 313 VAL A N 1
ATOM 2236 C CA . VAL A 1 313 ? -11.555 -15.336 5.43 1 98.88 313 VAL A CA 1
ATOM 2237 C C . VAL A 1 313 ? -11.906 -14.68 6.766 1 98.88 313 VAL A C 1
ATOM 2239 O O . VAL A 1 313 ? -11.094 -13.961 7.344 1 98.88 313 VAL A O 1
ATOM 2242 N N . CYS A 1 314 ? -13.203 -14.898 7.172 1 98.62 314 CYS A N 1
ATOM 2243 C CA . CYS A 1 314 ? -13.594 -14.562 8.531 1 98.62 314 CYS A CA 1
ATOM 2244 C C . CYS A 1 314 ? -13.172 -15.656 9.508 1 98.62 314 CYS A C 1
ATOM 2246 O O . CYS A 1 314 ? -13.297 -16.844 9.203 1 98.62 314 CYS A O 1
ATOM 2248 N N . SER A 1 315 ? -12.656 -15.25 10.688 1 98.5 315 SER A N 1
ATOM 2249 C CA . SER A 1 315 ? -12.438 -16.25 11.727 1 98.5 315 SER A CA 1
ATOM 2250 C C . SER A 1 315 ? -13.758 -16.859 12.195 1 98.5 315 SER A C 1
ATOM 2252 O O . SER A 1 315 ? -13.82 -18.047 12.508 1 98.5 315 SER A O 1
ATOM 2254 N N . LYS A 1 316 ? -14.734 -16.031 12.242 1 98.38 316 LYS A N 1
ATOM 2255 C CA . LYS A 1 316 ? -16.109 -16.438 12.508 1 98.38 316 LYS A CA 1
ATOM 2256 C C . LYS A 1 316 ? -17.078 -15.773 11.531 1 98.38 316 LYS A C 1
ATOM 2258 O O . LYS A 1 316 ? -17.234 -14.547 11.539 1 98.38 316 LYS A O 1
ATOM 2263 N N . TYR A 1 317 ? -17.766 -16.609 10.773 1 98.56 317 TYR A N 1
ATOM 2264 C CA . TYR A 1 317 ? -18.703 -16.078 9.797 1 98.56 317 TYR A CA 1
ATOM 2265 C C . TYR A 1 317 ? -20.047 -15.742 10.453 1 98.56 317 TYR A C 1
ATOM 2267 O O . TYR A 1 317 ? -20.516 -16.469 11.328 1 98.56 317 TYR A O 1
ATOM 2275 N N . PRO A 1 318 ? -20.656 -14.68 9.961 1 97.69 318 PRO A N 1
ATOM 2276 C CA . PRO A 1 318 ? -22.016 -14.414 10.438 1 97.69 318 PRO A CA 1
ATOM 2277 C C . PRO A 1 318 ? -22.969 -15.562 10.141 1 97.69 318 PRO A C 1
ATOM 2279 O O . PRO A 1 318 ? -23.859 -15.859 10.953 1 97.69 318 PRO A O 1
ATOM 2282 N N . ASP A 1 319 ? -22.844 -16.172 8.992 1 98 319 ASP A N 1
ATOM 2283 C CA . ASP A 1 319 ? -23.594 -17.375 8.617 1 98 319 ASP A CA 1
ATOM 2284 C C . ASP A 1 319 ? -22.766 -18.625 8.82 1 98 319 ASP A C 1
ATOM 2286 O O . ASP A 1 319 ? -21.828 -18.891 8.07 1 98 319 ASP A O 1
ATOM 2290 N N . ALA A 1 320 ? -23.203 -19.438 9.789 1 97.56 320 ALA A N 1
ATOM 2291 C CA . ALA A 1 320 ? -22.422 -20.625 10.172 1 97.56 320 ALA A CA 1
ATOM 2292 C C . ALA A 1 320 ? -22.281 -21.594 9.008 1 97.56 320 ALA A C 1
ATOM 2294 O O . ALA A 1 320 ? -21.266 -22.281 8.883 1 97.56 320 ALA A O 1
ATOM 2295 N N . GLN A 1 321 ? -23.219 -21.641 8.141 1 98.19 321 GLN A N 1
ATOM 2296 C CA . GLN A 1 321 ? -23.172 -22.531 6.992 1 98.19 321 GLN A CA 1
ATOM 2297 C C . GLN A 1 321 ? -22.078 -22.109 6.012 1 98.19 321 GLN A C 1
ATOM 2299 O O . GLN A 1 321 ? -21.406 -22.953 5.414 1 98.19 321 GLN A O 1
ATOM 2304 N N . THR A 1 322 ? -21.906 -20.828 5.848 1 98.44 322 THR A N 1
ATOM 2305 C CA . THR A 1 322 ? -20.828 -20.328 5.008 1 98.44 322 THR A CA 1
ATOM 2306 C C . THR A 1 322 ? -19.469 -20.672 5.609 1 98.44 322 THR A C 1
ATOM 2308 O O . THR A 1 322 ? -18.562 -21.141 4.902 1 98.44 322 THR A O 1
ATOM 2311 N N . GLY A 1 323 ? -19.344 -20.5 6.941 1 98.56 323 GLY A N 1
ATOM 2312 C CA . GLY A 1 323 ? -18.094 -20.828 7.617 1 98.56 323 GLY A CA 1
ATOM 2313 C C . GLY A 1 323 ? -17.703 -22.297 7.473 1 98.56 323 GLY A C 1
ATOM 2314 O O . GLY A 1 323 ? -16.547 -22.609 7.219 1 98.56 323 GLY A O 1
ATOM 2315 N N . ALA A 1 324 ? -18.688 -23.141 7.621 1 98.31 324 ALA A N 1
ATOM 2316 C CA . ALA A 1 324 ? -18.453 -24.578 7.504 1 98.31 324 ALA A CA 1
ATOM 2317 C C . ALA A 1 324 ? -17.953 -24.938 6.105 1 98.31 324 ALA A C 1
ATOM 2319 O O . ALA A 1 324 ? -17.047 -25.734 5.945 1 98.31 324 ALA A O 1
ATOM 2320 N N . ALA A 1 325 ? -18.578 -24.344 5.09 1 98.62 325 ALA A N 1
ATOM 2321 C CA . ALA A 1 325 ? -18.219 -24.641 3.709 1 98.62 325 ALA A CA 1
ATOM 2322 C C . ALA A 1 325 ? -16.828 -24.094 3.381 1 98.62 325 ALA A C 1
ATOM 2324 O O . ALA A 1 325 ? -16.047 -24.734 2.676 1 98.62 325 ALA A O 1
ATOM 2325 N N . VAL A 1 326 ? -16.531 -22.844 3.844 1 98.81 326 VAL A N 1
ATOM 2326 C CA . VAL A 1 326 ? -15.227 -22.25 3.615 1 98.81 326 VAL A CA 1
ATOM 2327 C C . VAL A 1 326 ? -14.148 -23.094 4.285 1 98.81 326 VAL A C 1
ATOM 2329 O O . VAL A 1 326 ? -13.086 -23.344 3.699 1 98.81 326 VAL A O 1
ATOM 2332 N N . LYS A 1 327 ? -14.414 -23.562 5.516 1 98.56 327 LYS A N 1
ATOM 2333 C CA . LYS A 1 327 ? -13.484 -24.438 6.227 1 98.56 327 LYS A CA 1
ATOM 2334 C C . LYS A 1 327 ? -13.203 -25.703 5.43 1 98.56 327 LYS A C 1
ATOM 2336 O O . LYS A 1 327 ? -12.047 -26.094 5.262 1 98.56 327 LYS A O 1
ATOM 2341 N N . ALA A 1 328 ? -14.227 -26.297 4.945 1 98.38 328 ALA A N 1
ATOM 2342 C CA . ALA A 1 328 ? -14.078 -27.531 4.164 1 98.38 328 ALA A CA 1
ATOM 2343 C C . ALA A 1 328 ? -13.258 -27.281 2.902 1 98.38 328 ALA A C 1
ATOM 2345 O O . ALA A 1 328 ? -12.398 -28.094 2.549 1 98.38 328 ALA A O 1
ATOM 2346 N N . PHE A 1 329 ? -13.539 -26.203 2.186 1 98.69 329 PHE A N 1
ATOM 2347 C CA . PHE A 1 329 ? -12.773 -25.859 0.993 1 98.69 329 PHE A CA 1
ATOM 2348 C C . PHE A 1 329 ? -11.289 -25.703 1.324 1 98.69 329 PHE A C 1
ATOM 2350 O O . PHE A 1 329 ? -10.438 -26.25 0.618 1 98.69 329 PHE A O 1
ATOM 2357 N N . LEU A 1 330 ? -11.031 -24.984 2.436 1 98.69 330 LEU A N 1
ATOM 2358 C CA . LEU A 1 330 ? -9.641 -24.719 2.785 1 98.69 330 LEU A CA 1
ATOM 2359 C C . LEU A 1 330 ? -8.945 -25.984 3.266 1 98.69 330 LEU A C 1
ATOM 2361 O O . LEU A 1 330 ? -7.758 -26.188 2.99 1 98.69 330 LEU A O 1
ATOM 2365 N N . GLN A 1 331 ? -9.641 -26.844 3.99 1 98 331 GLN A N 1
ATOM 2366 C CA . GLN A 1 331 ? -9.07 -28.125 4.379 1 98 331 GLN A CA 1
ATOM 2367 C C . GLN A 1 331 ? -8.672 -28.938 3.15 1 98 331 GLN A C 1
ATOM 2369 O O . GLN A 1 331 ? -7.586 -29.531 3.113 1 98 331 GLN A O 1
ATOM 2374 N N . SER A 1 332 ? -9.547 -28.969 2.162 1 97.81 332 SER A N 1
ATOM 2375 C CA . SER A 1 332 ? -9.242 -29.672 0.92 1 97.81 332 SER A CA 1
ATOM 2376 C C . SER A 1 332 ? -8.086 -29.031 0.18 1 97.81 332 SER A C 1
ATOM 2378 O O . SER A 1 332 ? -7.273 -29.719 -0.445 1 97.81 332 SER A O 1
ATOM 2380 N N . THR A 1 333 ? -8.047 -27.703 0.214 1 98 333 THR A N 1
ATOM 2381 C CA . THR A 1 333 ? -7.027 -26.922 -0.47 1 98 333 THR A CA 1
ATOM 2382 C C . THR A 1 333 ? -5.641 -27.203 0.103 1 98 333 THR A C 1
ATOM 2384 O O . THR A 1 333 ? -4.707 -27.5 -0.641 1 98 333 THR A O 1
ATOM 2387 N N . ILE A 1 334 ? -5.523 -27.25 1.448 1 97.31 334 ILE A N 1
ATOM 2388 C CA . ILE A 1 334 ? -4.211 -27.359 2.07 1 97.31 334 ILE A CA 1
ATOM 2389 C C . ILE A 1 334 ? -3.855 -28.844 2.258 1 97.31 334 ILE A C 1
ATOM 2391 O O . ILE A 1 334 ? -2.746 -29.172 2.688 1 97.31 334 ILE A O 1
ATOM 2395 N N . GLY A 1 335 ? -4.758 -29.719 1.967 1 95.44 335 GLY A N 1
ATOM 2396 C CA . GLY A 1 335 ? -4.516 -31.156 1.903 1 95.44 335 GLY A CA 1
ATOM 2397 C C . GLY A 1 335 ? -4.273 -31.656 0.493 1 95.44 335 GLY A C 1
ATOM 2398 O O . GLY A 1 335 ? -3.244 -31.344 -0.112 1 95.44 335 GLY A O 1
ATOM 2399 N N . ALA A 1 336 ? -5.32 -32.281 -0.122 1 95.44 336 ALA A N 1
ATOM 2400 C CA . ALA A 1 336 ? -5.223 -32.906 -1.43 1 95.44 336 ALA A CA 1
ATOM 2401 C C . ALA A 1 336 ? -4.938 -31.891 -2.525 1 95.44 336 ALA A C 1
ATOM 2403 O O . ALA A 1 336 ? -4.312 -32.219 -3.539 1 95.44 336 ALA A O 1
ATOM 2404 N N . GLY A 1 337 ? -5.352 -30.688 -2.33 1 96.81 337 GLY A N 1
ATOM 2405 C CA . GLY A 1 337 ? -5.168 -29.641 -3.33 1 96.81 337 GLY A CA 1
ATOM 2406 C C . GLY A 1 337 ? -3.711 -29.297 -3.568 1 96.81 337 GLY A C 1
ATOM 2407 O O . GLY A 1 337 ? -3.375 -28.672 -4.578 1 96.81 337 GLY A O 1
ATOM 2408 N N . GLN A 1 338 ? -2.873 -29.641 -2.646 1 96.19 338 GLN A N 1
ATOM 2409 C CA . GLN A 1 338 ? -1.455 -29.312 -2.75 1 96.19 338 GLN A CA 1
ATOM 2410 C C . GLN A 1 338 ? -0.746 -30.234 -3.732 1 96.19 338 GLN A C 1
ATOM 2412 O O . GLN A 1 338 ? 0.344 -29.922 -4.215 1 96.19 338 GLN A O 1
ATOM 2417 N N . LYS A 1 339 ? -1.319 -31.375 -3.986 1 93.56 339 LYS A N 1
ATOM 2418 C CA . LYS A 1 339 ? -0.7 -32.375 -4.863 1 93.56 339 LYS A CA 1
ATOM 2419 C C . LYS A 1 339 ? -0.631 -31.859 -6.301 1 93.56 339 LYS A C 1
ATOM 2421 O O . LYS A 1 339 ? -1.624 -31.359 -6.836 1 93.56 339 LYS A O 1
ATOM 2426 N N . GLY A 1 340 ? 0.55 -31.938 -6.875 1 92.38 340 GLY A N 1
ATOM 2427 C CA . GLY A 1 340 ? 0.727 -31.609 -8.281 1 92.38 340 GLY A CA 1
ATOM 2428 C C . GLY A 1 340 ? 1.013 -30.141 -8.523 1 92.38 340 GLY A C 1
ATOM 2429 O O . GLY A 1 340 ? 1.259 -29.734 -9.664 1 92.38 340 GLY A O 1
ATOM 2430 N N . LEU A 1 341 ? 0.998 -29.281 -7.523 1 94.19 341 LEU A N 1
ATOM 2431 C CA . LEU A 1 341 ? 1.215 -27.844 -7.684 1 94.19 341 LEU A CA 1
ATOM 2432 C C . LEU A 1 341 ? 2.57 -27.578 -8.328 1 94.19 341 LEU A C 1
ATOM 2434 O O . LEU A 1 341 ? 2.678 -26.734 -9.219 1 94.19 341 LEU A O 1
ATOM 2438 N N . SER A 1 342 ? 3.631 -28.281 -7.988 1 90.88 342 SER A N 1
ATOM 2439 C CA . SER A 1 342 ? 4.984 -28.031 -8.477 1 90.88 342 SER A CA 1
ATOM 2440 C C . SER A 1 342 ? 5.086 -28.297 -9.977 1 90.88 342 SER A C 1
ATOM 2442 O O . SER A 1 342 ? 5.891 -27.656 -10.664 1 90.88 342 SER A O 1
ATOM 2444 N N . ASP A 1 343 ? 4.258 -29.188 -10.492 1 91.62 343 ASP A N 1
ATOM 2445 C CA . ASP A 1 343 ? 4.258 -29.5 -11.914 1 91.62 343 ASP A CA 1
ATOM 2446 C C . ASP A 1 343 ? 3.42 -28.5 -12.703 1 91.62 343 ASP A C 1
ATOM 2448 O O . ASP A 1 343 ? 3.375 -28.562 -13.938 1 91.62 343 ASP A O 1
ATOM 2452 N N . ASN A 1 344 ? 2.855 -27.656 -11.992 1 93.69 344 ASN A N 1
ATOM 2453 C CA . ASN A 1 344 ? 1.926 -26.734 -12.648 1 93.69 344 ASN A CA 1
ATOM 2454 C C . ASN A 1 344 ? 2.242 -25.281 -12.312 1 93.69 344 ASN A C 1
ATOM 2456 O O . ASN A 1 344 ? 1.335 -24.453 -12.18 1 93.69 344 ASN A O 1
ATOM 2460 N N . GLY A 1 345 ? 3.486 -24.953 -12.078 1 95.06 345 GLY A N 1
ATOM 2461 C CA . GLY A 1 345 ? 3.973 -23.578 -12.008 1 95.06 345 GLY A CA 1
ATOM 2462 C C . GLY A 1 345 ? 3.748 -22.938 -10.648 1 95.06 345 GLY A C 1
ATOM 2463 O O . GLY A 1 345 ? 3.676 -21.719 -10.539 1 95.06 345 GLY A O 1
ATOM 2464 N N . TYR A 1 346 ? 3.562 -23.828 -9.641 1 96.94 346 TYR A N 1
ATOM 2465 C CA . TYR A 1 346 ? 3.4 -23.375 -8.258 1 96.94 346 TYR A CA 1
ATOM 2466 C C . TYR A 1 346 ? 4.297 -24.172 -7.316 1 96.94 346 TYR A C 1
ATOM 2468 O O . TYR A 1 346 ? 4.906 -25.156 -7.719 1 96.94 346 TYR A O 1
ATOM 2476 N N . ILE A 1 347 ? 4.461 -23.641 -6.145 1 95.19 347 ILE A N 1
ATOM 2477 C CA . ILE A 1 347 ? 5.152 -24.359 -5.078 1 95.19 347 ILE A CA 1
ATOM 2478 C C . ILE A 1 347 ? 4.195 -24.594 -3.912 1 95.19 347 ILE A C 1
ATOM 2480 O O . ILE A 1 347 ? 3.59 -23.656 -3.395 1 95.19 347 ILE A O 1
ATOM 2484 N N . PRO A 1 348 ? 4.07 -25.875 -3.494 1 94 348 PRO A N 1
ATOM 2485 C CA . PRO A 1 348 ? 3.186 -26.172 -2.367 1 94 348 PRO A CA 1
ATOM 2486 C C . PRO A 1 348 ? 3.664 -25.562 -1.057 1 94 348 PRO A C 1
ATOM 2488 O O . PRO A 1 348 ? 4.82 -25.141 -0.954 1 94 348 PRO A O 1
ATOM 2491 N N . ILE A 1 349 ? 2.758 -25.5 -0.105 1 92.31 349 ILE A N 1
ATOM 2492 C CA . ILE A 1 349 ? 3.121 -25 1.221 1 92.31 349 ILE A CA 1
ATOM 2493 C C . ILE A 1 349 ? 4.184 -25.922 1.834 1 92.31 349 ILE A C 1
ATOM 2495 O O . ILE A 1 349 ? 4.137 -27.141 1.663 1 92.31 349 ILE A O 1
ATOM 2499 N N . PRO A 1 350 ? 5.164 -25.312 2.475 1 89 350 PRO A N 1
ATOM 2500 C CA . PRO A 1 350 ? 6.16 -26.141 3.148 1 89 350 PRO A CA 1
ATOM 2501 C C . PRO A 1 350 ? 5.562 -26.984 4.273 1 89 350 PRO A C 1
ATOM 2503 O O . PRO A 1 350 ? 4.602 -26.562 4.926 1 89 350 PRO A O 1
ATOM 2506 N N . GLU A 1 351 ? 6.188 -28.078 4.508 1 87 351 GLU A N 1
ATOM 2507 C CA . GLU A 1 351 ? 5.723 -28.969 5.559 1 87 351 GLU A CA 1
ATOM 2508 C C . GLU A 1 351 ? 5.676 -28.266 6.91 1 87 351 GLU A C 1
ATOM 2510 O O . GLU A 1 351 ? 4.785 -28.531 7.723 1 87 351 GLU A O 1
ATOM 2515 N N . SER A 1 352 ? 6.594 -27.344 7.145 1 86 352 SER A N 1
ATOM 2516 C CA . SER A 1 352 ? 6.715 -26.656 8.422 1 86 352 SER A CA 1
ATOM 2517 C C . SER A 1 352 ? 5.535 -25.719 8.656 1 86 352 SER A C 1
ATOM 2519 O O . SER A 1 352 ? 5.27 -25.328 9.797 1 86 352 SER A O 1
ATOM 2521 N N . PHE A 1 353 ? 4.773 -25.391 7.629 1 89 353 PHE A N 1
ATOM 2522 C CA . PHE A 1 353 ? 3.66 -24.453 7.727 1 89 353 PHE A CA 1
ATOM 2523 C C . PHE A 1 353 ? 2.34 -25.203 7.883 1 89 353 PHE A C 1
ATOM 2525 O O . PHE A 1 353 ? 1.346 -24.625 8.328 1 89 353 PHE A O 1
ATOM 2532 N N . LYS A 1 354 ? 2.293 -26.438 7.504 1 88.94 354 LYS A N 1
ATOM 2533 C CA . LYS A 1 354 ? 1.043 -27.188 7.355 1 88.94 354 LYS A CA 1
ATOM 2534 C C . LYS A 1 354 ? 0.287 -27.25 8.68 1 88.94 354 LYS A C 1
ATOM 2536 O O . LYS A 1 354 ? -0.92 -27.016 8.727 1 88.94 354 LYS A O 1
ATOM 2541 N N . GLY A 1 355 ? 1.021 -27.594 9.719 1 91.44 355 GLY A N 1
ATOM 2542 C CA . GLY A 1 355 ? 0.366 -27.703 11.016 1 91.44 355 GLY A CA 1
ATOM 2543 C C . GLY A 1 355 ? -0.32 -26.406 11.438 1 91.44 355 GLY A C 1
ATOM 2544 O O . GLY A 1 355 ? -1.48 -26.422 11.852 1 91.44 355 GLY A O 1
ATOM 2545 N N . ARG A 1 356 ? 0.414 -25.328 11.328 1 93.5 356 ARG A N 1
ATOM 2546 C CA . ARG A 1 356 ? -0.127 -24.031 11.711 1 93.5 356 ARG A CA 1
ATOM 2547 C C . ARG A 1 356 ? -1.31 -23.656 10.82 1 93.5 356 ARG A C 1
ATOM 2549 O O . ARG A 1 356 ? -2.271 -23.047 11.289 1 93.5 356 ARG A O 1
ATOM 2556 N N . LEU A 1 357 ? -1.189 -23.938 9.594 1 95.62 357 LEU A N 1
ATOM 2557 C CA . LEU A 1 357 ? -2.248 -23.609 8.641 1 95.62 357 LEU A CA 1
ATOM 2558 C C . LEU A 1 357 ? -3.5 -24.438 8.914 1 95.62 357 LEU A C 1
ATOM 2560 O O . LEU A 1 357 ? -4.613 -23.906 8.891 1 95.62 357 LEU A O 1
ATOM 2564 N N . PHE A 1 358 ? -3.34 -25.734 9.195 1 96.12 358 PHE A N 1
ATOM 2565 C CA . PHE A 1 358 ? -4.488 -26.578 9.531 1 96.12 358 PHE A CA 1
ATOM 2566 C C . PHE A 1 358 ? -5.156 -26.094 10.812 1 96.12 358 PHE A C 1
ATOM 2568 O O . PHE A 1 358 ? -6.383 -26.078 10.906 1 96.12 358 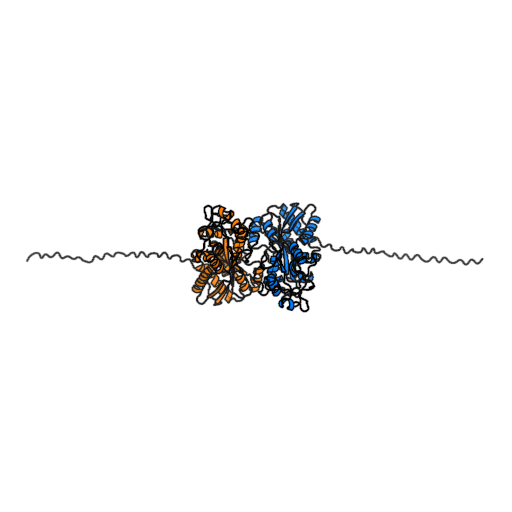PHE A O 1
ATOM 2575 N N . ALA A 1 359 ? -4.355 -25.703 11.758 1 96.88 359 ALA A N 1
ATOM 2576 C CA . ALA A 1 359 ? -4.918 -25.203 13.008 1 96.88 359 ALA A CA 1
ATOM 2577 C C . ALA A 1 359 ? -5.746 -23.938 12.766 1 96.88 359 ALA A C 1
ATOM 2579 O O . ALA A 1 359 ? -6.836 -23.797 13.32 1 96.88 359 ALA A O 1
ATOM 2580 N N . ALA A 1 360 ? -5.172 -23.047 11.977 1 97.81 360 ALA A N 1
ATOM 2581 C CA . ALA A 1 360 ? -5.891 -21.812 11.656 1 97.81 360 ALA A CA 1
ATOM 2582 C C . ALA A 1 360 ? -7.191 -22.109 10.914 1 97.81 360 ALA A C 1
ATOM 2584 O O . ALA A 1 360 ? -8.242 -21.547 11.242 1 97.81 360 ALA A O 1
ATOM 2585 N N . VAL A 1 361 ? -7.152 -23 9.914 1 98.19 361 VAL A N 1
ATOM 2586 C CA . VAL A 1 361 ? -8.312 -23.375 9.109 1 98.19 361 VAL A CA 1
ATOM 2587 C C . VAL A 1 361 ? -9.375 -24.016 10 1 98.19 361 VAL A C 1
ATOM 2589 O O . VAL A 1 361 ? -10.562 -23.703 9.898 1 98.19 361 VAL A O 1
ATOM 2592 N N . ASP A 1 362 ? -8.953 -24.875 10.891 1 97.62 362 ASP A N 1
ATOM 2593 C CA . ASP A 1 362 ? -9.875 -25.625 11.742 1 97.62 362 ASP A CA 1
ATOM 2594 C C . ASP A 1 362 ? -10.555 -24.703 12.758 1 97.62 362 ASP A C 1
ATOM 2596 O O . ASP A 1 362 ? -11.594 -25.047 13.32 1 97.62 362 ASP A O 1
ATOM 2600 N N . SER A 1 363 ? -9.938 -23.547 12.961 1 97.75 363 SER A N 1
ATOM 2601 C CA . SER A 1 363 ? -10.492 -22.625 13.938 1 97.75 363 SER A CA 1
ATOM 2602 C C . SER A 1 363 ? -11.633 -21.812 13.336 1 97.75 363 SER A C 1
ATOM 2604 O O . SER A 1 363 ? -12.375 -21.125 14.055 1 97.75 363 SER A O 1
ATOM 2606 N N . ILE A 1 364 ? -11.812 -21.844 12.031 1 97.88 364 ILE A N 1
ATOM 2607 C CA . ILE A 1 364 ? -12.852 -21.078 11.359 1 97.88 364 ILE A CA 1
ATOM 2608 C C . ILE A 1 364 ? -14.227 -21.578 11.789 1 97.88 364 ILE A C 1
ATOM 2610 O O . ILE A 1 364 ? -14.453 -22.781 11.859 1 97.88 364 ILE A O 1
ATOM 2614 N N . ALA A 1 365 ? -15.164 -20.641 12.133 1 94.94 365 ALA A N 1
ATOM 2615 C CA . ALA A 1 365 ? -16.5 -21.016 12.594 1 94.94 365 ALA A CA 1
ATOM 2616 C C . ALA A 1 365 ? -17.578 -20.234 11.828 1 94.94 365 ALA A C 1
ATOM 2618 O O . ALA A 1 365 ? -17.312 -19.156 11.297 1 94.94 365 ALA A O 1
ATOM 2619 N N . MET B 1 1 ? -8.344 91.312 87.125 1 20.88 1 MET B N 1
ATOM 2620 C CA . MET B 1 1 ? -7.625 90.188 87.688 1 20.88 1 MET B CA 1
ATOM 2621 C C . MET B 1 1 ? -8.023 88.875 87 1 20.88 1 MET B C 1
ATOM 2623 O O . MET B 1 1 ? -7.656 87.812 87.438 1 20.88 1 MET B O 1
ATOM 2627 N N . LYS B 1 2 ? -9.289 89.062 86.25 1 20.23 2 LYS B N 1
ATOM 2628 C CA . LYS B 1 2 ? -10.414 88.25 85.812 1 20.23 2 LYS B CA 1
ATOM 2629 C C . LYS B 1 2 ? -9.93 87.062 84.938 1 20.23 2 LYS B C 1
ATOM 2631 O O . LYS B 1 2 ? -8.844 87.188 84.375 1 20.23 2 LYS B O 1
ATOM 2636 N N . HIS B 1 3 ? -10.773 86.25 84.375 1 23.5 3 HIS B N 1
ATOM 2637 C CA . HIS B 1 3 ? -11.172 84.875 83.938 1 23.5 3 HIS B CA 1
ATOM 2638 C C . HIS B 1 3 ? -10.625 84.562 82.562 1 23.5 3 HIS B C 1
ATOM 2640 O O . HIS B 1 3 ? -11.133 85 81.562 1 23.5 3 HIS B O 1
ATOM 2646 N N . GLN B 1 4 ? -9.305 84.438 82.5 1 21.58 4 GLN B N 1
ATOM 2647 C CA . GLN B 1 4 ? -8.547 84.25 81.25 1 21.58 4 GLN B CA 1
ATOM 2648 C C . GLN B 1 4 ? -9.086 83 80.5 1 21.58 4 GLN B C 1
ATOM 2650 O O . GLN B 1 4 ? -9.375 82 81.062 1 21.58 4 GLN B O 1
ATOM 2655 N N . ARG B 1 5 ? -9.5 83.125 79.25 1 20.5 5 ARG B N 1
ATOM 2656 C CA . ARG B 1 5 ? -10.344 82.75 78.125 1 20.5 5 ARG B CA 1
ATOM 2657 C C . ARG B 1 5 ? -9.977 81.375 77.562 1 20.5 5 ARG B C 1
ATOM 2659 O O . ARG B 1 5 ? -10.859 80.562 77.312 1 20.5 5 ARG B O 1
ATOM 2666 N N . VAL B 1 6 ? -8.664 81.062 77.125 1 24.08 6 VAL B N 1
ATOM 2667 C CA . VAL B 1 6 ? -8.562 80.688 75.75 1 24.08 6 VAL B CA 1
ATOM 2668 C C . VAL B 1 6 ? -8.797 79.188 75.625 1 24.08 6 VAL B C 1
ATOM 2670 O O . VAL B 1 6 ? -8.453 78.438 76.5 1 24.08 6 VAL B O 1
ATOM 2673 N N . GLY B 1 7 ? -9.703 78.5 74.688 1 24.78 7 GLY B N 1
ATOM 2674 C CA . GLY B 1 7 ? -10.531 77.625 73.938 1 24.78 7 GLY B CA 1
ATOM 2675 C C . GLY B 1 7 ? -9.719 76.625 73.125 1 24.78 7 GLY B C 1
ATOM 2676 O O . GLY B 1 7 ? -10.273 75.812 72.375 1 24.78 7 GLY B O 1
ATOM 2677 N N . ALA B 1 8 ? -8.32 76.688 73.312 1 23.83 8 ALA B N 1
ATOM 2678 C CA . ALA B 1 8 ? -7.664 76.312 72.062 1 23.83 8 ALA B CA 1
ATOM 2679 C C . ALA B 1 8 ? -8.047 74.875 71.688 1 23.83 8 ALA B C 1
ATOM 2681 O O . ALA B 1 8 ? -8.438 74.062 72.562 1 23.83 8 ALA B O 1
ATOM 2682 N N . VAL B 1 9 ? -7.863 74.438 70.375 1 26.11 9 VAL B N 1
ATOM 2683 C CA . VAL B 1 9 ? -8.188 73.812 69.125 1 26.11 9 VAL B CA 1
ATOM 2684 C C . VAL B 1 9 ? -7.586 72.375 69.125 1 26.11 9 VAL B C 1
ATOM 2686 O O . VAL B 1 9 ? -7.766 71.625 68.188 1 26.11 9 VAL B O 1
ATOM 2689 N N . LEU B 1 10 ? -7.422 71.625 70.312 1 22.64 10 LEU B N 1
ATOM 2690 C CA . LEU B 1 10 ? -6.449 70.562 70.188 1 22.64 10 LEU B CA 1
ATOM 2691 C C . LEU B 1 10 ? -6.922 69.5 69.188 1 22.64 10 LEU B C 1
ATOM 2693 O O . LEU B 1 10 ? -7.977 68.875 69.375 1 22.64 10 LEU B O 1
ATOM 2697 N N . ALA B 1 11 ? -6.754 69.625 67.812 1 25.53 11 ALA B N 1
ATOM 2698 C CA . ALA B 1 11 ? -7.164 68.875 66.625 1 25.53 11 ALA B CA 1
ATOM 2699 C C . ALA B 1 11 ? -6.586 67.438 66.688 1 25.53 11 ALA B C 1
ATOM 2701 O O . ALA B 1 11 ? -6.855 66.688 65.75 1 25.53 11 ALA B O 1
ATOM 2702 N N . VAL B 1 12 ? -6.039 66.938 67.75 1 23.31 12 VAL B N 1
ATOM 2703 C CA . VAL B 1 12 ? -4.984 66 67.438 1 23.31 12 VAL B CA 1
ATOM 2704 C C . VAL B 1 12 ? -5.531 64.875 66.5 1 23.31 12 VAL B C 1
ATOM 2706 O O . VAL B 1 12 ? -6.75 64.75 66.312 1 23.31 12 VAL B O 1
ATOM 2709 N N . LEU B 1 13 ? -4.945 63.656 66.625 1 22.95 13 LEU B N 1
ATOM 2710 C CA . LEU B 1 13 ? -4.164 62.656 65.875 1 22.95 13 LEU B CA 1
ATOM 2711 C C . LEU B 1 13 ? -5.047 61.5 65.438 1 22.95 13 LEU B C 1
ATOM 2713 O O . LEU B 1 13 ? -5.691 60.844 66.25 1 22.95 13 LEU B O 1
ATOM 2717 N N . ALA B 1 14 ? -5.879 61.719 64.312 1 25.3 14 ALA B N 1
ATOM 2718 C CA . ALA B 1 14 ? -6.844 60.781 63.75 1 25.3 14 ALA B CA 1
ATOM 2719 C C . ALA B 1 14 ? -6.188 59.438 63.406 1 25.3 14 ALA B C 1
ATOM 2721 O O . ALA B 1 14 ? -5.363 59.375 62.5 1 25.3 14 ALA B O 1
ATOM 2722 N N . ILE B 1 15 ? -5.723 58.625 64.312 1 26.19 15 ILE B N 1
ATOM 2723 C CA . ILE B 1 15 ? -4.914 57.438 64.062 1 26.19 15 ILE B CA 1
ATOM 2724 C C . ILE B 1 15 ? -5.738 56.375 63.344 1 26.19 15 ILE B C 1
ATOM 2726 O O . ILE B 1 15 ? -5.395 55.188 63.344 1 26.19 15 ILE B O 1
ATOM 2730 N N . GLY B 1 16 ? -6.711 56.625 62.469 1 23.52 16 GLY B N 1
ATOM 2731 C CA . GLY B 1 16 ? -7.582 55.5 62.156 1 23.52 16 GLY B CA 1
ATOM 2732 C C . GLY B 1 16 ? -6.844 54.344 61.531 1 23.52 16 GLY B C 1
ATOM 2733 O O . GLY B 1 16 ? -6.051 54.531 60.625 1 23.52 16 GLY B O 1
ATOM 2734 N N . ALA B 1 17 ? -6.492 53.25 62.25 1 26.55 17 ALA B N 1
ATOM 2735 C CA . ALA B 1 17 ? -5.754 52.031 61.906 1 26.55 17 ALA B CA 1
ATOM 2736 C C . ALA B 1 17 ? -6.441 51.281 60.75 1 26.55 17 ALA B C 1
ATOM 2738 O O . ALA B 1 17 ? -7.543 50.75 60.938 1 26.55 17 ALA B O 1
ATOM 2739 N N . LEU B 1 18 ? -6.727 51.875 59.594 1 26.02 18 LEU B N 1
ATOM 2740 C CA . LEU B 1 18 ? -7.434 51.062 58.594 1 26.02 18 LEU B CA 1
ATOM 2741 C C . LEU B 1 18 ? -6.676 49.781 58.281 1 26.02 18 LEU B C 1
ATOM 2743 O O . LEU B 1 18 ? -5.469 49.812 58.031 1 26.02 18 LEU B O 1
ATOM 2747 N N . GLY B 1 19 ? -7.051 48.625 58.906 1 26.48 19 GLY B N 1
ATOM 2748 C CA . GLY B 1 19 ? -6.582 47.281 58.625 1 26.48 19 GLY B CA 1
ATOM 2749 C C . GLY B 1 19 ? -6.59 46.906 57.156 1 26.48 19 GLY B C 1
ATOM 2750 O O . GLY B 1 19 ? -7.633 46.969 56.5 1 26.48 19 GLY B O 1
ATOM 2751 N N . LEU B 1 20 ? -5.609 47.312 56.406 1 26.75 20 LEU B N 1
ATOM 2752 C CA . LEU B 1 20 ? -5.418 46.938 55 1 26.75 20 LEU B CA 1
ATOM 2753 C C . LEU B 1 20 ? -5.465 45.406 54.844 1 26.75 20 LEU B C 1
ATOM 2755 O O . LEU B 1 20 ? -4.598 44.688 55.375 1 26.75 20 LEU B O 1
ATOM 2759 N N . SER B 1 21 ? -6.688 44.781 55.062 1 30.27 21 SER B N 1
ATOM 2760 C CA . SER B 1 21 ? -6.773 43.344 54.719 1 30.27 21 SER B CA 1
ATOM 2761 C C . SER B 1 21 ? -6.188 43.094 53.344 1 30.27 21 SER B C 1
ATOM 2763 O O . SER B 1 21 ? -6.602 43.688 52.344 1 30.27 21 SER B O 1
ATOM 2765 N N . GLY B 1 22 ? -4.93 42.938 53.281 1 27.97 22 GLY B N 1
ATOM 2766 C CA . GLY B 1 22 ? -4.281 42.531 52.031 1 27.97 22 GLY B CA 1
ATOM 2767 C C . GLY B 1 22 ? -4.953 41.312 51.375 1 27.97 22 GLY B C 1
ATOM 2768 O O . GLY B 1 22 ? -5.074 40.25 52 1 27.97 22 GLY B O 1
ATOM 2769 N N . CYS B 1 23 ? -6.148 41.594 50.75 1 29.62 23 CYS B N 1
ATOM 2770 C CA . CYS B 1 23 ? -6.656 40.562 49.844 1 29.62 23 CYS B CA 1
ATOM 2771 C C . CYS B 1 23 ? -5.52 39.875 49.094 1 29.62 23 CYS B C 1
ATOM 2773 O O . CYS B 1 23 ? -4.84 40.5 48.281 1 29.62 23 CYS B O 1
ATOM 2775 N N . GLU B 1 24 ? -4.785 39.094 49.875 1 26.64 24 GLU B N 1
ATOM 2776 C CA . GLU B 1 24 ? -3.945 38.219 49.062 1 26.64 24 GLU B CA 1
ATOM 2777 C C . GLU B 1 24 ? -4.746 37.594 47.938 1 26.64 24 GLU B C 1
ATOM 2779 O O . GLU B 1 24 ? -5.758 36.906 48.156 1 26.64 24 GLU B O 1
ATOM 2784 N N . SER B 1 25 ? -4.918 38.344 46.906 1 27.02 25 SER B N 1
ATOM 2785 C CA . SER B 1 25 ? -5.379 37.656 45.719 1 27.02 25 SER B CA 1
ATOM 2786 C C . SER B 1 25 ? -4.734 36.281 45.594 1 27.02 25 SER B C 1
ATOM 2788 O O . SER B 1 25 ? -3.506 36.156 45.531 1 27.02 25 SER B O 1
ATOM 2790 N N . ALA B 1 26 ? -5.383 35.281 46.25 1 30.08 26 ALA B N 1
ATOM 2791 C CA . ALA B 1 26 ? -5.07 33.938 45.812 1 30.08 26 ALA B CA 1
ATOM 2792 C C . ALA B 1 26 ? -4.875 33.875 44.312 1 30.08 26 ALA B C 1
ATOM 2794 O O . ALA B 1 26 ? -5.836 34 43.531 1 30.08 26 ALA B O 1
ATOM 2795 N N . ASP B 1 27 ? -3.773 34.594 43.938 1 26.91 27 ASP B N 1
ATOM 2796 C CA . ASP B 1 27 ? -3.426 34.219 42.562 1 26.91 27 ASP B CA 1
ATOM 2797 C C . ASP B 1 27 ? -3.762 32.75 42.281 1 26.91 27 ASP B C 1
ATOM 2799 O O . ASP B 1 27 ? -3.26 31.859 42.938 1 26.91 27 ASP B O 1
ATOM 2803 N N . ASP B 1 28 ? -4.984 32.562 42.094 1 31.56 28 ASP B N 1
ATOM 2804 C CA . ASP B 1 28 ? -5.332 31.281 41.438 1 31.56 28 ASP B CA 1
ATOM 2805 C C . ASP B 1 28 ? -4.242 30.828 40.469 1 31.56 28 ASP B C 1
ATOM 2807 O O . ASP B 1 28 ? -3.998 31.5 39.469 1 31.56 28 ASP B O 1
ATOM 2811 N N . GLY B 1 29 ? -3.148 30.438 41.094 1 29.83 29 GLY B N 1
ATOM 2812 C CA . GLY B 1 29 ? -2.182 29.75 40.25 1 29.83 29 GLY B CA 1
ATOM 2813 C C . GLY B 1 29 ? -2.826 28.938 39.125 1 29.83 29 GLY B C 1
ATOM 2814 O O . GLY B 1 29 ? -3.75 28.156 39.375 1 29.83 29 GLY B O 1
ATOM 2815 N N . GLU B 1 30 ? -3.119 29.562 38.031 1 29.97 30 GLU B N 1
ATOM 2816 C CA . GLU B 1 30 ? -3.338 28.688 36.875 1 29.97 30 GLU B CA 1
ATOM 2817 C C . GLU B 1 30 ? -2.617 27.359 37.062 1 29.97 30 GLU B C 1
ATOM 2819 O O . GLU B 1 30 ? -1.404 27.328 37.281 1 29.97 30 GLU B O 1
ATOM 2824 N N . ALA B 1 31 ? -3.248 26.469 37.75 1 34.38 31 ALA B N 1
ATOM 2825 C CA . ALA B 1 31 ? -2.811 25.078 37.625 1 34.38 31 ALA B CA 1
ATOM 2826 C C . ALA B 1 31 ? -2.082 24.844 36.312 1 34.38 31 ALA B C 1
ATOM 2828 O O . ALA B 1 31 ? -2.699 24.844 35.25 1 34.38 31 ALA B O 1
ATOM 2829 N N . GLY B 1 32 ? -0.943 25.469 36.094 1 34.59 32 GLY B N 1
ATOM 2830 C CA . GLY B 1 32 ? -0.084 25.188 34.938 1 34.59 32 GLY B CA 1
ATOM 2831 C C . GLY B 1 32 ? -0.225 23.766 34.438 1 34.59 32 GLY B C 1
ATOM 2832 O O . GLY B 1 32 ? -0.259 22.812 35.219 1 34.59 32 GLY B O 1
ATOM 2833 N N . ALA B 1 33 ? -0.864 23.578 33.344 1 39.47 33 ALA B N 1
ATOM 2834 C CA . ALA B 1 33 ? -0.865 22.297 32.625 1 39.47 33 ALA B CA 1
ATOM 2835 C C . ALA B 1 33 ? 0.413 21.516 32.938 1 39.47 33 ALA B C 1
ATOM 2837 O O . ALA B 1 33 ? 1.517 21.984 32.656 1 39.47 33 ALA B O 1
ATOM 2838 N N . SER B 1 34 ? 0.599 20.75 33.906 1 42.97 34 SER B N 1
ATOM 2839 C CA . SER B 1 34 ? 1.646 19.828 34.344 1 42.97 34 SER B CA 1
ATOM 2840 C C . SER B 1 34 ? 2.385 19.234 33.156 1 42.97 34 SER B C 1
ATOM 2842 O O . SER B 1 34 ? 1.793 18.5 32.344 1 42.97 34 SER B O 1
ATOM 2844 N N . SER B 1 35 ? 3.279 19.969 32.469 1 56.09 35 SER B N 1
ATOM 2845 C CA . SER B 1 35 ? 4.215 19.516 31.438 1 56.09 35 SER B CA 1
ATOM 2846 C C . SER B 1 35 ? 4.855 18.188 31.812 1 56.09 35 SER B C 1
ATOM 2848 O O . SER B 1 35 ? 5.477 18.078 32.875 1 56.09 35 SER B O 1
ATOM 2850 N N . GLU B 1 36 ? 4.336 17.016 31.438 1 65.38 36 GLU B N 1
ATOM 2851 C CA . GLU B 1 36 ? 5.023 15.734 31.641 1 65.38 36 GLU B CA 1
ATOM 2852 C C . GLU B 1 36 ? 6.535 15.898 31.516 1 65.38 36 GLU B C 1
ATOM 2854 O O . GLU B 1 36 ? 7.016 16.656 30.672 1 65.38 36 GLU B O 1
ATOM 2859 N N . PRO B 1 37 ? 7.242 15.422 32.531 1 83.06 37 PRO B N 1
ATOM 2860 C CA . PRO B 1 37 ? 8.695 15.586 32.531 1 83.06 37 PRO B CA 1
ATOM 2861 C C . PRO B 1 37 ? 9.367 15.023 31.281 1 83.06 37 PRO B C 1
ATOM 2863 O O . PRO B 1 37 ? 8.883 14.039 30.719 1 83.06 37 PRO B O 1
ATOM 2866 N N . VAL B 1 38 ? 10.25 15.773 30.703 1 95 38 VAL B N 1
ATOM 2867 C CA . VAL B 1 38 ? 11.094 15.344 29.594 1 95 38 VAL B CA 1
ATOM 2868 C C . VAL B 1 38 ? 12.422 14.82 30.125 1 95 38 VAL B C 1
ATOM 2870 O O . VAL B 1 38 ? 13.102 15.492 30.906 1 95 38 VAL B O 1
ATOM 2873 N N . SER B 1 39 ? 12.695 13.586 29.859 1 96.12 39 SER B N 1
ATOM 2874 C CA . SER B 1 39 ? 13.969 12.992 30.25 1 96.12 39 SER B CA 1
ATOM 2875 C C . SER B 1 39 ? 15.07 13.328 29.25 1 96.12 39 SER B C 1
ATOM 2877 O O . SER B 1 39 ? 15.422 12.508 28.406 1 96.12 39 SER B O 1
ATOM 2879 N N . CYS B 1 40 ? 15.773 14.438 29.531 1 97.19 40 CYS B N 1
ATOM 2880 C CA . CYS B 1 40 ? 16.781 14.922 28.609 1 97.19 40 CYS B CA 1
ATOM 2881 C C . CYS B 1 40 ? 18.047 14.086 28.688 1 97.19 40 CYS B C 1
ATOM 2883 O O . CYS B 1 40 ? 18.312 13.461 29.719 1 97.19 40 CYS B O 1
ATOM 2885 N N . GLY B 1 41 ? 18.844 14.039 27.562 1 95.25 41 GLY B N 1
ATOM 2886 C CA . GLY B 1 41 ? 20.094 13.312 27.484 1 95.25 41 GLY B CA 1
ATOM 2887 C C . GLY B 1 41 ? 20.25 12.539 26.188 1 95.25 41 GLY B C 1
ATOM 2888 O O . GLY B 1 41 ? 19.453 12.695 25.266 1 95.25 41 GLY B O 1
ATOM 2889 N N . GLY B 1 42 ? 21.375 11.867 26.047 1 96.44 42 GLY B N 1
ATOM 2890 C CA . GLY B 1 42 ? 21.672 11.07 24.859 1 96.44 42 GLY B CA 1
ATOM 2891 C C . GLY B 1 42 ? 22.375 11.852 23.781 1 96.44 42 GLY B C 1
ATOM 2892 O O . GLY B 1 42 ? 23.109 12.797 24.062 1 96.44 42 GLY B O 1
ATOM 2893 N N . LYS B 1 43 ? 22.172 11.359 22.547 1 96.12 43 LYS B N 1
ATOM 2894 C CA . LYS B 1 43 ? 22.766 11.938 21.344 1 96.12 43 LYS B CA 1
ATOM 2895 C C . LYS B 1 43 ? 22.375 13.406 21.203 1 96.12 43 LYS B C 1
ATOM 2897 O O . LYS B 1 43 ? 21.203 13.758 21.266 1 96.12 43 LYS B O 1
ATOM 2902 N N . PRO B 1 44 ? 23.344 14.312 21.109 1 97.31 44 PRO B N 1
ATOM 2903 C CA . PRO B 1 44 ? 23.031 15.742 21.109 1 97.31 44 PRO B CA 1
ATOM 2904 C C . PRO B 1 44 ? 22.25 16.172 19.875 1 97.31 44 PRO B C 1
ATOM 2906 O O . PRO B 1 44 ? 21.406 17.062 19.953 1 97.31 44 PRO B O 1
ATOM 2909 N N . ALA B 1 45 ? 22.578 15.57 18.734 1 98.31 45 ALA B N 1
ATOM 2910 C CA . ALA B 1 45 ? 21.953 15.969 17.469 1 98.31 45 ALA B CA 1
ATOM 2911 C C . ALA B 1 45 ? 21.25 14.781 16.812 1 98.31 45 ALA B C 1
ATOM 2913 O O . ALA B 1 45 ? 21.891 13.797 16.438 1 98.31 45 ALA B O 1
ATOM 2914 N N . LEU B 1 46 ? 19.922 14.906 16.703 1 98.75 46 LEU B N 1
ATOM 2915 C CA . LEU B 1 46 ? 19.109 13.891 16.047 1 98.75 46 LEU B CA 1
ATOM 2916 C C . LEU B 1 46 ? 18.875 14.242 14.578 1 98.75 46 LEU B C 1
ATOM 2918 O O . LEU B 1 46 ? 18.906 15.414 14.203 1 98.75 46 LEU B O 1
ATOM 2922 N N . LYS B 1 47 ? 18.734 13.211 13.773 1 98.75 47 LYS B N 1
ATOM 2923 C CA . LYS B 1 47 ? 18.344 13.336 12.375 1 98.75 47 LYS B CA 1
ATOM 2924 C C . LYS B 1 47 ? 17.078 12.539 12.078 1 98.75 47 LYS B C 1
ATOM 2926 O O . LYS B 1 47 ? 16.953 11.391 12.5 1 98.75 47 LYS B O 1
ATOM 2931 N N . ALA B 1 48 ? 16.141 13.148 11.445 1 98.81 48 ALA B N 1
ATOM 2932 C CA . ALA B 1 48 ? 14.906 12.5 11 1 98.81 48 ALA B CA 1
ATOM 2933 C C . ALA B 1 48 ? 14.461 13.047 9.648 1 98.81 48 ALA B C 1
ATOM 2935 O O . ALA B 1 48 ? 14.898 14.117 9.227 1 98.81 48 ALA B O 1
ATOM 2936 N N . SER B 1 49 ? 13.719 12.312 8.906 1 98.75 49 SER B N 1
ATOM 2937 C CA . SER B 1 49 ? 13.156 12.727 7.625 1 98.75 49 SER B CA 1
ATOM 2938 C C . SER B 1 49 ? 11.797 12.078 7.387 1 98.75 49 SER B C 1
ATOM 2940 O O . SER B 1 49 ? 11.391 11.18 8.133 1 98.75 49 SER B O 1
ATOM 2942 N N . GLY B 1 50 ? 11.016 12.617 6.414 1 98.5 50 GLY B N 1
ATOM 2943 C CA . GLY B 1 50 ? 9.789 11.93 6.031 1 98.5 50 GLY B CA 1
ATOM 2944 C C . GLY B 1 50 ? 8.672 12.875 5.645 1 98.5 50 GLY B C 1
ATOM 2945 O O . GLY B 1 50 ? 8.859 13.773 4.824 1 98.5 50 GLY B O 1
ATOM 2946 N N . SER B 1 51 ? 7.531 12.703 6.246 1 98.62 51 SER B N 1
ATOM 2947 C CA . SER B 1 51 ? 6.285 13.367 5.879 1 98.62 51 SER B CA 1
ATOM 2948 C C . SER B 1 51 ? 6.48 14.875 5.742 1 98.62 51 SER B C 1
ATOM 2950 O O . SER B 1 51 ? 6.992 15.523 6.656 1 98.62 51 SER B O 1
ATOM 2952 N N . THR B 1 52 ? 6.07 15.445 4.594 1 98.38 52 THR B N 1
ATOM 2953 C CA . THR B 1 52 ? 6.031 16.891 4.457 1 98.38 52 THR B CA 1
ATOM 2954 C C . THR B 1 52 ? 4.801 17.469 5.152 1 98.38 52 THR B C 1
ATOM 2956 O O . THR B 1 52 ? 4.777 18.656 5.504 1 98.38 52 THR B O 1
ATOM 2959 N N . ALA B 1 53 ? 3.799 16.641 5.348 1 98.44 53 ALA B N 1
ATOM 2960 C CA . ALA B 1 53 ? 2.564 17.109 5.98 1 98.44 53 ALA B CA 1
ATOM 2961 C C . ALA B 1 53 ? 2.83 17.625 7.391 1 98.44 53 ALA B C 1
ATOM 2963 O O . ALA B 1 53 ? 2.164 18.547 7.855 1 98.44 53 ALA B O 1
ATOM 2964 N N . GLN B 1 54 ? 3.828 17.031 8.039 1 98.25 54 GLN B N 1
ATOM 2965 C CA . GLN B 1 54 ? 4.074 17.438 9.414 1 98.25 54 GLN B CA 1
ATOM 2966 C C . GLN B 1 54 ? 5.176 18.484 9.492 1 98.25 54 GLN B C 1
ATOM 2968 O O . GLN B 1 54 ? 5.629 18.844 10.578 1 98.25 54 GLN B O 1
ATOM 2973 N N . GLU B 1 55 ? 5.625 19 8.375 1 97.56 55 GLU B N 1
ATOM 2974 C CA . GLU B 1 55 ? 6.766 19.906 8.398 1 97.56 55 GLU B CA 1
ATOM 2975 C C . GLU B 1 55 ? 6.5 21.109 9.305 1 97.56 55 GLU B C 1
ATOM 2977 O O . GLU B 1 55 ? 7.352 21.484 10.117 1 97.56 55 GLU B O 1
ATOM 2982 N N . ASN B 1 56 ? 5.34 21.719 9.188 1 96.75 56 ASN B N 1
ATOM 2983 C CA . ASN B 1 56 ? 5.008 22.891 10 1 96.75 56 ASN B CA 1
ATOM 2984 C C . ASN B 1 56 ? 4.809 22.516 11.461 1 96.75 56 ASN B C 1
ATOM 2986 O O . ASN B 1 56 ? 5.145 23.297 12.359 1 96.75 56 ASN B O 1
ATOM 2990 N N . ALA B 1 57 ? 4.27 21.375 11.734 1 98 57 ALA B N 1
ATOM 2991 C CA . ALA B 1 57 ? 4.172 20.891 13.102 1 98 57 ALA B CA 1
ATOM 2992 C C . ALA B 1 57 ? 5.555 20.578 13.68 1 98 57 ALA B C 1
ATOM 2994 O O . ALA B 1 57 ? 5.816 20.844 14.852 1 98 57 ALA B O 1
ATOM 2995 N N . MET B 1 58 ? 6.426 20.031 12.836 1 98.19 58 MET B N 1
ATOM 2996 C CA . MET B 1 58 ? 7.777 19.672 13.266 1 98.19 58 MET B CA 1
ATOM 2997 C C . MET B 1 58 ? 8.539 20.906 13.742 1 98.19 58 MET B C 1
ATOM 2999 O O . MET B 1 58 ? 9.344 20.812 14.672 1 98.19 58 MET B O 1
ATOM 3003 N N . THR B 1 59 ? 8.32 22.031 13.094 1 96.56 59 THR B N 1
ATOM 3004 C CA . THR B 1 59 ? 8.93 23.281 13.562 1 96.56 59 THR B CA 1
ATOM 3005 C C . THR B 1 59 ? 8.562 23.547 15.016 1 96.56 59 THR B C 1
ATOM 3007 O O . THR B 1 59 ? 9.414 23.938 15.812 1 96.56 59 THR B O 1
ATOM 3010 N N . ARG B 1 60 ? 7.383 23.266 15.383 1 96.5 60 ARG B N 1
ATOM 3011 C CA . ARG B 1 60 ? 6.91 23.469 16.75 1 96.5 60 ARG B CA 1
ATOM 3012 C C . ARG B 1 60 ? 7.469 22.406 17.688 1 96.5 60 ARG B C 1
ATOM 3014 O O . ARG B 1 60 ? 7.836 22.703 18.828 1 96.5 60 ARG B O 1
ATOM 3021 N N . PHE B 1 61 ? 7.516 21.141 17.234 1 98.38 61 PHE B N 1
ATOM 3022 C CA . 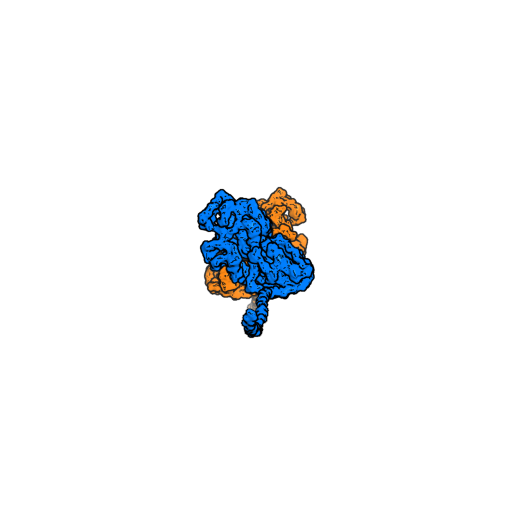PHE B 1 61 ? 8.047 20.047 18.031 1 98.38 61 PHE B CA 1
ATOM 3023 C C . PHE B 1 61 ? 9.523 20.266 18.344 1 98.38 61 PHE B C 1
ATOM 3025 O O . PHE B 1 61 ? 9.961 20.047 19.469 1 98.38 61 PHE B O 1
ATOM 3032 N N . ILE B 1 62 ? 10.281 20.734 17.328 1 98.31 62 ILE B N 1
ATOM 3033 C CA . ILE B 1 62 ? 11.711 20.969 17.5 1 98.31 62 ILE B CA 1
ATOM 3034 C C . ILE B 1 62 ? 11.93 22.109 18.484 1 98.31 62 ILE B C 1
ATOM 3036 O O . ILE B 1 62 ? 12.805 22.016 19.359 1 98.31 62 ILE B O 1
ATOM 3040 N N . LYS B 1 63 ? 11.133 23.156 18.391 1 96.88 63 LYS B N 1
ATOM 3041 C CA . LYS B 1 63 ? 11.227 24.266 19.344 1 96.88 63 LYS B CA 1
ATOM 3042 C C . LYS B 1 63 ? 10.945 23.797 20.766 1 96.88 63 LYS B C 1
ATOM 3044 O O . LYS B 1 63 ? 11.68 24.156 21.688 1 96.88 63 LYS B O 1
ATOM 3049 N N . ALA B 1 64 ? 9.914 23.016 20.969 1 97.44 64 ALA B N 1
ATOM 3050 C CA . ALA B 1 64 ? 9.586 22.484 22.297 1 97.44 64 ALA B CA 1
ATOM 3051 C C . ALA B 1 64 ? 10.727 21.625 22.844 1 97.44 64 ALA B C 1
ATOM 3053 O O . ALA B 1 64 ? 11.055 21.688 24.031 1 97.44 64 ALA B O 1
ATOM 3054 N N . PHE B 1 65 ? 11.297 20.812 21.984 1 98 65 PHE B N 1
ATOM 3055 C CA . PHE B 1 65 ? 12.398 19.922 22.359 1 98 65 PHE B CA 1
ATOM 3056 C C . PHE B 1 65 ? 13.617 20.734 22.797 1 98 65 PHE B C 1
ATOM 3058 O O . PHE B 1 65 ? 14.188 20.469 23.859 1 98 65 PHE B O 1
ATOM 3065 N N . GLU B 1 66 ? 13.969 21.703 22 1 97.5 66 GLU B N 1
ATOM 3066 C CA . GLU B 1 66 ? 15.156 22.5 22.281 1 97.5 66 GLU B CA 1
ATOM 3067 C C . GLU B 1 66 ? 14.969 23.344 23.531 1 97.5 66 GLU B C 1
ATOM 3069 O O . GLU B 1 66 ? 15.93 23.594 24.266 1 97.5 66 GLU B O 1
ATOM 3074 N N . GLN B 1 67 ? 13.805 23.766 23.797 1 96.62 67 GLN B N 1
ATOM 3075 C CA . GLN B 1 67 ? 13.508 24.516 25.016 1 96.62 67 GLN B CA 1
ATOM 3076 C C . GLN B 1 67 ? 13.57 23.625 26.25 1 96.62 67 GLN B C 1
ATOM 3078 O O . GLN B 1 67 ? 14.023 24.062 27.312 1 96.62 67 GLN B O 1
ATOM 3083 N N . ALA B 1 68 ? 13.164 22.406 26.094 1 96.94 68 ALA B N 1
ATOM 3084 C CA . ALA B 1 68 ? 13.148 21.484 27.219 1 96.94 68 ALA B CA 1
ATOM 3085 C C . ALA B 1 68 ? 14.539 20.922 27.484 1 96.94 68 ALA B C 1
ATOM 3087 O O . ALA B 1 68 ? 14.922 20.703 28.641 1 96.94 68 ALA B O 1
ATOM 3088 N N . CYS B 1 69 ? 15.203 20.641 26.406 1 97.62 69 CYS B N 1
ATOM 3089 C CA . CYS B 1 69 ? 16.516 20 26.484 1 97.62 69 CYS B CA 1
ATOM 3090 C C . CYS B 1 69 ? 17.594 20.859 25.844 1 97.62 69 CYS B C 1
ATOM 3092 O O . CYS B 1 69 ? 18 20.609 24.719 1 97.62 69 CYS B O 1
ATOM 3094 N N . HIS B 1 70 ? 18.156 21.672 26.688 1 95.88 70 HIS B N 1
ATOM 3095 C CA . HIS B 1 70 ? 19.172 22.594 26.203 1 95.88 70 HIS B CA 1
ATOM 3096 C C . HIS B 1 70 ? 20.359 21.844 25.625 1 95.88 70 HIS B C 1
ATOM 3098 O O . HIS B 1 70 ? 20.828 20.875 26.219 1 95.88 70 HIS B O 1
ATOM 3104 N N . GLY B 1 71 ? 20.781 22.25 24.406 1 96.38 71 GLY B N 1
ATOM 3105 C CA . GLY B 1 71 ? 21.953 21.656 23.781 1 96.38 71 GLY B CA 1
ATOM 3106 C C . GLY B 1 71 ? 21.594 20.516 22.844 1 96.38 71 GLY B C 1
ATOM 3107 O O . GLY B 1 71 ? 22.453 20.016 22.109 1 96.38 71 GLY B O 1
ATOM 3108 N N . GLN B 1 72 ? 20.344 20.094 22.859 1 97.62 72 GLN B N 1
ATOM 3109 C CA . GLN B 1 72 ? 19.906 19.047 21.953 1 97.62 72 GLN B CA 1
ATOM 3110 C C . GLN B 1 72 ? 19.141 19.625 20.766 1 97.62 72 GLN B C 1
ATOM 3112 O O . GLN B 1 72 ? 18.516 20.688 20.875 1 97.62 72 GLN B O 1
ATOM 3117 N N . SER B 1 73 ? 19.281 18.906 19.609 1 98.19 73 SER B N 1
ATOM 3118 C CA . SER B 1 73 ? 18.641 19.406 18.406 1 98.19 73 SER B CA 1
ATOM 3119 C C . SER B 1 73 ? 18.141 18.266 17.531 1 98.19 73 SER B C 1
ATOM 3121 O O . SER B 1 73 ? 18.516 17.109 17.734 1 98.19 73 SER B O 1
ATOM 3123 N N . LEU B 1 74 ? 17.203 18.578 16.672 1 98.62 74 LEU B N 1
ATOM 3124 C CA . LEU B 1 74 ? 16.719 17.672 15.633 1 98.62 74 LEU B CA 1
ATOM 3125 C C . LEU B 1 74 ? 16.75 18.344 14.266 1 98.62 74 LEU B C 1
ATOM 3127 O O . LEU B 1 74 ? 16.219 19.438 14.094 1 98.62 74 LEU B O 1
ATOM 3131 N N . ASP B 1 75 ? 17.484 17.766 13.352 1 98.5 75 ASP B N 1
ATOM 3132 C CA . ASP B 1 75 ? 17.406 18.141 11.938 1 98.5 75 ASP B CA 1
ATOM 3133 C C . ASP B 1 75 ? 16.359 17.281 11.211 1 98.5 75 ASP B C 1
ATOM 3135 O O . ASP B 1 75 ? 16.547 16.078 11.055 1 98.5 75 ASP B O 1
ATOM 3139 N N . TYR B 1 76 ? 15.281 17.891 10.766 1 98.69 76 TYR B N 1
ATOM 3140 C CA . TYR B 1 76 ? 14.219 17.188 10.07 1 98.69 76 TYR B CA 1
ATOM 3141 C C . TYR B 1 76 ? 14.195 17.547 8.594 1 98.69 76 TYR B C 1
ATOM 3143 O O . TYR B 1 76 ? 14.109 18.734 8.242 1 98.69 76 TYR B O 1
ATOM 3151 N N . THR B 1 77 ? 14.297 16.562 7.715 1 98.44 77 THR B N 1
ATOM 3152 C CA . THR B 1 77 ? 14.211 16.75 6.27 1 98.44 77 THR B CA 1
ATOM 3153 C C . THR B 1 77 ? 12.844 16.312 5.75 1 98.44 77 THR B C 1
ATOM 3155 O O . THR B 1 77 ? 12.547 15.109 5.719 1 98.44 77 THR B O 1
ATOM 3158 N N . PRO B 1 78 ? 11.977 17.266 5.379 1 98.44 78 PRO B N 1
ATOM 3159 C CA . PRO B 1 78 ? 10.672 16.922 4.805 1 98.44 78 PRO B CA 1
ATOM 3160 C C . PRO B 1 78 ? 10.773 16.484 3.344 1 98.44 78 PRO B C 1
ATOM 3162 O O . PRO B 1 78 ? 10.781 17.328 2.443 1 98.44 78 PRO B O 1
ATOM 3165 N N . ASN B 1 79 ? 10.875 15.148 3.146 1 96.94 79 ASN B N 1
ATOM 3166 C CA . ASN B 1 79 ? 11.109 14.656 1.793 1 96.94 79 ASN B CA 1
ATOM 3167 C C . ASN B 1 79 ? 10.141 13.539 1.428 1 96.94 79 ASN B C 1
ATOM 3169 O O . ASN B 1 79 ? 10.383 12.773 0.493 1 96.94 79 ASN B O 1
ATOM 3173 N N . GLY B 1 80 ? 8.992 13.406 2.154 1 97.5 80 GLY B N 1
ATOM 3174 C CA . GLY B 1 80 ? 7.941 12.445 1.862 1 97.5 80 GLY B CA 1
ATOM 3175 C C . GLY B 1 80 ? 7.965 11.234 2.779 1 97.5 80 GLY B C 1
ATOM 3176 O O . GLY B 1 80 ? 9.039 10.766 3.162 1 97.5 80 GLY B O 1
ATOM 3177 N N . SER B 1 81 ? 6.805 10.648 3.055 1 97.94 81 SER B N 1
ATOM 3178 C CA . SER B 1 81 ? 6.68 9.508 3.965 1 97.94 81 SER B CA 1
ATOM 3179 C C . SER B 1 81 ? 7.496 8.32 3.477 1 97.94 81 SER B C 1
ATOM 3181 O O . SER B 1 81 ? 8.141 7.633 4.273 1 97.94 81 SER B O 1
ATOM 3183 N N . GLY B 1 82 ? 7.414 8.07 2.193 1 96.19 82 GLY B N 1
ATOM 3184 C CA . GLY B 1 82 ? 8.18 6.961 1.646 1 96.19 82 GLY B CA 1
ATOM 3185 C C . GLY B 1 82 ? 9.672 7.09 1.889 1 96.19 82 GLY B C 1
ATOM 3186 O O . GLY B 1 82 ? 10.328 6.129 2.305 1 96.19 82 GLY B O 1
ATOM 3187 N N . ALA B 1 83 ? 10.203 8.312 1.603 1 95.69 83 ALA B N 1
ATOM 3188 C CA . ALA B 1 83 ? 11.617 8.57 1.848 1 95.69 83 ALA B CA 1
ATOM 3189 C C . ALA B 1 83 ? 11.953 8.438 3.33 1 95.69 83 ALA B C 1
ATOM 3191 O O . ALA B 1 83 ? 13.008 7.91 3.689 1 95.69 83 ALA B O 1
ATOM 3192 N N . GLY B 1 84 ? 11.062 8.914 4.184 1 97.88 84 GLY B N 1
ATOM 3193 C CA . GLY B 1 84 ? 11.258 8.781 5.617 1 97.88 84 GLY B CA 1
ATOM 3194 C C . GLY B 1 84 ? 11.383 7.344 6.074 1 97.88 84 GLY B C 1
ATOM 3195 O O . GLY B 1 84 ? 12.273 7.012 6.863 1 97.88 84 GLY B O 1
ATOM 3196 N N . ILE B 1 85 ? 10.547 6.461 5.617 1 97.44 85 ILE B N 1
ATOM 3197 C CA . ILE B 1 85 ? 10.578 5.039 5.953 1 97.44 85 ILE B CA 1
ATOM 3198 C C . ILE B 1 85 ? 11.859 4.41 5.426 1 97.44 85 ILE B C 1
ATOM 3200 O O . ILE B 1 85 ? 12.547 3.688 6.152 1 97.44 85 ILE B O 1
ATOM 3204 N N . ASN B 1 86 ? 12.203 4.738 4.176 1 94.31 86 ASN B N 1
ATOM 3205 C CA . ASN B 1 86 ? 13.391 4.156 3.555 1 94.31 86 ASN B CA 1
ATOM 3206 C C . ASN B 1 86 ? 14.664 4.578 4.281 1 94.31 86 ASN B C 1
ATOM 3208 O O . ASN B 1 86 ? 15.539 3.746 4.535 1 94.31 86 ASN B O 1
ATOM 3212 N N . GLU B 1 87 ? 14.789 5.898 4.574 1 96.75 87 GLU B N 1
ATOM 3213 C CA . GLU B 1 87 ? 15.984 6.395 5.246 1 96.75 87 GLU B CA 1
ATOM 3214 C C . GLU B 1 87 ? 16.094 5.859 6.668 1 96.75 87 GLU B C 1
ATOM 3216 O O . GLU B 1 87 ? 17.188 5.578 7.156 1 96.75 87 GLU B O 1
ATOM 3221 N N . PHE B 1 88 ? 15.016 5.625 7.359 1 98.31 88 PHE B N 1
ATOM 3222 C CA . PHE B 1 88 ? 15.008 5.016 8.68 1 98.31 88 PHE B CA 1
ATOM 3223 C C . PHE B 1 88 ? 15.453 3.561 8.609 1 98.31 88 PHE B C 1
ATOM 3225 O O . PHE B 1 88 ? 16.359 3.148 9.344 1 98.31 88 PHE B O 1
ATOM 3232 N N . THR B 1 89 ? 14.844 2.797 7.676 1 95.06 89 THR B N 1
ATOM 3233 C CA . THR B 1 89 ? 15.117 1.365 7.609 1 95.06 89 THR B CA 1
ATOM 3234 C C . THR B 1 89 ? 16.547 1.108 7.121 1 95.06 89 THR B C 1
ATOM 3236 O O . THR B 1 89 ? 17.125 0.067 7.422 1 95.06 89 THR B O 1
ATOM 3239 N N . SER B 1 90 ? 17.141 2.127 6.422 1 93.69 90 SER B N 1
ATOM 3240 C CA . SER B 1 90 ? 18.5 2.01 5.926 1 93.69 90 SER B CA 1
ATOM 3241 C C . SER B 1 90 ? 19.5 2.607 6.91 1 93.69 90 SER B C 1
ATOM 3243 O O . SER B 1 90 ? 20.688 2.775 6.586 1 93.69 90 SER B O 1
ATOM 3245 N N . ASN B 1 91 ? 19.047 3.066 8.023 1 96.56 91 ASN B N 1
ATOM 3246 C CA . ASN B 1 91 ? 19.859 3.555 9.125 1 96.56 91 ASN B CA 1
ATOM 3247 C C . ASN B 1 91 ? 20.5 4.898 8.789 1 96.56 91 ASN B C 1
ATOM 3249 O O . ASN B 1 91 ? 21.578 5.219 9.297 1 96.56 91 ASN B O 1
ATOM 3253 N N . VAL B 1 92 ? 19.812 5.66 7.945 1 97 92 VAL B N 1
ATOM 3254 C CA . VAL B 1 92 ? 20.281 6.992 7.578 1 97 92 VAL B CA 1
ATOM 3255 C C . VAL B 1 92 ? 19.812 8.016 8.609 1 97 92 VAL B C 1
ATOM 3257 O O . VAL B 1 92 ? 20.484 9.008 8.875 1 97 92 VAL B O 1
ATOM 3260 N N . THR B 1 93 ? 18.625 7.797 9.195 1 98.75 93 THR B N 1
ATOM 3261 C CA . THR B 1 93 ? 18.047 8.695 10.188 1 98.75 93 THR B CA 1
ATOM 3262 C C . THR B 1 93 ? 17.75 7.953 11.484 1 98.75 93 THR B C 1
ATOM 3264 O O . THR B 1 93 ? 17.734 6.723 11.508 1 98.75 93 THR B O 1
ATOM 3267 N N . ASP B 1 94 ? 17.562 8.727 12.531 1 98.88 94 ASP B N 1
ATOM 3268 C CA . ASP B 1 94 ? 17.297 8.156 13.852 1 98.88 94 ASP B CA 1
ATOM 3269 C C . ASP B 1 94 ? 15.852 7.711 13.977 1 98.88 94 ASP B C 1
ATOM 3271 O O . ASP B 1 94 ? 15.547 6.77 14.711 1 98.88 94 ASP B O 1
ATOM 3275 N N . PHE B 1 95 ? 14.938 8.375 13.367 1 98.88 95 PHE B N 1
ATOM 3276 C CA . PHE B 1 95 ? 13.547 7.961 13.234 1 98.88 95 PHE B CA 1
ATOM 3277 C C . PHE B 1 95 ? 12.93 8.523 11.961 1 98.88 95 PHE B C 1
ATOM 3279 O O . PHE B 1 95 ? 13.523 9.391 11.312 1 98.88 95 PHE B O 1
ATOM 3286 N N . GLY B 1 96 ? 11.828 7.941 11.508 1 98.81 96 GLY B N 1
ATOM 3287 C CA . GLY B 1 96 ? 11.148 8.383 10.297 1 98.81 96 GLY B CA 1
ATOM 3288 C C . GLY B 1 96 ? 9.789 8.992 10.57 1 98.81 96 GLY B C 1
ATOM 3289 O O . GLY B 1 96 ? 9.07 8.555 11.469 1 98.81 96 GLY B O 1
ATOM 3290 N N . GLY B 1 97 ? 9.422 10.023 9.836 1 98.75 97 GLY B N 1
ATOM 3291 C CA . GLY B 1 97 ? 8.078 10.57 9.82 1 98.75 97 GLY B CA 1
ATOM 3292 C C . GLY B 1 97 ? 7.234 10.055 8.672 1 98.75 97 GLY B C 1
ATOM 3293 O O . GLY B 1 97 ? 7.656 10.109 7.512 1 98.75 97 GLY B O 1
ATOM 3294 N N . SER B 1 98 ? 6.023 9.555 8.992 1 98.69 98 SER B N 1
ATOM 3295 C CA . SER B 1 98 ? 5.176 9 7.945 1 98.69 98 SER B CA 1
ATOM 3296 C C . SER B 1 98 ? 3.699 9.211 8.258 1 98.69 98 SER B C 1
ATOM 3298 O O . SER B 1 98 ? 3.27 9.047 9.398 1 98.69 98 SER B O 1
ATOM 3300 N N . ASP B 1 99 ? 2.916 9.586 7.219 1 98.44 99 ASP B N 1
ATOM 3301 C CA . ASP B 1 99 ? 1.472 9.719 7.371 1 98.44 99 ASP B CA 1
ATOM 3302 C C . ASP B 1 99 ? 0.763 8.391 7.113 1 98.44 99 ASP B C 1
ATOM 3304 O O . ASP B 1 99 ? -0.467 8.344 7.039 1 98.44 99 ASP B O 1
ATOM 3308 N N . SER B 1 100 ? 1.521 7.402 6.859 1 95.88 100 SER B N 1
ATOM 3309 C CA . SER B 1 100 ? 1.034 6.031 6.758 1 95.88 100 SER B CA 1
ATOM 3310 C C . SER B 1 100 ? 1.781 5.105 7.715 1 95.88 100 SER B C 1
ATOM 3312 O O . SER B 1 100 ? 2.996 5.227 7.879 1 95.88 100 SER B O 1
ATOM 3314 N N . ALA B 1 101 ? 1.01 4.242 8.328 1 95.19 101 ALA B N 1
ATOM 3315 C CA . ALA B 1 101 ? 1.67 3.211 9.125 1 95.19 101 ALA B CA 1
ATOM 3316 C C . ALA B 1 101 ? 2.512 2.293 8.242 1 95.19 101 ALA B C 1
ATOM 3318 O O . ALA B 1 101 ? 2.254 2.17 7.039 1 95.19 101 ALA B O 1
ATOM 3319 N N . LEU B 1 102 ? 3.553 1.669 8.875 1 94.06 102 LEU B N 1
ATOM 3320 C CA . LEU B 1 102 ? 4.398 0.716 8.164 1 94.06 102 LEU B CA 1
ATOM 3321 C C . LEU B 1 102 ? 3.566 -0.413 7.57 1 94.06 102 LEU B C 1
ATOM 3323 O O . LEU B 1 102 ? 2.736 -1.009 8.266 1 94.06 102 LEU B O 1
ATOM 3327 N N . ALA B 1 103 ? 3.727 -0.61 6.277 1 87.44 103 ALA B N 1
ATOM 3328 C CA . ALA B 1 103 ? 3.213 -1.844 5.684 1 87.44 103 ALA B CA 1
ATOM 3329 C C . ALA B 1 103 ? 3.92 -3.066 6.266 1 87.44 103 ALA B C 1
ATOM 3331 O O . ALA B 1 103 ? 4.988 -2.945 6.867 1 87.44 103 ALA B O 1
ATOM 3332 N N . PRO B 1 104 ? 3.363 -4.277 6.023 1 84.25 104 PRO B N 1
ATOM 3333 C CA . PRO B 1 104 ? 3.98 -5.469 6.613 1 84.25 104 PRO B CA 1
ATOM 3334 C C . PRO B 1 104 ? 5.445 -5.629 6.215 1 84.25 104 PRO B C 1
ATOM 3336 O O . PRO B 1 104 ? 6.301 -5.871 7.074 1 84.25 104 PRO B O 1
ATOM 3339 N N . ILE B 1 105 ? 5.77 -5.406 4.957 1 85.62 105 ILE B N 1
ATOM 3340 C CA . ILE B 1 105 ? 7.145 -5.582 4.504 1 85.62 105 ILE B CA 1
ATOM 3341 C C . ILE B 1 105 ? 8.031 -4.496 5.109 1 85.62 105 ILE B C 1
ATOM 3343 O O . ILE B 1 105 ? 9.195 -4.738 5.418 1 85.62 105 ILE B O 1
ATOM 3347 N N . GLU B 1 106 ? 7.473 -3.301 5.32 1 90.62 106 GLU B N 1
ATOM 3348 C CA . GLU B 1 106 ? 8.219 -2.203 5.93 1 90.62 106 GLU B CA 1
ATOM 3349 C C . GLU B 1 106 ? 8.484 -2.473 7.41 1 90.62 106 GLU B C 1
ATOM 3351 O O . GLU B 1 106 ? 9.531 -2.086 7.934 1 90.62 106 GLU B O 1
ATOM 3356 N N . HIS B 1 107 ? 7.551 -3.111 8.078 1 90.75 107 HIS B N 1
ATOM 3357 C CA . HIS B 1 107 ? 7.754 -3.508 9.469 1 90.75 107 HIS B CA 1
ATOM 3358 C C . HIS B 1 107 ? 8.945 -4.453 9.602 1 90.75 107 HIS B C 1
ATOM 3360 O O . HIS B 1 107 ? 9.742 -4.328 10.531 1 90.75 107 HIS B O 1
ATOM 3366 N N . PHE B 1 108 ? 9.023 -5.34 8.688 1 84.31 108 PHE B N 1
ATOM 3367 C CA . PHE B 1 108 ? 10.125 -6.297 8.734 1 84.31 108 PHE B CA 1
ATOM 3368 C C . PHE B 1 108 ? 11.461 -5.594 8.531 1 84.31 108 PHE B C 1
ATOM 3370 O O . PHE B 1 108 ? 12.422 -5.848 9.273 1 84.31 108 PHE B O 1
ATOM 3377 N N . ALA B 1 109 ? 11.539 -4.734 7.523 1 88.56 109 ALA B N 1
ATOM 3378 C CA . ALA B 1 109 ? 12.766 -3.98 7.27 1 88.56 109 ALA B CA 1
ATOM 3379 C C . ALA B 1 109 ? 13.148 -3.139 8.484 1 88.56 109 ALA B C 1
ATOM 3381 O O . ALA B 1 109 ? 14.328 -3.064 8.844 1 88.56 109 ALA B O 1
ATOM 3382 N N . ALA B 1 110 ? 12.156 -2.539 9.117 1 95.06 110 ALA B N 1
ATOM 3383 C CA . ALA B 1 110 ? 12.391 -1.705 10.297 1 95.06 110 ALA B CA 1
ATOM 3384 C C . ALA B 1 110 ? 12.883 -2.543 11.469 1 95.06 110 ALA B C 1
ATOM 3386 O O . ALA B 1 110 ? 13.781 -2.121 12.211 1 95.06 110 ALA B O 1
ATOM 3387 N N . GLN B 1 111 ? 12.297 -3.66 11.641 1 92.88 111 GLN B N 1
ATOM 3388 C CA . GLN B 1 111 ? 12.719 -4.559 12.711 1 92.88 111 GLN B CA 1
ATOM 3389 C C . GLN B 1 111 ? 14.172 -4.992 12.523 1 92.88 111 GLN B C 1
ATOM 3391 O O . GLN B 1 111 ? 14.93 -5.09 13.492 1 92.88 111 GLN B O 1
ATOM 3396 N N . GLN B 1 112 ? 14.492 -5.309 11.305 1 89.12 112 GLN B N 1
ATOM 3397 C CA . GLN B 1 112 ? 15.875 -5.684 11.023 1 89.12 112 GLN B CA 1
ATOM 3398 C C . GLN B 1 112 ? 16.844 -4.551 11.375 1 89.12 112 GLN B C 1
ATOM 3400 O O . GLN B 1 112 ? 17.875 -4.777 11.992 1 89.12 112 GLN B O 1
ATOM 3405 N N . ARG B 1 113 ? 16.484 -3.346 10.992 1 94.69 113 ARG B N 1
ATOM 3406 C CA . ARG B 1 113 ? 17.297 -2.172 11.305 1 94.69 113 ARG B CA 1
ATOM 3407 C C . ARG B 1 113 ? 17.422 -1.97 12.812 1 94.69 113 ARG B C 1
ATOM 3409 O O . ARG B 1 113 ? 18.484 -1.617 13.312 1 94.69 113 ARG B O 1
ATOM 3416 N N . CYS B 1 114 ? 16.359 -2.186 13.516 1 97.5 114 CYS B N 1
ATOM 3417 C CA . CYS B 1 114 ? 16.281 -1.894 14.945 1 97.5 114 CYS B CA 1
ATOM 3418 C C . CYS B 1 114 ? 16.875 -3.033 15.766 1 97.5 114 CYS B C 1
ATOM 3420 O O . CYS B 1 114 ? 17.406 -2.809 16.859 1 97.5 114 CYS B O 1
ATOM 3422 N N . GLY B 1 115 ? 16.797 -4.25 15.305 1 96 115 GLY B N 1
ATOM 3423 C CA . GLY B 1 115 ? 17.047 -5.406 16.156 1 96 115 GLY B CA 1
ATOM 3424 C C . GLY B 1 115 ? 15.992 -5.617 17.219 1 96 115 GLY B C 1
ATOM 3425 O O . GLY B 1 115 ? 16.203 -6.387 18.156 1 96 115 GLY B O 1
ATOM 3426 N N . SER B 1 116 ? 14.969 -4.895 17.141 1 96.19 116 SER B N 1
ATOM 3427 C CA . SER B 1 116 ? 13.781 -4.887 17.984 1 96.19 116 SER B CA 1
ATOM 3428 C C . SER B 1 116 ? 12.547 -4.441 17.219 1 96.19 116 SER B C 1
ATOM 3430 O O . SER B 1 116 ? 12.664 -3.947 16.094 1 96.19 116 SER B O 1
ATOM 3432 N N . PRO B 1 117 ? 11.312 -4.621 17.75 1 94.31 117 PRO B N 1
ATOM 3433 C CA . PRO B 1 117 ? 10.125 -4.129 17.047 1 94.31 117 PRO B CA 1
ATOM 3434 C C . PRO B 1 117 ? 10.18 -2.623 16.781 1 94.31 117 PRO B C 1
ATOM 3436 O O . PRO B 1 117 ? 10.648 -1.862 17.641 1 94.31 117 PRO B O 1
ATOM 3439 N N . ALA B 1 118 ? 9.781 -2.271 15.602 1 97 118 ALA B N 1
ATOM 3440 C CA . ALA B 1 118 ? 9.562 -0.859 15.305 1 97 118 ALA B CA 1
ATOM 3441 C C . ALA B 1 118 ? 8.141 -0.434 15.672 1 97 118 ALA B C 1
ATOM 3443 O O . ALA B 1 118 ? 7.211 -1.245 15.625 1 97 118 ALA B O 1
ATOM 3444 N N . LEU B 1 119 ? 7.98 0.848 16.062 1 98.06 119 LEU B N 1
ATOM 3445 C CA . LEU B 1 119 ? 6.695 1.377 16.5 1 98.06 119 LEU B CA 1
ATOM 3446 C C . LEU B 1 119 ? 6.246 2.535 15.625 1 98.06 119 LEU B C 1
ATOM 3448 O O . LEU B 1 119 ? 7.062 3.371 15.227 1 98.06 119 LEU B O 1
ATOM 3452 N N . ASP B 1 120 ? 4.961 2.463 15.242 1 97.94 120 ASP B N 1
ATOM 3453 C CA . ASP B 1 120 ? 4.285 3.65 14.727 1 97.94 120 ASP B CA 1
ATOM 3454 C C . ASP B 1 120 ? 3.645 4.453 15.852 1 97.94 120 ASP B C 1
ATOM 3456 O O . ASP B 1 120 ? 2.672 4.008 16.469 1 97.94 120 ASP B O 1
ATOM 3460 N N . LEU B 1 121 ? 4.148 5.68 16.094 1 98.5 121 LEU B N 1
ATOM 3461 C CA . LEU B 1 121 ? 3.607 6.512 17.172 1 98.5 121 LEU B CA 1
ATOM 3462 C C . LEU B 1 121 ? 2.957 7.77 16.594 1 98.5 121 LEU B C 1
ATOM 3464 O O . LEU B 1 121 ? 3.65 8.68 16.125 1 98.5 121 LEU B O 1
ATOM 3468 N N . PRO B 1 122 ? 1.592 7.797 16.578 1 97.5 122 PRO B N 1
ATOM 3469 C CA . PRO B 1 122 ? 0.902 8.969 16.031 1 97.5 122 PRO B CA 1
ATOM 3470 C C . PRO B 1 122 ? 1.002 10.188 16.938 1 97.5 122 PRO B C 1
ATOM 3472 O O . PRO B 1 122 ? 0.587 10.141 18.109 1 97.5 122 PRO B O 1
ATOM 3475 N N . VAL B 1 123 ? 1.514 11.336 16.391 1 97.56 123 VAL B N 1
ATOM 3476 C CA . VAL B 1 123 ? 1.794 12.438 17.312 1 97.56 123 VAL B CA 1
ATOM 3477 C C . VAL B 1 123 ? 1.01 13.672 16.891 1 97.56 123 VAL B C 1
ATOM 3479 O O . VAL B 1 123 ? 0.965 14.672 17.609 1 97.56 123 VAL B O 1
ATOM 3482 N N . VAL B 1 124 ? 0.4 13.672 15.734 1 97.06 124 VAL B N 1
ATOM 3483 C CA . VAL B 1 124 ? -0.384 14.812 15.273 1 97.06 124 VAL B CA 1
ATOM 3484 C C . VAL B 1 124 ? -1.357 14.359 14.188 1 97.06 124 VAL B C 1
ATOM 3486 O O . VAL B 1 124 ? -1.094 13.391 13.469 1 97.06 124 VAL B O 1
ATOM 3489 N N . PHE B 1 125 ? -2.518 14.945 14.156 1 96.69 125 PHE B N 1
ATOM 3490 C CA . PHE B 1 125 ? -3.498 14.719 13.102 1 96.69 125 PHE B CA 1
ATOM 3491 C C . PHE B 1 125 ? -3.568 15.922 12.156 1 96.69 125 PHE B C 1
ATOM 3493 O O . PHE B 1 125 ? -3.477 17.062 12.602 1 96.69 125 PHE B O 1
ATOM 3500 N N . GLY B 1 126 ? -3.635 15.664 10.891 1 96.94 126 GLY B N 1
ATOM 3501 C CA . GLY B 1 126 ? -3.742 16.703 9.875 1 96.94 126 GLY B CA 1
ATOM 3502 C C . GLY B 1 126 ? -4.852 16.453 8.875 1 96.94 126 GLY B C 1
ATOM 3503 O O . GLY B 1 126 ? -4.816 15.453 8.141 1 96.94 126 GLY B O 1
ATOM 3504 N N . PRO B 1 127 ? -5.871 17.312 8.859 1 98.12 127 PRO B N 1
ATOM 3505 C CA . PRO B 1 127 ? -6.84 17.172 7.773 1 98.12 127 PRO B CA 1
ATOM 3506 C C . PRO B 1 127 ? -6.227 17.438 6.398 1 98.12 127 PRO B C 1
ATOM 3508 O O . PRO B 1 127 ? -5.266 18.203 6.289 1 98.12 127 PRO B O 1
ATOM 3511 N N . ILE B 1 128 ? -6.703 16.719 5.414 1 98.75 128 ILE B N 1
ATOM 3512 C CA . ILE B 1 128 ? -6.312 16.922 4.023 1 98.75 128 ILE B CA 1
ATOM 3513 C C . ILE B 1 128 ? -7.387 17.734 3.301 1 98.75 128 ILE B C 1
ATOM 3515 O O . ILE B 1 128 ? -8.539 17.281 3.191 1 98.75 128 ILE B O 1
ATOM 3519 N N . ALA B 1 129 ? -7.031 18.906 2.842 1 98.81 129 ALA B N 1
ATOM 3520 C CA . ALA B 1 129 ? -7.938 19.75 2.078 1 98.81 129 ALA B CA 1
ATOM 3521 C C . ALA B 1 129 ? -7.867 19.422 0.587 1 98.81 129 ALA B C 1
ATOM 3523 O O . ALA B 1 129 ? -6.777 19.281 0.031 1 98.81 129 ALA B O 1
ATOM 3524 N N . ILE B 1 130 ? -9.031 19.219 -0.025 1 98.94 130 ILE B N 1
ATOM 3525 C CA . ILE B 1 130 ? -9.062 19.359 -1.477 1 98.94 130 ILE B CA 1
ATOM 3526 C C . ILE B 1 130 ? -9.023 20.844 -1.853 1 98.94 130 ILE B C 1
ATOM 3528 O O . ILE B 1 130 ? -9.984 21.562 -1.61 1 98.94 130 ILE B O 1
ATOM 3532 N N . THR B 1 131 ? -7.879 21.281 -2.361 1 98.75 131 THR B N 1
ATOM 3533 C CA . THR B 1 131 ? -7.676 22.688 -2.646 1 98.75 131 THR B CA 1
ATOM 3534 C C . THR B 1 131 ? -7.816 22.969 -4.141 1 98.75 131 THR B C 1
ATOM 3536 O O . THR B 1 131 ? -7.574 22.078 -4.965 1 98.75 131 THR B O 1
ATOM 3539 N N . TYR B 1 132 ? -8.281 24.125 -4.457 1 98.75 132 TYR B N 1
ATOM 3540 C CA . TYR B 1 132 ? -8.508 24.484 -5.855 1 98.75 132 TYR B CA 1
ATOM 3541 C C . TYR B 1 132 ? -8.227 25.969 -6.098 1 98.75 132 TYR B C 1
ATOM 3543 O O . TYR B 1 132 ? -8.164 26.75 -5.156 1 98.75 132 TYR B O 1
ATOM 3551 N N . ASN B 1 133 ? -7.938 26.312 -7.328 1 98.44 133 ASN B N 1
ATOM 3552 C CA . ASN B 1 133 ? -7.781 27.672 -7.832 1 98.44 133 ASN B CA 1
ATOM 3553 C C . ASN B 1 133 ? -8.609 27.891 -9.094 1 98.44 133 ASN B C 1
ATOM 3555 O O . ASN B 1 133 ? -8.164 27.594 -10.203 1 98.44 133 ASN B O 1
ATOM 3559 N N . VAL B 1 134 ? -9.789 28.406 -8.898 1 97.88 134 VAL 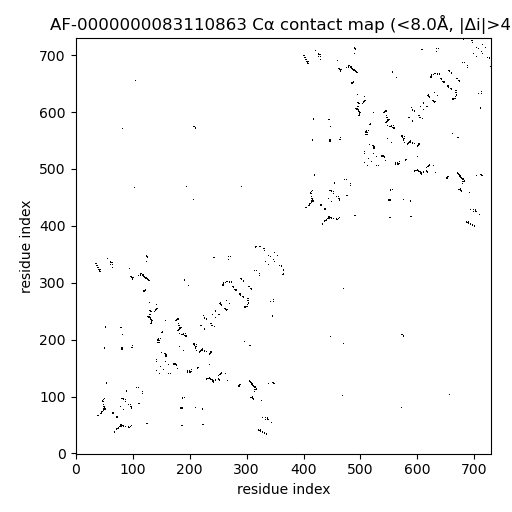B N 1
ATOM 3560 C CA . VAL B 1 134 ? -10.719 28.703 -9.984 1 97.88 134 VAL B CA 1
ATOM 3561 C C . VAL B 1 134 ? -11.234 30.125 -9.844 1 97.88 134 VAL B C 1
ATOM 3563 O O . VAL B 1 134 ? -11.805 30.484 -8.812 1 97.88 134 VAL B O 1
ATOM 3566 N N . LYS B 1 135 ? -11.047 30.875 -10.852 1 94.38 135 LYS B N 1
ATOM 3567 C CA . LYS B 1 135 ? -11.438 32.281 -10.797 1 94.38 135 LYS B CA 1
ATOM 3568 C C . LYS B 1 135 ? -12.938 32.438 -10.547 1 94.38 135 LYS B C 1
ATOM 3570 O O . LYS B 1 135 ? -13.75 31.812 -11.234 1 94.38 135 LYS B O 1
ATOM 3575 N N . GLY B 1 136 ? -13.242 33.219 -9.5 1 92.19 136 GLY B N 1
ATOM 3576 C CA . GLY B 1 136 ? -14.633 33.531 -9.219 1 92.19 136 GLY B CA 1
ATOM 3577 C C . GLY B 1 136 ? -15.344 32.469 -8.406 1 92.19 136 GLY B C 1
ATOM 3578 O O . GLY B 1 136 ? -16.484 32.688 -7.984 1 92.19 136 GLY B O 1
ATOM 3579 N N . LEU B 1 137 ? -14.758 31.344 -8.211 1 95.5 137 LEU B N 1
ATOM 3580 C CA . LEU B 1 137 ? -15.359 30.266 -7.422 1 95.5 137 LEU B CA 1
ATOM 3581 C C . LEU B 1 137 ? -14.914 30.344 -5.969 1 95.5 137 LEU B C 1
ATOM 3583 O O . LEU B 1 137 ? -13.844 29.844 -5.617 1 95.5 137 LEU B O 1
ATOM 3587 N N . ASN B 1 138 ? -15.781 30.844 -5.098 1 92.5 138 ASN B N 1
ATOM 3588 C CA . ASN B 1 138 ? -15.406 31.094 -3.711 1 92.5 138 ASN B CA 1
ATOM 3589 C C . ASN B 1 138 ? -15.812 29.922 -2.805 1 92.5 138 ASN B C 1
ATOM 3591 O O . ASN B 1 138 ? -15.375 29.859 -1.654 1 92.5 138 ASN B O 1
ATOM 3595 N N . SER B 1 139 ? -16.672 29.125 -3.352 1 96.69 139 SER B N 1
ATOM 3596 C CA . SER B 1 139 ? -17.094 27.953 -2.609 1 96.69 139 SER B CA 1
ATOM 3597 C C . SER B 1 139 ? -17.25 26.75 -3.531 1 96.69 139 SER B C 1
ATOM 3599 O O . SER B 1 139 ? -17.734 26.875 -4.66 1 96.69 139 SER B O 1
ATOM 3601 N N . LEU B 1 140 ? -16.766 25.609 -3.102 1 98.5 140 LEU B N 1
ATOM 3602 C CA . LEU B 1 140 ? -16.875 24.344 -3.828 1 98.5 140 LEU B CA 1
ATOM 3603 C C . LEU B 1 140 ? -17.297 23.219 -2.893 1 98.5 140 LEU B C 1
ATOM 3605 O O . LEU B 1 140 ? -16.734 23.062 -1.804 1 98.5 140 LEU B O 1
ATOM 3609 N N . THR B 1 141 ? -18.266 22.5 -3.305 1 98.81 141 THR B N 1
ATOM 3610 C CA . THR B 1 141 ? -18.703 21.297 -2.596 1 98.81 141 THR B CA 1
ATOM 3611 C C . THR B 1 141 ? -18.469 20.062 -3.443 1 98.81 141 THR B C 1
ATOM 3613 O O . THR B 1 141 ? -18.812 20.031 -4.625 1 98.81 141 THR B O 1
ATOM 3616 N N . LEU B 1 142 ? -17.812 19.094 -2.873 1 98.81 142 LEU B N 1
ATOM 3617 C CA . LEU B 1 142 ? -17.625 17.797 -3.502 1 98.81 142 LEU B CA 1
ATOM 3618 C C . LEU B 1 142 ? -18.078 16.672 -2.578 1 98.81 142 LEU B C 1
ATOM 3620 O O . LEU B 1 142 ? -18.344 16.891 -1.396 1 98.81 142 LEU B O 1
ATOM 3624 N N . ASP B 1 143 ? -18.25 15.461 -3.111 1 98.62 143 ASP B N 1
ATOM 3625 C CA . ASP B 1 143 ? -18.406 14.219 -2.361 1 98.62 143 ASP B CA 1
ATOM 3626 C C . ASP B 1 143 ? -17.422 13.156 -2.857 1 98.62 143 ASP B C 1
ATOM 3628 O O . ASP B 1 143 ? -16.594 13.43 -3.723 1 98.62 143 ASP B O 1
ATOM 3632 N N . GLY B 1 144 ? -17.469 12.016 -2.178 1 98.31 144 GLY B N 1
ATOM 3633 C CA . GLY B 1 144 ? -16.547 10.953 -2.504 1 98.31 144 GLY B CA 1
ATOM 3634 C C . GLY B 1 144 ? -16.547 10.57 -3.973 1 98.31 144 GLY B C 1
ATOM 3635 O O . GLY B 1 144 ? -15.516 10.609 -4.637 1 98.31 144 GLY B O 1
ATOM 3636 N N . PRO B 1 145 ? -17.719 10.258 -4.559 1 98.5 145 PRO B N 1
ATOM 3637 C CA . PRO B 1 145 ? -17.812 9.828 -5.957 1 98.5 145 PRO B CA 1
ATOM 3638 C C . PRO B 1 145 ? -17.312 10.898 -6.93 1 98.5 145 PRO B C 1
ATOM 3640 O O . PRO B 1 145 ? -16.531 10.594 -7.84 1 98.5 145 PRO B O 1
ATOM 3643 N N . VAL B 1 146 ? -17.703 12.164 -6.754 1 98.81 146 VAL B N 1
ATOM 3644 C CA . VAL B 1 146 ? -17.328 13.227 -7.684 1 98.81 146 VAL B CA 1
ATOM 3645 C C . VAL B 1 146 ? -15.836 13.523 -7.547 1 98.81 146 VAL B C 1
ATOM 3647 O O . VAL B 1 146 ? -15.141 13.719 -8.547 1 98.81 146 VAL B O 1
ATOM 3650 N N . ALA B 1 147 ? -15.312 13.539 -6.289 1 98.88 147 ALA B N 1
ATOM 3651 C CA . ALA B 1 147 ? -13.875 13.719 -6.094 1 98.88 147 ALA B CA 1
ATOM 3652 C C . ALA B 1 147 ? -13.078 12.625 -6.801 1 98.88 147 ALA B C 1
ATOM 3654 O O . ALA B 1 147 ? -12.102 12.906 -7.5 1 98.88 147 ALA B O 1
ATOM 3655 N N . ALA B 1 148 ? -13.523 11.391 -6.652 1 98.75 148 ALA B N 1
ATOM 3656 C CA . ALA B 1 148 ? -12.852 10.266 -7.301 1 98.75 148 ALA B CA 1
ATOM 3657 C C . ALA B 1 148 ? -12.82 10.445 -8.812 1 98.75 148 ALA B C 1
ATOM 3659 O O . ALA B 1 148 ? -11.766 10.289 -9.445 1 98.75 148 ALA B O 1
ATOM 3660 N N . LYS B 1 149 ? -13.945 10.797 -9.398 1 98.81 149 LYS B N 1
ATOM 3661 C CA . LYS B 1 149 ? -14.062 10.93 -10.852 1 98.81 149 LYS B CA 1
ATOM 3662 C C . LYS B 1 149 ? -13.211 12.086 -11.367 1 98.81 149 LYS B C 1
ATOM 3664 O O . LYS B 1 149 ? -12.68 12.031 -12.477 1 98.81 149 LYS B O 1
ATOM 3669 N N . ILE B 1 150 ? -13.07 13.141 -10.555 1 98.81 150 ILE B N 1
ATOM 3670 C CA . ILE B 1 150 ? -12.211 14.258 -10.93 1 98.81 150 ILE B CA 1
ATOM 3671 C C . ILE B 1 150 ? -10.75 13.797 -10.945 1 98.81 150 ILE B C 1
ATOM 3673 O O . ILE B 1 150 ? -10.047 13.984 -11.938 1 98.81 150 ILE B O 1
ATOM 3677 N N . PHE B 1 151 ? -10.305 13.117 -9.93 1 98.75 151 PHE B N 1
ATOM 3678 C CA . PHE B 1 151 ? -8.883 12.836 -9.742 1 98.75 151 PHE B CA 1
ATOM 3679 C C . PHE B 1 151 ? -8.453 11.648 -10.602 1 98.75 151 PHE B C 1
ATOM 3681 O O . PHE B 1 151 ? -7.262 11.445 -10.836 1 98.75 151 PHE B O 1
ATOM 3688 N N . GLU B 1 152 ? -9.406 10.898 -11.094 1 97.19 152 GLU B N 1
ATOM 3689 C CA . GLU B 1 152 ? -9.039 9.828 -12.023 1 97.19 152 GLU B CA 1
ATOM 3690 C C . GLU B 1 152 ? -9.281 10.242 -13.469 1 97.19 152 GLU B C 1
ATOM 3692 O O . GLU B 1 152 ? -9.031 9.469 -14.391 1 97.19 152 GLU B O 1
ATOM 3697 N N . GLY B 1 153 ? -9.883 11.461 -13.695 1 97.81 153 GLY B N 1
ATOM 3698 C CA . GLY B 1 153 ? -9.953 12.039 -15.031 1 97.81 153 GLY B CA 1
ATOM 3699 C C . GLY B 1 153 ? -11.242 11.695 -15.758 1 97.81 153 GLY B C 1
ATOM 3700 O O . GLY B 1 153 ? -11.352 11.891 -16.969 1 97.81 153 GLY B O 1
ATOM 3701 N N . ALA B 1 154 ? -12.219 11.156 -15.055 1 98.19 154 ALA B N 1
ATOM 3702 C CA . ALA B 1 154 ? -13.523 10.883 -15.664 1 98.19 154 ALA B CA 1
ATOM 3703 C C . ALA B 1 154 ? -14.344 12.164 -15.781 1 98.19 154 ALA B C 1
ATOM 3705 O O . ALA B 1 154 ? -15.164 12.305 -16.688 1 98.19 154 ALA B O 1
ATOM 3706 N N . ILE B 1 155 ? -14.258 13.047 -14.828 1 98.75 155 ILE B N 1
ATOM 3707 C CA . ILE B 1 155 ? -14.773 14.406 -14.906 1 98.75 155 ILE B CA 1
ATOM 3708 C C . ILE B 1 155 ? -13.648 15.375 -15.234 1 98.75 155 ILE B C 1
ATOM 3710 O O . ILE B 1 155 ? -12.672 15.477 -14.492 1 98.75 155 ILE B O 1
ATOM 3714 N N . THR B 1 156 ? -13.797 16.125 -16.375 1 98.62 156 THR B N 1
ATOM 3715 C CA . THR B 1 156 ? -12.648 16.859 -16.875 1 98.62 156 THR B CA 1
ATOM 3716 C C . THR B 1 156 ? -12.961 18.359 -16.969 1 98.62 156 THR B C 1
ATOM 3718 O O . THR B 1 156 ? -12.078 19.156 -17.281 1 98.62 156 THR B O 1
ATOM 3721 N N . MET B 1 157 ? -14.258 18.703 -16.703 1 98.81 157 MET B N 1
ATOM 3722 C CA . MET B 1 157 ? -14.648 20.109 -16.828 1 98.81 157 MET B CA 1
ATOM 3723 C C . MET B 1 157 ? -15.25 20.625 -15.523 1 98.81 157 MET B C 1
ATOM 3725 O O . MET B 1 157 ? -16 19.906 -14.852 1 98.81 157 MET B O 1
ATOM 3729 N N . TRP B 1 158 ? -14.969 21.859 -15.195 1 98.69 158 TRP B N 1
ATOM 3730 C CA . TRP B 1 158 ? -15.445 22.438 -13.945 1 98.69 158 TRP B CA 1
ATOM 3731 C C . TRP B 1 158 ? -16.969 22.562 -13.953 1 98.69 158 TRP B C 1
ATOM 3733 O O . TRP B 1 158 ? -17.609 22.469 -12.906 1 98.69 158 TRP B O 1
ATOM 3743 N N . ASN B 1 159 ? -17.578 22.766 -15.156 1 98.25 159 ASN B N 1
ATOM 3744 C CA . ASN B 1 159 ? -19.031 22.922 -15.211 1 98.25 159 ASN B CA 1
ATOM 3745 C C . ASN B 1 159 ? -19.719 21.578 -15.477 1 98.25 159 ASN B C 1
ATOM 3747 O O . ASN B 1 159 ? -20.844 21.547 -15.984 1 98.25 159 ASN B O 1
ATOM 3751 N N . ASP B 1 160 ? -19.016 20.5 -15.203 1 98.62 160 ASP B N 1
ATOM 3752 C CA . ASP B 1 160 ? -19.625 19.188 -15.305 1 98.62 160 ASP B CA 1
ATOM 3753 C C . ASP B 1 160 ? -20.922 19.109 -14.508 1 98.62 160 ASP B C 1
ATOM 3755 O O . ASP B 1 160 ? -21 19.641 -13.391 1 98.62 160 ASP B O 1
ATOM 3759 N N . PRO B 1 161 ? -21.984 18.375 -14.992 1 98.44 161 PRO B N 1
ATOM 3760 C CA . PRO B 1 161 ? -23.281 18.297 -14.312 1 98.44 161 PRO B CA 1
ATOM 3761 C C . PRO B 1 161 ? -23.188 17.703 -12.914 1 98.44 161 PRO B C 1
ATOM 3763 O O . PRO B 1 161 ? -23.953 18.078 -12.016 1 98.44 161 PRO B O 1
ATOM 3766 N N . ALA B 1 162 ? -22.25 16.781 -12.727 1 98.56 162 ALA B N 1
ATOM 3767 C CA . ALA B 1 162 ? -22.109 16.172 -11.406 1 98.56 162 ALA B CA 1
ATOM 3768 C C . ALA B 1 162 ? -21.594 17.172 -10.383 1 98.56 162 ALA B C 1
ATOM 3770 O O . ALA B 1 162 ? -21.969 17.141 -9.211 1 98.56 162 ALA B O 1
ATOM 3771 N N . ILE B 1 163 ? -20.672 18.062 -10.805 1 98.75 163 ILE B N 1
ATOM 3772 C CA . ILE B 1 163 ? -20.188 19.125 -9.938 1 98.75 163 ILE B CA 1
ATOM 3773 C C . ILE B 1 163 ? -21.297 20.141 -9.695 1 98.75 163 ILE B C 1
ATOM 3775 O O . ILE B 1 163 ? -21.531 20.562 -8.562 1 98.75 163 ILE B O 1
ATOM 3779 N N . ALA B 1 164 ? -22.031 20.5 -10.75 1 98.31 164 ALA B N 1
ATOM 3780 C CA . ALA B 1 164 ? -23.109 21.484 -10.656 1 98.31 164 ALA B CA 1
ATOM 3781 C C . ALA B 1 164 ? -24.188 21.016 -9.68 1 98.31 164 ALA B C 1
ATOM 3783 O O . ALA B 1 164 ? -24.766 21.828 -8.945 1 98.31 164 ALA B O 1
ATOM 3784 N N . ALA B 1 165 ? -24.406 19.734 -9.711 1 97.88 165 ALA B N 1
ATOM 3785 C CA . ALA B 1 165 ? -25.453 19.188 -8.859 1 97.88 165 ALA B CA 1
ATOM 3786 C C . ALA B 1 165 ? -25.125 19.375 -7.383 1 97.88 165 ALA B C 1
ATOM 3788 O O . ALA B 1 165 ? -26.031 19.531 -6.555 1 97.88 165 ALA B O 1
ATOM 3789 N N . LEU B 1 166 ? -23.844 19.438 -7.031 1 98.25 166 LEU B N 1
ATOM 3790 C CA . LEU B 1 166 ? -23.406 19.594 -5.648 1 98.25 166 LEU B CA 1
ATOM 3791 C C . LEU B 1 166 ? -23.234 21.078 -5.301 1 98.25 166 LEU B C 1
ATOM 3793 O O . LEU B 1 166 ? -23.016 21.422 -4.141 1 98.25 166 LEU B O 1
ATOM 3797 N N . ASN B 1 167 ? -23.266 21.922 -6.273 1 98.06 167 ASN B N 1
ATOM 3798 C CA . ASN B 1 167 ? -22.969 23.344 -6.109 1 98.06 167 ASN B CA 1
ATOM 3799 C C . ASN B 1 167 ? -24.062 24.219 -6.719 1 98.06 167 ASN B C 1
ATOM 3801 O O . ASN B 1 167 ? -23.766 25.094 -7.539 1 98.06 167 ASN B O 1
ATOM 3805 N N . SER B 1 168 ? -25.25 24.016 -6.254 1 94.06 168 SER B N 1
ATOM 3806 C CA . SER B 1 168 ? -26.375 24.766 -6.801 1 94.06 168 SER B CA 1
ATOM 3807 C C . SER B 1 168 ? -26.172 26.266 -6.668 1 94.06 168 SER B C 1
ATOM 3809 O O . SER B 1 168 ? -25.812 26.766 -5.594 1 94.06 168 SER B O 1
ATOM 3811 N N . GLY B 1 169 ? -26.312 26.953 -7.785 1 91.12 169 GLY B N 1
ATOM 3812 C CA . GLY B 1 169 ? -26.219 28.406 -7.777 1 91.12 169 GLY B CA 1
ATOM 3813 C C . GLY B 1 169 ? -24.812 28.906 -8.062 1 91.12 169 GLY B C 1
ATOM 3814 O O . GLY B 1 169 ? -24.609 30.109 -8.281 1 91.12 169 GLY B O 1
ATOM 3815 N N . ALA B 1 170 ? -23.875 28 -8.055 1 92.12 170 ALA B N 1
ATOM 3816 C CA . ALA B 1 170 ? -22.5 28.422 -8.328 1 92.12 170 ALA B CA 1
ATOM 3817 C C . ALA B 1 170 ? -22.281 28.656 -9.82 1 92.12 170 ALA B C 1
ATOM 3819 O O . ALA B 1 170 ? -22.812 27.922 -10.656 1 92.12 170 ALA B O 1
ATOM 3820 N N . ALA B 1 171 ? -21.562 29.672 -10.164 1 92.69 171 ALA B N 1
ATOM 3821 C CA . ALA B 1 171 ? -21.125 29.906 -11.539 1 92.69 171 ALA B CA 1
ATOM 3822 C C . ALA B 1 171 ? -19.891 29.078 -11.867 1 92.69 171 ALA B C 1
ATOM 3824 O O . ALA B 1 171 ? -18.766 29.562 -11.695 1 92.69 171 ALA B O 1
ATOM 3825 N N . LEU B 1 172 ? -20.078 27.953 -12.398 1 97.12 172 LEU B N 1
ATOM 3826 C CA . LEU B 1 172 ? -18.969 27.062 -12.75 1 97.12 172 LEU B CA 1
ATOM 3827 C C . LEU B 1 172 ? -18.469 27.344 -14.164 1 97.12 172 LEU B C 1
ATOM 3829 O O . LEU B 1 172 ? -19.266 27.375 -15.109 1 97.12 172 LEU B O 1
ATOM 3833 N N . PRO B 1 173 ? -17.219 27.609 -14.312 1 97.06 173 PRO B N 1
ATOM 3834 C CA . PRO B 1 173 ? -16.703 27.953 -15.641 1 97.06 173 PRO B CA 1
ATOM 3835 C C . PRO B 1 173 ? -16.641 26.75 -16.578 1 97.06 173 PRO B C 1
ATOM 3837 O O . PRO B 1 173 ? -16.453 25.625 -16.125 1 97.06 173 PRO B O 1
ATOM 3840 N N . ALA B 1 174 ? -16.75 27 -17.844 1 96.75 174 ALA B N 1
ATOM 3841 C CA . ALA B 1 174 ? -16.531 25.984 -18.875 1 96.75 174 ALA B CA 1
ATOM 3842 C C . ALA B 1 174 ? -15.055 25.844 -19.203 1 96.75 174 ALA B C 1
ATOM 3844 O O . ALA B 1 174 ? -14.625 26.172 -20.312 1 96.75 174 ALA B O 1
ATOM 3845 N N . GLU B 1 175 ? -14.297 25.359 -18.344 1 97.19 175 GLU B N 1
ATOM 3846 C CA . GLU B 1 175 ? -12.859 25.172 -18.484 1 97.19 175 GLU B CA 1
ATOM 3847 C C . GLU B 1 175 ? -12.422 23.797 -18 1 97.19 175 GLU B C 1
ATOM 3849 O O . GLU B 1 175 ? -13.094 23.188 -17.172 1 97.19 175 GLU B O 1
ATOM 3854 N N . PRO B 1 176 ? -11.32 23.359 -18.547 1 98.44 176 PRO B N 1
ATOM 3855 C CA . PRO B 1 176 ? -10.82 22.062 -18.109 1 98.44 176 PRO B CA 1
ATOM 3856 C C . PRO B 1 176 ? -10.328 22.062 -16.656 1 98.44 176 PRO B C 1
ATOM 3858 O O . PRO B 1 176 ? -9.789 23.062 -16.188 1 98.44 176 PRO B O 1
ATOM 3861 N N . ILE B 1 177 ? -10.562 20.984 -16.016 1 98.81 177 ILE B N 1
ATOM 3862 C CA . ILE B 1 177 ? -9.961 20.75 -14.711 1 98.81 177 ILE B CA 1
ATOM 3863 C C . ILE B 1 177 ? -8.5 20.328 -14.875 1 98.81 177 ILE B C 1
ATOM 3865 O O . ILE B 1 177 ? -8.203 19.406 -15.641 1 98.81 177 ILE B O 1
ATOM 3869 N N . ARG B 1 178 ? -7.652 21.016 -14.219 1 98.75 178 ARG B N 1
ATOM 3870 C CA . ARG B 1 178 ? -6.238 20.656 -14.188 1 98.75 178 ARG B CA 1
ATOM 3871 C C . ARG B 1 178 ? -5.867 20.016 -12.852 1 98.75 178 ARG B C 1
ATOM 3873 O O . ARG B 1 178 ? -5.684 20.719 -11.852 1 98.75 178 ARG B O 1
ATOM 3880 N N . VAL B 1 179 ? -5.695 18.703 -12.852 1 98.75 179 VAL B N 1
ATOM 3881 C CA . VAL B 1 179 ? -5.344 17.969 -11.633 1 98.75 179 VAL B CA 1
ATOM 3882 C C . VAL B 1 179 ? -3.85 18.125 -11.352 1 98.75 179 VAL B C 1
ATOM 3884 O O . VAL B 1 179 ? -3.025 18 -12.266 1 98.75 179 VAL B O 1
ATOM 3887 N N . ILE B 1 180 ? -3.506 18.5 -10.164 1 98.69 180 ILE B N 1
ATOM 3888 C CA . ILE B 1 180 ? -2.141 18.469 -9.656 1 98.69 180 ILE B CA 1
ATOM 3889 C C . ILE B 1 180 ? -2.027 17.406 -8.57 1 98.69 180 ILE B C 1
ATOM 3891 O O . ILE B 1 180 ? -2.9 17.281 -7.703 1 98.69 180 ILE B O 1
ATOM 3895 N N . PHE B 1 181 ? -1.057 16.5 -8.664 1 97.94 181 PHE B N 1
ATOM 3896 C CA . PHE B 1 181 ? -0.867 15.445 -7.684 1 97.94 181 PHE B CA 1
ATOM 3897 C C . PHE B 1 181 ? 0.57 15.43 -7.176 1 97.94 181 PHE B C 1
ATOM 3899 O O . PHE B 1 181 ? 1.434 16.125 -7.719 1 97.94 181 PHE B O 1
ATOM 3906 N N . ARG B 1 182 ? 0.792 14.773 -6.066 1 95.31 182 ARG B N 1
ATOM 3907 C CA . ARG B 1 182 ? 2.137 14.562 -5.539 1 95.31 182 ARG B CA 1
ATOM 3908 C C . ARG B 1 182 ? 2.871 13.484 -6.328 1 95.31 182 ARG B C 1
ATOM 3910 O O . ARG B 1 182 ? 2.357 12.375 -6.496 1 95.31 182 ARG B O 1
ATOM 3917 N N . ASN B 1 183 ? 4.098 13.867 -6.773 1 94 183 ASN B N 1
ATOM 3918 C CA . ASN B 1 183 ? 4.812 12.891 -7.59 1 94 183 ASN B CA 1
ATOM 3919 C C . ASN B 1 183 ? 5.914 12.195 -6.793 1 94 183 ASN B C 1
ATOM 3921 O O . ASN B 1 183 ? 6.727 11.461 -7.359 1 94 183 ASN B O 1
ATOM 3925 N N . ASP B 1 184 ? 6.113 12.477 -5.527 1 94.38 184 ASP B N 1
ATOM 3926 C CA . ASP B 1 184 ? 6.988 11.734 -4.625 1 94.38 184 ASP B CA 1
ATOM 3927 C C . ASP B 1 184 ? 6.199 10.711 -3.809 1 94.38 184 ASP B C 1
ATOM 3929 O O . ASP B 1 184 ? 4.969 10.68 -3.875 1 94.38 184 ASP B O 1
ATOM 3933 N N . LEU B 1 185 ? 6.906 9.781 -3.033 1 94.69 185 LEU B N 1
ATOM 3934 C CA . LEU B 1 185 ? 6.23 8.836 -2.156 1 94.69 185 LEU B CA 1
ATOM 3935 C C . LEU B 1 185 ? 5.652 9.539 -0.933 1 94.69 185 LEU B C 1
ATOM 3937 O O . LEU B 1 185 ? 6.398 9.953 -0.041 1 94.69 185 LEU B O 1
ATOM 3941 N N . SER B 1 186 ? 4.305 9.594 -0.919 1 94.06 186 SER B N 1
ATOM 3942 C CA . SER B 1 186 ? 3.615 10.547 -0.06 1 94.06 186 SER B CA 1
ATOM 3943 C C . SER B 1 186 ? 2.566 9.859 0.804 1 94.06 186 SER B C 1
ATOM 3945 O O . SER B 1 186 ? 1.656 9.203 0.285 1 94.06 186 SER B O 1
ATOM 3947 N N . GLY B 1 187 ? 2.695 10.055 2.109 1 97.19 187 GLY B N 1
ATOM 3948 C CA . GLY B 1 187 ? 1.646 9.609 3.012 1 97.19 187 GLY B CA 1
ATOM 3949 C C . GLY B 1 187 ? 0.348 10.375 2.844 1 97.19 187 GLY B C 1
ATOM 3950 O O . GLY B 1 187 ? -0.736 9.805 3 1 97.19 187 GLY B O 1
ATOM 3951 N N . THR B 1 188 ? 0.466 11.703 2.49 1 98.44 188 THR B N 1
ATOM 3952 C CA . THR B 1 188 ? -0.726 12.477 2.162 1 98.44 188 THR B CA 1
ATOM 3953 C C . THR B 1 188 ? -1.489 11.828 1.01 1 98.44 188 THR B C 1
ATOM 3955 O O . THR B 1 188 ? -2.715 11.695 1.066 1 98.44 188 THR B O 1
ATOM 3958 N N . THR B 1 189 ? -0.765 11.414 0.012 1 98.31 189 THR B N 1
ATOM 3959 C CA . THR B 1 189 ? -1.342 10.734 -1.142 1 98.31 189 THR B CA 1
ATOM 3960 C C . THR B 1 189 ? -2.025 9.438 -0.717 1 98.31 189 THR B C 1
ATOM 3962 O O . THR B 1 189 ? -3.145 9.148 -1.149 1 98.31 189 THR B O 1
ATOM 3965 N N . ASP B 1 190 ? -1.349 8.703 0.102 1 97.81 190 ASP B N 1
ATOM 3966 C CA . ASP B 1 190 ? -1.892 7.426 0.557 1 97.81 190 ASP B CA 1
ATOM 3967 C C . ASP B 1 190 ? -3.234 7.617 1.257 1 97.81 190 ASP B C 1
ATOM 3969 O O . ASP B 1 190 ? -4.215 6.941 0.931 1 97.81 190 ASP B O 1
ATOM 3973 N N . ASN B 1 191 ? -3.303 8.539 2.184 1 98.12 191 ASN B N 1
ATOM 3974 C CA . ASN B 1 191 ? -4.527 8.773 2.941 1 98.12 191 ASN B CA 1
ATOM 3975 C C . ASN B 1 191 ? -5.629 9.352 2.059 1 98.12 191 ASN B C 1
ATOM 3977 O O . ASN B 1 191 ? -6.805 9.016 2.225 1 98.12 191 ASN B O 1
ATOM 3981 N N . PHE B 1 192 ? -5.266 10.242 1.151 1 98.75 192 PHE B N 1
ATOM 3982 C CA . PHE B 1 192 ? -6.242 10.781 0.212 1 98.75 192 PHE B CA 1
ATOM 3983 C C . PHE B 1 192 ? -6.855 9.672 -0.631 1 98.75 192 PHE B C 1
ATOM 3985 O O . PHE B 1 192 ? -8.07 9.625 -0.817 1 98.75 192 PHE B O 1
ATOM 3992 N N . GLN B 1 193 ? -6.016 8.734 -1.145 1 98 193 GLN B N 1
ATOM 3993 C CA . GLN B 1 193 ? -6.504 7.629 -1.967 1 98 193 GLN B CA 1
ATOM 3994 C C . GLN B 1 193 ? -7.312 6.641 -1.135 1 98 193 GLN B C 1
ATOM 3996 O O . GLN B 1 193 ? -8.266 6.031 -1.636 1 98 193 GLN B O 1
ATOM 4001 N N . LYS B 1 194 ? -6.98 6.473 0.178 1 96.62 194 LYS B N 1
ATOM 4002 C CA . LYS B 1 194 ? -7.805 5.672 1.082 1 96.62 194 LYS B CA 1
ATOM 4003 C C . LYS B 1 194 ? -9.195 6.273 1.233 1 96.62 194 LYS B C 1
ATOM 4005 O O . LYS B 1 194 ? -10.195 5.547 1.246 1 96.62 194 LYS B O 1
ATOM 4010 N N . TYR B 1 195 ? -9.227 7.637 1.334 1 97.94 195 TYR B N 1
ATOM 4011 C CA . TYR B 1 195 ? -10.523 8.312 1.35 1 97.94 195 TYR B CA 1
ATOM 4012 C C . TYR B 1 195 ? -11.297 8.031 0.068 1 97.94 195 TYR B C 1
ATOM 4014 O O . TYR B 1 195 ? -12.469 7.641 0.114 1 97.94 195 TYR B O 1
ATOM 4022 N N . LEU B 1 196 ? -10.688 8.234 -1.133 1 98.12 196 LEU B N 1
ATOM 4023 C CA . LEU B 1 196 ? -11.367 8.016 -2.404 1 98.12 196 LEU B CA 1
ATOM 4024 C C . LEU B 1 196 ? -11.875 6.582 -2.51 1 98.12 196 LEU B C 1
ATOM 4026 O O . LEU B 1 196 ? -13.008 6.352 -2.941 1 98.12 196 LEU B O 1
ATOM 4030 N N . ASP B 1 197 ? -11.031 5.684 -2.096 1 94.75 197 ASP B N 1
ATOM 4031 C CA . ASP B 1 197 ? -11.391 4.27 -2.172 1 94.75 197 ASP B CA 1
ATOM 4032 C C . ASP B 1 197 ? -12.594 3.961 -1.284 1 94.75 197 ASP B C 1
ATOM 4034 O O . ASP B 1 197 ? -13.492 3.215 -1.685 1 94.75 197 ASP B O 1
ATOM 4038 N N . SER B 1 198 ? -12.664 4.551 -0.141 1 93.06 198 SER B N 1
ATOM 4039 C CA . SER B 1 198 ? -13.672 4.23 0.865 1 93.06 198 SER B CA 1
ATOM 4040 C C . SER B 1 198 ? -14.977 4.965 0.591 1 93.06 198 SER B C 1
ATOM 4042 O O . SER B 1 198 ? -16.062 4.41 0.784 1 93.06 198 SER B O 1
ATOM 4044 N N . ALA B 1 199 ? -14.836 6.203 0.083 1 95.62 199 ALA B N 1
ATOM 4045 C CA . ALA B 1 199 ? -15.992 7.094 0.097 1 95.62 199 ALA B CA 1
ATOM 4046 C C . ALA B 1 199 ? -16.594 7.223 -1.296 1 95.62 199 ALA B C 1
ATOM 4048 O O . ALA B 1 199 ? -17.672 7.801 -1.459 1 95.62 199 ALA B O 1
ATOM 4049 N N . SER B 1 200 ? -16.016 6.648 -2.316 1 95.69 200 SER B N 1
ATOM 4050 C CA . SER B 1 200 ? -16.406 6.941 -3.689 1 95.69 200 SER B CA 1
ATOM 4051 C C . SER B 1 200 ? -17.562 6.051 -4.137 1 95.69 200 SER B C 1
ATOM 4053 O O . SER B 1 200 ? -18.109 6.234 -5.227 1 95.69 200 SER B O 1
ATOM 4055 N N . ASN B 1 201 ? -17.922 5.102 -3.361 1 91.38 201 ASN B N 1
ATOM 4056 C CA . ASN B 1 201 ? -18.938 4.141 -3.752 1 91.38 201 ASN B CA 1
ATOM 4057 C C . ASN B 1 201 ? -18.578 3.439 -5.059 1 91.38 201 ASN B C 1
ATOM 4059 O O . ASN B 1 201 ? -19.391 3.393 -5.984 1 91.38 201 ASN B O 1
ATOM 4063 N N . GLY B 1 202 ? -17.359 3.062 -5.125 1 89.06 202 GLY B N 1
ATOM 4064 C CA . GLY B 1 202 ? -16.922 2.24 -6.242 1 89.06 202 GLY B CA 1
ATOM 4065 C C . GLY B 1 202 ? -16.375 3.053 -7.398 1 89.06 202 GLY B C 1
ATOM 4066 O O . GLY B 1 202 ? -15.859 2.49 -8.367 1 89.06 202 GLY B O 1
ATOM 4067 N N . ALA B 1 203 ? -16.328 4.34 -7.324 1 93.94 203 ALA B N 1
ATOM 4068 C CA . ALA B 1 203 ? -15.875 5.18 -8.43 1 93.94 203 ALA B CA 1
ATOM 4069 C C . ALA B 1 203 ? -14.344 5.195 -8.508 1 93.94 203 ALA B C 1
ATOM 4071 O O . ALA B 1 203 ? -13.773 5.445 -9.57 1 93.94 203 ALA B O 1
ATOM 4072 N N . TRP B 1 204 ? -13.664 4.938 -7.375 1 95.31 204 TRP B N 1
ATOM 4073 C CA . TRP B 1 204 ? -12.203 4.859 -7.344 1 95.31 204 TRP B CA 1
ATOM 4074 C C . TRP B 1 204 ? -11.734 3.408 -7.414 1 95.31 204 TRP B C 1
ATOM 4076 O O . TRP B 1 204 ? -11.781 2.686 -6.414 1 95.31 204 TRP B O 1
ATOM 4086 N N . GLU B 1 205 ? -11.266 3.008 -8.547 1 88.38 205 GLU B N 1
ATOM 4087 C CA . GLU B 1 205 ? -10.789 1.642 -8.742 1 88.38 205 GLU B CA 1
ATOM 4088 C C . GLU B 1 205 ? -9.289 1.613 -9.008 1 88.38 205 GLU B C 1
ATOM 4090 O O . GLU B 1 205 ? -8.789 0.727 -9.703 1 88.38 205 GLU B O 1
ATOM 4095 N N . LYS B 1 206 ? -8.609 2.652 -8.461 1 93.25 206 LYS B N 1
ATOM 4096 C CA . LYS B 1 206 ? -7.199 2.828 -8.789 1 93.25 206 LYS B CA 1
ATOM 4097 C C . LYS B 1 206 ? -6.305 2.305 -7.672 1 93.25 206 LYS B C 1
ATOM 4099 O O . LYS B 1 206 ? -5.09 2.207 -7.836 1 93.25 206 LYS B O 1
ATOM 4104 N N . GLY B 1 207 ? -6.949 1.922 -6.551 1 92.44 207 GLY B N 1
ATOM 4105 C CA . GLY B 1 207 ? -6.176 1.381 -5.441 1 92.44 207 GLY B CA 1
ATOM 4106 C C . GLY B 1 207 ? -5.637 2.451 -4.512 1 92.44 207 GLY B C 1
ATOM 4107 O O . GLY B 1 207 ? -5.918 3.637 -4.691 1 92.44 207 GLY B O 1
ATOM 4108 N N . ILE B 1 208 ? -4.941 2.025 -3.467 1 94.19 208 ILE B N 1
ATOM 4109 C CA . ILE B 1 208 ? -4.355 2.896 -2.455 1 94.19 208 ILE B CA 1
ATOM 4110 C C . ILE B 1 208 ? -2.836 2.76 -2.477 1 94.19 208 ILE B C 1
ATOM 4112 O O . ILE B 1 208 ? -2.293 1.888 -3.158 1 94.19 208 ILE B O 1
ATOM 4116 N N . GLY B 1 209 ? -2.158 3.711 -1.777 1 94.56 209 GLY B N 1
ATOM 4117 C CA . GLY B 1 209 ? -0.708 3.699 -1.684 1 94.56 209 GLY B CA 1
ATOM 4118 C C . GLY B 1 209 ? -0.098 5.086 -1.696 1 94.56 209 GLY B C 1
ATOM 4119 O O . GLY B 1 209 ? -0.809 6.082 -1.851 1 94.56 209 GLY B O 1
ATOM 4120 N N . LYS B 1 210 ? 1.222 5.117 -1.587 1 96.19 210 LYS B N 1
ATOM 4121 C CA . LYS B 1 210 ? 1.929 6.383 -1.416 1 96.19 210 LYS B CA 1
ATOM 4122 C C . LYS B 1 210 ? 2.217 7.035 -2.764 1 96.19 210 LYS B C 1
ATOM 4124 O O . LYS B 1 210 ? 2.617 8.203 -2.82 1 96.19 210 LYS B O 1
ATOM 4129 N N . SER B 1 211 ? 2.062 6.305 -3.828 1 95.69 211 SER B N 1
ATOM 4130 C CA . SER B 1 211 ? 2.109 6.879 -5.168 1 95.69 211 SER B CA 1
ATOM 4131 C C . SER B 1 211 ? 0.71 7.191 -5.688 1 95.69 211 SER B C 1
ATOM 4133 O O . SER B 1 211 ? -0.217 6.398 -5.496 1 95.69 211 SER B O 1
ATOM 4135 N N . PHE B 1 212 ? 0.572 8.352 -6.309 1 97.12 212 PHE B N 1
ATOM 4136 C CA . PHE B 1 212 ? -0.729 8.727 -6.852 1 97.12 212 PHE B CA 1
ATOM 4137 C C . PHE B 1 212 ? -1.073 7.871 -8.07 1 97.12 212 PHE B C 1
ATOM 4139 O O . PHE B 1 212 ? -0.301 7.805 -9.023 1 97.12 212 PHE B O 1
ATOM 4146 N N . ASN B 1 213 ? -2.295 7.301 -8.094 1 94.94 213 ASN B N 1
ATOM 4147 C CA . ASN B 1 213 ? -2.666 6.324 -9.109 1 94.94 213 ASN B CA 1
ATOM 4148 C C . ASN B 1 213 ? -3.748 6.863 -10.039 1 94.94 213 ASN B C 1
ATOM 4150 O O . ASN B 1 213 ? -4.336 6.113 -10.82 1 94.94 213 ASN B O 1
ATOM 4154 N N . GLY B 1 214 ? -4.055 8.102 -9.977 1 95 214 GLY B N 1
ATOM 4155 C CA . GLY B 1 214 ? -5.164 8.656 -10.734 1 95 214 GLY B CA 1
ATOM 4156 C C . GLY B 1 214 ? -4.945 8.609 -12.234 1 95 214 GLY B C 1
ATOM 4157 O O . GLY B 1 214 ? -5.902 8.484 -13.008 1 95 214 GLY B O 1
ATOM 4158 N N . GLY B 1 215 ? -3.682 8.797 -12.664 1 91.44 215 GLY B N 1
ATOM 4159 C CA . GLY B 1 215 ? -3.352 8.609 -14.062 1 91.44 215 GLY B CA 1
ATOM 4160 C C . GLY B 1 215 ? -3.475 9.883 -14.883 1 91.44 215 GLY B C 1
ATOM 4161 O O . GLY B 1 215 ? -3.27 9.867 -16.094 1 91.44 215 GLY B O 1
ATOM 4162 N N . VAL B 1 216 ? -3.873 10.984 -14.227 1 95.12 216 VAL B N 1
ATOM 4163 C CA . VAL B 1 216 ? -3.973 12.25 -14.945 1 95.12 216 VAL B CA 1
ATOM 4164 C C . VAL B 1 216 ? -3.336 13.367 -14.117 1 95.12 216 VAL B C 1
ATOM 4166 O O . VAL B 1 216 ? -3.145 13.219 -12.914 1 95.12 216 VAL B O 1
ATOM 4169 N N . GLY B 1 217 ? -2.949 14.477 -14.828 1 97.12 217 GLY B N 1
ATOM 4170 C CA . GLY B 1 217 ? -2.502 15.672 -14.125 1 97.12 217 GLY B CA 1
ATOM 4171 C C . GLY B 1 217 ? -0.997 15.859 -14.172 1 97.12 217 GLY B C 1
ATOM 4172 O O . GLY B 1 217 ? -0.298 15.148 -14.898 1 97.12 217 GLY B O 1
ATOM 4173 N N . GLU B 1 218 ? -0.644 16.875 -13.398 1 97.38 218 GLU B N 1
ATOM 4174 C CA . GLU B 1 218 ? 0.764 17.25 -13.312 1 97.38 218 GLU B CA 1
ATOM 4175 C C . GLU B 1 218 ? 1.308 17.016 -11.906 1 97.38 218 GLU B C 1
ATOM 4177 O O . GLU B 1 218 ? 0.623 17.281 -10.914 1 97.38 218 GLU B O 1
ATOM 4182 N N . GLY B 1 219 ? 2.537 16.516 -11.906 1 96.69 219 GLY B N 1
ATOM 4183 C CA . GLY B 1 219 ? 3.148 16.188 -10.625 1 96.69 219 GLY B CA 1
ATOM 4184 C C . GLY B 1 219 ? 3.908 17.344 -10.016 1 96.69 219 GLY B C 1
ATOM 4185 O O . GLY B 1 219 ? 4.496 18.156 -10.734 1 96.69 219 GLY B O 1
ATOM 4186 N N . ALA B 1 220 ? 3.857 17.5 -8.719 1 97.69 220 ALA B N 1
ATOM 4187 C CA . ALA B 1 220 ? 4.676 18.406 -7.918 1 97.69 220 ALA B CA 1
ATOM 4188 C C . ALA B 1 220 ? 5.141 17.719 -6.633 1 97.69 220 ALA B C 1
ATOM 4190 O O . ALA B 1 220 ? 4.523 16.766 -6.168 1 97.69 220 ALA B O 1
ATOM 4191 N N . LYS B 1 221 ? 6.195 18.203 -6.105 1 96.88 221 LYS B N 1
ATOM 4192 C CA . LYS B 1 221 ? 6.809 17.5 -4.98 1 96.88 221 LYS B CA 1
ATOM 4193 C C . LYS B 1 221 ? 6.367 18.109 -3.65 1 96.88 221 LYS B C 1
ATOM 4195 O O . LYS B 1 221 ? 6.434 19.328 -3.465 1 96.88 221 LYS B O 1
ATOM 4200 N N . GLY B 1 222 ? 5.898 17.297 -2.729 1 97.38 222 GLY B N 1
ATOM 4201 C CA . GLY B 1 222 ? 5.609 17.719 -1.366 1 97.38 222 GLY B CA 1
ATOM 4202 C C . GLY B 1 222 ? 4.355 18.562 -1.256 1 97.38 222 GLY B C 1
ATOM 4203 O O . GLY B 1 222 ? 3.836 19.047 -2.264 1 97.38 222 GLY B O 1
ATOM 4204 N N . ASN B 1 223 ? 3.879 18.688 -0.011 1 98.31 223 ASN B N 1
ATOM 4205 C CA . ASN B 1 223 ? 2.764 19.594 0.252 1 98.31 223 ASN B CA 1
ATOM 4206 C C . ASN B 1 223 ? 3.09 21.016 -0.162 1 98.31 223 ASN B C 1
ATOM 4208 O O . ASN B 1 223 ? 2.225 21.734 -0.668 1 98.31 223 ASN B O 1
ATOM 4212 N N . ASP B 1 224 ? 4.332 21.406 0.062 1 97.56 224 ASP B N 1
ATOM 4213 C CA . ASP B 1 224 ? 4.758 22.734 -0.326 1 97.56 224 ASP B CA 1
ATOM 4214 C C . ASP B 1 224 ? 4.68 22.922 -1.84 1 97.56 224 ASP B C 1
ATOM 4216 O O . ASP B 1 224 ? 4.156 23.938 -2.32 1 97.56 224 ASP B O 1
ATOM 4220 N N . GLY B 1 225 ? 5.184 21.953 -2.596 1 97.94 225 GLY B N 1
ATOM 4221 C CA . GLY B 1 225 ? 5.188 22.047 -4.047 1 97.94 225 GLY B CA 1
ATOM 4222 C C . GLY B 1 225 ? 3.793 22.031 -4.648 1 97.94 225 GLY B C 1
ATOM 4223 O O . GLY B 1 225 ? 3.49 22.828 -5.543 1 97.94 225 GLY B O 1
ATOM 4224 N N . THR B 1 226 ? 2.932 21.141 -4.172 1 98.31 226 THR B N 1
ATOM 4225 C CA . THR B 1 226 ? 1.592 21.031 -4.738 1 98.31 226 THR B CA 1
ATOM 4226 C C . THR B 1 226 ? 0.746 22.25 -4.375 1 98.31 226 THR B C 1
ATOM 4228 O O . THR B 1 226 ? -0.056 22.719 -5.184 1 98.31 226 THR B O 1
ATOM 4231 N N . SER B 1 227 ? 0.886 22.812 -3.121 1 98.31 227 SER B N 1
ATOM 4232 C CA . SER B 1 227 ? 0.148 24.016 -2.74 1 98.31 227 SER B CA 1
ATOM 4233 C C . SER B 1 227 ? 0.589 25.219 -3.564 1 98.31 227 SER B C 1
ATOM 4235 O O . SER B 1 227 ? -0.24 26.031 -3.982 1 98.31 227 SER B O 1
ATOM 4237 N N . ALA B 1 228 ? 1.874 25.328 -3.82 1 98.31 228 ALA B N 1
ATOM 4238 C CA . ALA B 1 228 ? 2.377 26.406 -4.664 1 98.31 228 ALA B CA 1
ATOM 4239 C C . ALA B 1 228 ? 1.874 26.266 -6.098 1 98.31 228 ALA B C 1
ATOM 4241 O O . ALA B 1 228 ? 1.521 27.25 -6.742 1 98.31 228 ALA B O 1
ATOM 4242 N N . ALA B 1 229 ? 1.876 25 -6.594 1 98.5 229 ALA B N 1
ATOM 4243 C CA . ALA B 1 229 ? 1.464 24.75 -7.969 1 98.5 229 ALA B CA 1
ATOM 4244 C C . ALA B 1 229 ? -0.003 25.109 -8.18 1 98.5 229 ALA B C 1
ATOM 4246 O O . ALA B 1 229 ? -0.358 25.719 -9.188 1 98.5 229 ALA B O 1
ATOM 4247 N N . VAL B 1 230 ? -0.869 24.734 -7.242 1 98.5 230 VAL B N 1
ATOM 4248 C CA . VAL B 1 230 ? -2.289 25.047 -7.391 1 98.5 230 VAL B CA 1
ATOM 4249 C C . VAL B 1 230 ? -2.512 26.547 -7.289 1 98.5 230 VAL B C 1
ATOM 4251 O O . VAL B 1 230 ? -3.355 27.109 -7.992 1 98.5 230 VAL B O 1
ATOM 4254 N N . LYS B 1 231 ? -1.827 27.234 -6.402 1 98.06 231 LYS B N 1
ATOM 4255 C CA . LYS B 1 231 ? -1.924 28.688 -6.281 1 98.06 231 LYS B CA 1
ATOM 4256 C C . LYS B 1 231 ? -1.572 29.375 -7.598 1 98.06 231 LYS B C 1
ATOM 4258 O O . LYS B 1 231 ? -2.205 30.375 -7.977 1 98.06 231 LYS B O 1
ATOM 4263 N N . ALA B 1 232 ? -0.625 28.797 -8.352 1 98.19 232 ALA B N 1
ATOM 4264 C CA . ALA B 1 232 ? -0.064 29.438 -9.539 1 98.19 232 ALA B CA 1
ATOM 4265 C C . ALA B 1 232 ? -0.814 29 -10.797 1 98.19 232 ALA B C 1
ATOM 4267 O O . ALA B 1 232 ? -0.583 29.531 -11.883 1 98.19 232 ALA B O 1
ATOM 4268 N N . THR B 1 233 ? -1.702 28 -10.68 1 98.31 233 THR B N 1
ATOM 4269 C CA . THR B 1 233 ? -2.318 27.422 -11.867 1 98.31 233 THR B CA 1
ATOM 4270 C C . THR B 1 233 ? -3.836 27.562 -11.82 1 98.31 233 THR B C 1
ATOM 4272 O O . THR B 1 233 ? -4.52 26.797 -11.133 1 98.31 233 THR B O 1
ATOM 4275 N N . GLU B 1 234 ? -4.309 28.516 -12.586 1 97.75 234 GLU B N 1
ATOM 4276 C CA . GLU B 1 234 ? -5.758 28.688 -12.672 1 97.75 234 GLU B CA 1
ATOM 4277 C C . GLU B 1 234 ? -6.426 27.438 -13.242 1 97.75 234 GLU B C 1
ATOM 4279 O O . GLU B 1 234 ? -5.906 26.812 -14.18 1 97.75 234 GLU B O 1
ATOM 4284 N N . GLY B 1 235 ? -7.605 27.031 -12.695 1 98.44 235 GLY B N 1
ATOM 4285 C CA . GLY B 1 235 ? -8.359 25.875 -13.141 1 98.44 235 GLY B CA 1
ATOM 4286 C C . GLY B 1 235 ? -7.855 24.578 -12.547 1 98.44 235 GLY B C 1
ATOM 4287 O O . GLY B 1 235 ? -8.156 23.5 -13.062 1 98.44 235 GLY B O 1
ATOM 4288 N N . SER B 1 236 ? -7.074 24.688 -11.469 1 98.81 236 SER B N 1
ATOM 4289 C CA . SER B 1 236 ? -6.418 23.484 -10.945 1 98.81 236 SER B CA 1
ATOM 4290 C C . SER B 1 236 ? -7.051 23.031 -9.633 1 98.81 236 SER B C 1
ATOM 4292 O O . SER B 1 236 ? -7.793 23.781 -9.008 1 98.81 236 SER B O 1
ATOM 4294 N N . ILE B 1 237 ? -6.855 21.766 -9.344 1 98.81 237 ILE B N 1
ATOM 4295 C CA . ILE B 1 237 ? -7.316 21.125 -8.117 1 98.81 237 ILE B CA 1
ATOM 4296 C C . ILE B 1 237 ? -6.242 20.172 -7.598 1 98.81 237 ILE B C 1
ATOM 4298 O O . ILE B 1 237 ? -5.5 19.578 -8.383 1 98.81 237 ILE B O 1
ATOM 4302 N N . THR B 1 238 ? -6.031 20.078 -6.34 1 98.75 238 THR B N 1
ATOM 4303 C CA . THR B 1 238 ? -5.086 19.172 -5.703 1 98.75 238 THR B CA 1
ATOM 4304 C C . THR B 1 238 ? -5.566 18.797 -4.305 1 98.75 238 THR B C 1
ATOM 4306 O O . THR B 1 238 ? -6.75 18.922 -3.992 1 98.75 238 THR B O 1
ATOM 4309 N N . TYR B 1 239 ? -4.793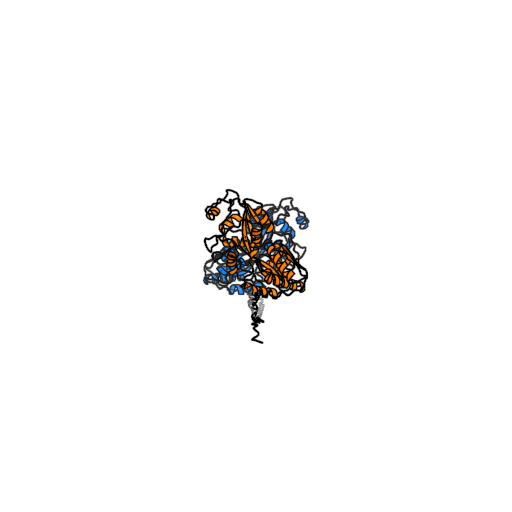 18.109 -3.527 1 98.81 239 TYR B N 1
ATOM 4310 C CA . TYR B 1 239 ? -5.008 17.734 -2.135 1 98.81 239 TYR B CA 1
ATOM 4311 C C . TYR B 1 239 ? -3.781 18.047 -1.287 1 98.81 239 TYR B C 1
ATOM 4313 O O . TYR B 1 239 ? -2.658 17.703 -1.647 1 98.81 239 TYR B O 1
ATOM 4321 N N . ASN B 1 240 ? -4.043 18.797 -0.167 1 97.94 240 ASN B N 1
ATOM 4322 C CA . ASN B 1 240 ? -2.957 19.266 0.688 1 97.94 240 ASN B CA 1
ATOM 4323 C C . ASN B 1 240 ? -3.303 19.109 2.166 1 97.94 240 ASN B C 1
ATOM 4325 O O . ASN B 1 240 ? -4.469 19.219 2.549 1 97.94 240 ASN B O 1
ATOM 4329 N N . GLU B 1 241 ? -2.238 18.875 2.891 1 98.38 241 GLU B N 1
ATOM 4330 C CA . GLU B 1 241 ? -2.439 19.047 4.328 1 98.38 241 GLU B CA 1
ATOM 4331 C C . GLU B 1 241 ? -2.873 20.469 4.652 1 98.38 241 GLU B C 1
ATOM 4333 O O . GLU B 1 241 ? -2.391 21.438 4.043 1 98.38 241 GLU B O 1
ATOM 4338 N N . TRP B 1 242 ? -3.725 20.641 5.578 1 98.19 242 TRP B N 1
ATOM 4339 C CA . TRP B 1 242 ? -4.492 21.828 5.906 1 98.19 242 TRP B CA 1
ATOM 4340 C C . TRP B 1 242 ? -3.57 23.016 6.18 1 98.19 242 TRP B C 1
ATOM 4342 O O . TRP B 1 242 ? -3.857 24.141 5.766 1 98.19 242 TRP B O 1
ATOM 4352 N N . SER B 1 243 ? -2.5 22.828 6.887 1 97.62 243 SER B N 1
ATOM 4353 C CA . SER B 1 243 ? -1.613 23.938 7.234 1 97.62 243 SER B CA 1
ATOM 4354 C C . SER B 1 243 ? -1.052 24.609 5.984 1 97.62 243 SER B C 1
ATOM 4356 O O . SER B 1 243 ? -0.799 25.812 5.98 1 97.62 243 SER B O 1
ATOM 4358 N N . PHE B 1 244 ? -0.831 23.891 4.914 1 98 244 PHE B N 1
ATOM 4359 C CA . PHE B 1 244 ? -0.318 24.453 3.674 1 98 244 PHE B CA 1
ATOM 4360 C C . PHE B 1 244 ? -1.414 25.219 2.932 1 98 244 PHE B C 1
ATOM 4362 O O . PHE B 1 244 ? -1.156 26.25 2.328 1 98 244 PHE B O 1
ATOM 4369 N N . ALA B 1 245 ? -2.6 24.641 2.986 1 97.38 245 ALA B N 1
ATOM 4370 C CA . ALA B 1 245 ? -3.746 25.312 2.391 1 97.38 245 ALA B CA 1
ATOM 4371 C C . ALA B 1 245 ? -3.986 26.672 3.059 1 97.38 245 ALA B C 1
ATOM 4373 O O . ALA B 1 245 ? -4.242 27.672 2.381 1 97.38 245 ALA B O 1
ATOM 4374 N N . GLN B 1 246 ? -3.908 26.688 4.367 1 96.31 246 GLN B N 1
ATOM 4375 C CA . GLN B 1 246 ? -4.105 27.922 5.121 1 96.31 246 GLN B CA 1
ATOM 4376 C C . GLN B 1 246 ? -3.004 28.938 4.82 1 96.31 246 GLN B C 1
ATOM 4378 O O . GLN B 1 246 ? -3.283 30.109 4.57 1 96.31 246 GLN B O 1
ATOM 4383 N N . LYS B 1 247 ? -1.838 28.438 4.855 1 95.12 247 LYS B N 1
ATOM 4384 C CA . LYS B 1 247 ? -0.693 29.328 4.656 1 95.12 247 LYS B CA 1
ATOM 4385 C C . LYS B 1 247 ? -0.745 29.984 3.285 1 95.12 247 LYS B C 1
ATOM 4387 O O . LYS B 1 247 ? -0.406 31.156 3.148 1 95.12 247 LYS B O 1
ATOM 4392 N N . GLN B 1 248 ? -1.185 29.281 2.311 1 95.88 248 GLN B N 1
ATOM 4393 C CA . GLN B 1 248 ? -1.235 29.781 0.943 1 95.88 248 GLN B CA 1
ATOM 4394 C C . GLN B 1 248 ? -2.594 30.406 0.64 1 95.88 248 GLN B C 1
ATOM 4396 O O . GLN B 1 248 ? -2.832 30.875 -0.476 1 95.88 248 GLN B O 1
ATOM 4401 N N . GLN B 1 249 ? -3.523 30.406 1.621 1 95.94 249 GLN B N 1
ATOM 4402 C CA . GLN B 1 249 ? -4.867 30.969 1.487 1 95.94 249 GLN B CA 1
ATOM 4403 C C . GLN B 1 249 ? -5.578 30.391 0.265 1 95.94 249 GLN B C 1
ATOM 4405 O O . GLN B 1 249 ? -6.129 31.141 -0.545 1 95.94 249 GLN B O 1
ATOM 4410 N N . LEU B 1 250 ? -5.508 29.094 0.121 1 97.75 250 LEU B N 1
ATOM 4411 C CA . LEU B 1 250 ? -6.105 28.406 -1.019 1 97.75 250 LEU B CA 1
ATOM 4412 C C . LEU B 1 250 ? -7.59 28.141 -0.782 1 97.75 250 LEU B C 1
ATOM 4414 O O . LEU B 1 250 ? -8.031 28.062 0.366 1 97.75 250 LEU B O 1
ATOM 4418 N N . GLY B 1 251 ? -8.367 28.125 -1.922 1 97.88 251 GLY B N 1
ATOM 4419 C CA . GLY B 1 251 ? -9.711 27.594 -1.814 1 97.88 251 GLY B CA 1
ATOM 4420 C C . GLY B 1 251 ? -9.742 26.141 -1.354 1 97.88 251 GLY B C 1
ATOM 4421 O O . GLY B 1 251 ? -8.898 25.344 -1.755 1 97.88 251 GLY B O 1
ATOM 4422 N N . MET B 1 252 ? -10.664 25.828 -0.425 1 98.62 252 MET B N 1
ATOM 4423 C CA . MET B 1 252 ? -10.812 24.469 0.1 1 98.62 252 MET B CA 1
ATOM 4424 C C . MET B 1 252 ? -12.242 23.969 -0.089 1 98.62 252 MET B C 1
ATOM 4426 O O . MET B 1 252 ? -13.195 24.625 0.318 1 98.62 252 MET B O 1
ATOM 4430 N N . ALA B 1 253 ? -12.336 22.828 -0.683 1 98.81 253 ALA B N 1
ATOM 4431 C CA . ALA B 1 253 ? -13.656 22.25 -0.908 1 98.81 253 ALA B CA 1
ATOM 4432 C C . ALA B 1 253 ? -14.281 21.781 0.402 1 98.81 253 ALA B C 1
ATOM 4434 O O . ALA B 1 253 ? -13.578 21.281 1.286 1 98.81 253 ALA B O 1
ATOM 4435 N N . LYS B 1 254 ? -15.57 21.984 0.509 1 98.75 254 LYS B N 1
ATOM 4436 C CA . LYS B 1 254 ? -16.359 21.297 1.518 1 98.75 254 LYS B CA 1
ATOM 4437 C C . LYS B 1 254 ? -16.766 19.891 1.04 1 98.75 254 LYS B C 1
ATOM 4439 O O . LYS B 1 254 ? -16.891 19.656 -0.163 1 98.75 254 LYS B O 1
ATOM 4444 N N . ILE B 1 255 ? -16.953 18.984 1.987 1 98.88 255 ILE B N 1
ATOM 4445 C CA . ILE B 1 255 ? -17.156 17.594 1.599 1 98.88 255 ILE B CA 1
ATOM 4446 C C . ILE B 1 255 ? -18.5 17.094 2.137 1 98.88 255 ILE B C 1
ATOM 4448 O O . ILE B 1 255 ? -18.781 17.203 3.334 1 98.88 255 ILE B O 1
ATOM 4452 N N . VAL B 1 256 ? -19.359 16.578 1.287 1 98.5 256 VAL B N 1
ATOM 4453 C CA . VAL B 1 256 ? -20.562 15.859 1.694 1 98.5 256 VAL B CA 1
ATOM 4454 C C . VAL B 1 256 ? -20.203 14.414 2.031 1 98.5 256 VAL B C 1
ATOM 4456 O O . VAL B 1 256 ? -19.5 13.75 1.271 1 98.5 256 VAL B O 1
ATOM 4459 N N . THR B 1 257 ? -20.672 13.984 3.219 1 97.12 257 THR B N 1
ATOM 4460 C CA . THR B 1 257 ? -20.359 12.633 3.668 1 97.12 257 THR B CA 1
ATOM 4461 C C . THR B 1 257 ? -21.625 11.781 3.773 1 97.12 257 THR B C 1
ATOM 4463 O O . THR B 1 257 ? -22.734 12.289 3.572 1 97.12 257 THR B O 1
ATOM 4466 N N . SER B 1 258 ? -21.422 10.5 3.998 1 92.06 258 SER B N 1
ATOM 4467 C CA . SER B 1 258 ? -22.531 9.57 4.156 1 92.06 258 SER B CA 1
ATOM 4468 C C . SER B 1 258 ? -23.312 9.844 5.438 1 92.06 258 SER B C 1
ATOM 4470 O O . SER B 1 258 ? -24.438 9.352 5.609 1 92.06 258 SER B O 1
ATOM 4472 N N . ALA B 1 259 ? -22.766 10.664 6.312 1 93.5 259 ALA B N 1
ATOM 4473 C CA . ALA B 1 259 ? -23.391 10.93 7.605 1 93.5 259 ALA B CA 1
ATOM 4474 C C . ALA B 1 259 ? -24.531 11.945 7.473 1 93.5 259 ALA B C 1
ATOM 4476 O O . ALA B 1 259 ? -25.344 12.094 8.375 1 93.5 259 ALA B O 1
ATOM 4477 N N . GLY B 1 260 ? -24.547 12.695 6.297 1 92.62 260 GLY B N 1
ATOM 4478 C CA . GLY B 1 260 ? -25.594 13.688 6.09 1 92.62 260 GLY B CA 1
ATOM 4479 C C . GLY B 1 260 ? -25.406 14.492 4.816 1 92.62 260 GLY B C 1
ATOM 4480 O O . GLY B 1 260 ? -24.344 14.438 4.188 1 92.62 260 GLY B O 1
ATOM 4481 N N . SER B 1 261 ? -26.391 15.344 4.527 1 92.44 261 SER B N 1
ATOM 4482 C CA . SER B 1 261 ? -26.422 16.047 3.254 1 92.44 261 SER B CA 1
ATOM 4483 C C . SER B 1 261 ? -25.656 17.359 3.332 1 92.44 261 SER B C 1
ATOM 4485 O O . SER B 1 261 ? -25.328 17.969 2.305 1 92.44 261 SER B O 1
ATOM 4487 N N . ASP B 1 262 ? -25.328 17.797 4.543 1 96.44 262 ASP B N 1
ATOM 4488 C CA . ASP B 1 262 ? -24.641 19.078 4.68 1 96.44 262 ASP B CA 1
ATOM 4489 C C . ASP B 1 262 ? -23.156 18.938 4.316 1 96.44 262 ASP B C 1
ATOM 4491 O O . ASP B 1 262 ? -22.5 17.969 4.723 1 96.44 262 ASP B O 1
ATOM 4495 N N . ALA B 1 263 ? -22.688 19.859 3.527 1 98.06 263 ALA B N 1
ATOM 4496 C CA . ALA B 1 263 ? -21.266 19.906 3.207 1 98.06 263 ALA B CA 1
ATOM 4497 C C . ALA B 1 263 ? -20.438 20.312 4.422 1 98.06 263 ALA B C 1
ATOM 4499 O O . ALA B 1 263 ? -20.797 21.25 5.137 1 98.06 263 ALA B O 1
ATOM 4500 N N . VAL B 1 264 ? -19.375 19.672 4.684 1 98.69 264 VAL B N 1
ATOM 4501 C CA . VAL B 1 264 ? -18.578 19.891 5.887 1 98.69 264 VAL B CA 1
ATOM 4502 C C . VAL B 1 264 ? -17.266 20.594 5.527 1 98.69 264 VAL B C 1
ATOM 4504 O O . VAL B 1 264 ? -16.516 20.125 4.684 1 98.69 264 VAL B O 1
ATOM 4507 N N . ALA B 1 265 ? -17.031 21.75 6.172 1 98.38 265 ALA B N 1
ATOM 4508 C CA . ALA B 1 265 ? -15.766 22.484 6.035 1 98.38 265 ALA B CA 1
ATOM 4509 C C . ALA B 1 265 ? -14.75 22.016 7.07 1 98.38 265 ALA B C 1
ATOM 4511 O O . ALA B 1 265 ? -15.117 21.484 8.125 1 98.38 265 ALA B O 1
ATOM 4512 N N . ILE B 1 266 ? -13.477 22.172 6.707 1 98.06 266 ILE B N 1
ATOM 4513 C CA . ILE B 1 266 ? -12.43 21.875 7.68 1 98.06 266 ILE B CA 1
ATOM 4514 C C . ILE B 1 266 ? -12.477 22.906 8.805 1 98.06 266 ILE B C 1
ATOM 4516 O O . ILE B 1 266 ? -12.531 24.109 8.555 1 98.06 266 ILE B O 1
ATOM 4520 N N . SER B 1 267 ? -12.5 22.469 9.969 1 96 267 SER B N 1
ATOM 4521 C CA . SER B 1 267 ? -12.352 23.234 11.203 1 96 267 SER B CA 1
ATOM 4522 C C . SER B 1 267 ? -11.883 22.359 12.352 1 96 267 SER B C 1
ATOM 4524 O O . SER B 1 267 ? -11.891 21.125 12.242 1 96 267 SER B O 1
ATOM 4526 N N . ALA B 1 268 ? -11.43 22.984 13.383 1 92.69 268 ALA B N 1
ATOM 4527 C CA . ALA B 1 268 ? -11.047 22.203 14.562 1 92.69 268 ALA B CA 1
ATOM 4528 C C . ALA B 1 268 ? -12.211 21.344 15.039 1 92.69 268 ALA B C 1
ATOM 4530 O O . ALA B 1 268 ? -12.008 20.188 15.445 1 92.69 268 ALA B O 1
ATOM 4531 N N . ASP B 1 269 ? -13.375 21.844 14.922 1 94.75 269 ASP B N 1
ATOM 4532 C CA . ASP B 1 269 ? -14.562 21.141 15.391 1 94.75 269 ASP B CA 1
ATOM 4533 C C . ASP B 1 269 ? -14.875 19.938 14.492 1 94.75 269 ASP B C 1
ATOM 4535 O O . ASP B 1 269 ? -15.094 18.828 14.984 1 94.75 269 ASP B O 1
ATOM 4539 N N . SER B 1 270 ? -14.977 20.141 13.195 1 97.12 270 SER B N 1
ATOM 4540 C CA . SER B 1 270 ? -15.336 19.078 12.266 1 97.12 270 SER B CA 1
ATOM 4541 C C . SER B 1 270 ? -14.32 17.938 12.297 1 97.12 270 SER B C 1
ATOM 4543 O O . SER B 1 270 ? -14.688 16.766 12.25 1 97.12 270 SER B O 1
ATOM 4545 N N . VAL B 1 271 ? -13.047 18.297 12.414 1 96.62 271 VAL B N 1
ATOM 4546 C CA . VAL B 1 271 ? -11.984 17.281 12.453 1 96.62 271 VAL B CA 1
ATOM 4547 C C . VAL B 1 271 ? -11.953 16.625 13.828 1 96.62 271 VAL B C 1
ATOM 4549 O O . VAL B 1 271 ? -11.68 15.43 13.945 1 96.62 271 VAL B O 1
ATOM 4552 N N . GLY B 1 272 ? -12.203 17.469 14.883 1 93.06 272 GLY B N 1
ATOM 4553 C CA . GLY B 1 272 ? -12.32 16.906 16.219 1 93.06 272 GLY B CA 1
ATOM 4554 C C . GLY B 1 272 ? -13.352 15.789 16.312 1 93.06 272 GLY B C 1
ATOM 4555 O O . GLY B 1 272 ? -13.117 14.766 16.953 1 93.06 272 GLY B O 1
ATOM 4556 N N . LYS B 1 273 ? -14.477 15.938 15.633 1 93.31 273 LYS B N 1
ATOM 4557 C CA . LYS B 1 273 ? -15.523 14.922 15.594 1 93.31 273 LYS B CA 1
ATOM 4558 C C . LYS B 1 273 ? -15.023 13.633 14.938 1 93.31 273 LYS B C 1
ATOM 4560 O O . LYS B 1 273 ? -15.383 12.539 15.359 1 93.31 273 LYS B O 1
ATOM 4565 N N . THR B 1 274 ? -14.227 13.781 13.953 1 94.69 274 THR B N 1
ATOM 4566 C CA . THR B 1 274 ? -13.68 12.633 13.234 1 94.69 274 THR B CA 1
ATOM 4567 C C . THR B 1 274 ? -12.695 11.867 14.117 1 94.69 274 THR B C 1
ATOM 4569 O O . THR B 1 274 ? -12.789 10.641 14.242 1 94.69 274 THR B O 1
ATOM 4572 N N . ILE B 1 275 ? -11.781 12.578 14.773 1 92.62 275 ILE B N 1
ATOM 4573 C CA . ILE B 1 275 ? -10.688 11.938 15.492 1 92.62 275 ILE B CA 1
ATOM 4574 C C . ILE B 1 275 ? -11.195 11.375 16.812 1 92.62 275 ILE B C 1
ATOM 4576 O O . ILE B 1 275 ? -10.547 10.516 17.422 1 92.62 275 ILE B O 1
ATOM 4580 N N . ALA B 1 276 ? -12.359 11.852 17.281 1 85.62 276 ALA B N 1
ATOM 4581 C CA . ALA B 1 276 ? -12.961 11.352 18.516 1 85.62 276 ALA B CA 1
ATOM 4582 C C . ALA B 1 276 ? -13.32 9.875 18.391 1 85.62 276 ALA B C 1
ATOM 4584 O O . ALA B 1 276 ? -13.367 9.156 19.391 1 85.62 276 ALA B O 1
ATOM 4585 N N . GLY B 1 277 ? -13.5 9.43 17.172 1 79.06 277 GLY B N 1
ATOM 4586 C CA . GLY B 1 277 ? -13.852 8.039 16.938 1 79.06 277 GLY B CA 1
ATOM 4587 C C . GLY B 1 277 ? -12.656 7.172 16.594 1 79.06 277 GLY B C 1
ATOM 4588 O O . GLY B 1 277 ? -12.812 5.977 16.312 1 79.06 277 GLY B O 1
ATOM 4589 N N . ALA B 1 278 ? -11.508 7.781 16.75 1 82.19 278 ALA B N 1
ATOM 4590 C CA . ALA B 1 278 ? -10.305 7.055 16.359 1 82.19 278 ALA B CA 1
ATOM 4591 C C . ALA B 1 278 ? -10 5.93 17.344 1 82.19 278 ALA B C 1
ATOM 4593 O O . ALA B 1 278 ? -10.164 6.098 18.562 1 82.19 278 ALA B O 1
ATOM 4594 N N . THR B 1 279 ? -9.656 4.805 16.859 1 84.88 279 THR B N 1
ATOM 4595 C CA . THR B 1 279 ? -9.258 3.668 17.688 1 84.88 279 THR B CA 1
ATOM 4596 C C . THR B 1 279 ? -7.852 3.201 17.312 1 84.88 279 THR B C 1
ATOM 4598 O O . THR B 1 279 ? -7.465 3.232 16.141 1 84.88 279 THR B O 1
ATOM 4601 N N . ILE B 1 280 ? -7.117 2.83 18.359 1 87 280 ILE B N 1
ATOM 4602 C CA . ILE B 1 280 ? -5.805 2.229 18.156 1 87 280 ILE B CA 1
ATOM 4603 C C . ILE B 1 280 ? -5.965 0.745 17.828 1 87 280 ILE B C 1
ATOM 4605 O O . ILE B 1 280 ? -6.609 0.003 18.578 1 87 280 ILE B O 1
ATOM 4609 N N . VAL B 1 281 ? -5.344 0.359 16.75 1 81.5 281 VAL B N 1
ATOM 4610 C CA . VAL B 1 281 ? -5.504 -1.027 16.328 1 81.5 281 VAL B CA 1
ATOM 4611 C C . VAL B 1 281 ? -4.156 -1.742 16.375 1 81.5 281 VAL B C 1
ATOM 4613 O O . VAL B 1 281 ? -4.094 -2.969 16.25 1 81.5 281 VAL B O 1
ATOM 4616 N N . GLY B 1 282 ? -3.131 -0.949 16.516 1 80.81 282 GLY B N 1
ATOM 4617 C CA . GLY B 1 282 ? -1.831 -1.575 16.688 1 80.81 282 GLY B CA 1
ATOM 4618 C C . GLY B 1 282 ? -1.733 -2.41 17.938 1 80.81 282 GLY B C 1
ATOM 4619 O O . GLY B 1 282 ? -2.621 -2.361 18.797 1 80.81 282 GLY B O 1
ATOM 4620 N N . GLN B 1 283 ? -0.724 -3.225 17.953 1 82.5 283 GLN B N 1
ATOM 4621 C CA . GLN B 1 283 ? -0.529 -4.125 19.078 1 82.5 283 GLN B CA 1
ATOM 4622 C C . GLN B 1 283 ? 0.561 -3.607 20.016 1 82.5 283 GLN B C 1
ATOM 4624 O O . GLN B 1 283 ? 1.567 -3.061 19.562 1 82.5 283 GLN B O 1
ATOM 4629 N N . GLY B 1 284 ? 0.335 -3.818 21.328 1 90.56 284 GLY B N 1
ATOM 4630 C CA . GLY B 1 284 ? 1.316 -3.352 22.297 1 90.56 284 GLY B CA 1
ATOM 4631 C C . GLY B 1 284 ? 1.576 -1.859 22.203 1 90.56 284 GLY B C 1
ATOM 4632 O O . GLY B 1 284 ? 0.641 -1.058 22.25 1 90.56 284 GLY B O 1
ATOM 4633 N N . ASN B 1 285 ? 2.879 -1.563 21.953 1 95.25 285 ASN B N 1
ATOM 4634 C CA . ASN B 1 285 ? 3.268 -0.157 21.922 1 95.25 285 ASN B CA 1
ATOM 4635 C C . ASN B 1 285 ? 3.264 0.401 20.5 1 95.25 285 ASN B C 1
ATOM 4637 O O . ASN B 1 285 ? 3.615 1.562 20.281 1 95.25 285 ASN B O 1
ATOM 4641 N N . ASP B 1 286 ? 2.932 -0.452 19.547 1 94.5 286 ASP B N 1
ATOM 4642 C CA . ASP B 1 286 ? 2.684 0.041 18.203 1 94.5 286 ASP B CA 1
ATOM 4643 C C . ASP B 1 286 ? 1.293 0.662 18.094 1 94.5 286 ASP B C 1
ATOM 4645 O O . ASP B 1 286 ? 0.285 -0.046 18.156 1 94.5 286 ASP B O 1
ATOM 4649 N N . LEU B 1 287 ? 1.182 1.963 17.875 1 95.81 287 LEU B N 1
ATOM 4650 C CA . LEU B 1 287 ? -0.078 2.676 18.047 1 95.81 287 LEU B CA 1
ATOM 4651 C C . LEU B 1 287 ? -0.651 3.111 16.703 1 95.81 287 LEU B C 1
ATOM 4653 O O . LEU B 1 287 ? -0.99 4.281 16.531 1 95.81 287 LEU B O 1
ATOM 4657 N N . VAL B 1 288 ? -0.771 2.148 15.836 1 93.25 288 VAL B N 1
ATOM 4658 C CA . VAL B 1 288 ? -1.4 2.389 14.539 1 93.25 288 VAL B CA 1
ATOM 4659 C C . VAL B 1 288 ? -2.875 2.732 14.742 1 93.25 288 VAL B C 1
ATOM 4661 O O . VAL B 1 288 ? -3.58 2.061 15.492 1 93.25 288 VAL B O 1
ATOM 4664 N N . ILE B 1 289 ? -3.307 3.838 14.047 1 91.75 289 ILE B N 1
ATOM 4665 C CA . ILE B 1 289 ? -4.68 4.32 14.148 1 91.75 289 ILE B CA 1
ATOM 4666 C C . ILE B 1 289 ? -5.512 3.752 13.008 1 91.75 289 ILE B C 1
ATOM 4668 O O . ILE B 1 289 ? -5.051 3.689 11.867 1 91.75 289 ILE B O 1
ATOM 4672 N N . ASP B 1 290 ? -6.762 3.338 13.359 1 86.69 290 ASP B N 1
ATOM 4673 C CA . ASP B 1 290 ? -7.738 3.006 12.328 1 86.69 290 ASP B CA 1
ATOM 4674 C C . ASP B 1 290 ? -8.266 4.266 11.641 1 86.69 290 ASP B C 1
ATOM 4676 O O . ASP B 1 290 ? -9.164 4.926 12.156 1 86.69 290 ASP B O 1
ATOM 4680 N N . THR B 1 291 ? -7.766 4.5 10.461 1 89.12 291 THR B N 1
ATOM 4681 C CA . THR B 1 291 ? -8.227 5.695 9.766 1 89.12 291 THR B CA 1
ATOM 4682 C C . THR B 1 291 ? -9.391 5.363 8.836 1 89.12 291 THR B C 1
ATOM 4684 O O . THR B 1 291 ? -9.984 6.262 8.227 1 89.12 291 THR B O 1
ATOM 4687 N N . TYR B 1 292 ? -9.742 4.125 8.727 1 85.12 292 TYR B N 1
ATOM 4688 C CA . TYR B 1 292 ? -10.852 3.727 7.871 1 85.12 292 TYR B CA 1
ATOM 4689 C C . TYR B 1 292 ? -12.148 4.41 8.305 1 85.12 292 TYR B C 1
ATOM 4691 O O . TYR B 1 292 ? -12.914 4.887 7.461 1 85.12 292 TYR B O 1
ATOM 4699 N N . SER B 1 293 ? -12.359 4.492 9.562 1 85.62 293 SER B N 1
ATOM 4700 C CA . SER B 1 293 ? -13.594 5.055 10.102 1 85.62 293 SER B CA 1
ATOM 4701 C C . SER B 1 293 ? -13.672 6.559 9.852 1 85.62 293 SER B C 1
ATOM 4703 O O . SER B 1 293 ? -14.75 7.152 9.945 1 85.62 293 SER B O 1
ATOM 4705 N N . PHE B 1 294 ? -12.484 7.16 9.547 1 93.56 294 PHE B N 1
ATOM 4706 C CA . PHE B 1 294 ? -12.477 8.594 9.281 1 93.56 294 PHE B CA 1
ATOM 4707 C C . PHE B 1 294 ? -13.188 8.898 7.965 1 93.56 294 PHE B C 1
ATOM 4709 O O . PHE B 1 294 ? -13.883 9.914 7.852 1 93.56 294 PHE B O 1
ATOM 4716 N N . TYR B 1 295 ? -12.992 8.008 7.004 1 95.25 295 TYR B N 1
ATOM 4717 C CA . TYR B 1 295 ? -13.234 8.352 5.609 1 95.25 295 TYR B CA 1
ATOM 4718 C C . TYR B 1 295 ? -14.703 8.172 5.254 1 95.25 295 TYR B C 1
ATOM 4720 O O . TYR B 1 295 ? -15.18 8.711 4.25 1 95.25 295 TYR B O 1
ATOM 4728 N N . LYS B 1 296 ? -15.422 7.445 6.066 1 91.81 296 LYS B N 1
ATOM 4729 C CA . LYS B 1 296 ? -16.875 7.344 6.039 1 91.81 296 LYS B CA 1
ATOM 4730 C C . LYS B 1 296 ? -17.469 7.594 7.422 1 91.81 296 LYS B C 1
ATOM 4732 O O . LYS B 1 296 ? -18.031 6.68 8.039 1 91.81 296 LYS B O 1
ATOM 4737 N N . PRO B 1 297 ? -17.391 8.875 7.801 1 93.81 297 PRO B N 1
ATOM 4738 C CA . PRO B 1 297 ? -17.859 9.156 9.164 1 93.81 297 PRO B CA 1
ATOM 4739 C C . PRO B 1 297 ? -19.359 8.906 9.336 1 93.81 297 PRO B C 1
ATOM 4741 O O . PRO B 1 297 ? -20.125 9.016 8.375 1 93.81 297 PRO B O 1
ATOM 4744 N N . THR B 1 298 ? -19.766 8.625 10.617 1 90.38 298 THR B N 1
ATOM 4745 C CA . THR B 1 298 ? -21.172 8.414 10.945 1 90.38 298 THR B CA 1
ATOM 4746 C C . THR B 1 298 ? -21.75 9.625 11.664 1 90.38 298 THR B C 1
ATOM 4748 O O . THR B 1 298 ? -22.969 9.773 11.758 1 90.38 298 THR B O 1
ATOM 4751 N N . ALA B 1 299 ? -20.875 10.477 12.164 1 93.56 299 ALA B N 1
ATOM 4752 C CA . ALA B 1 299 ? -21.312 11.688 12.859 1 93.56 299 ALA B CA 1
ATOM 4753 C C . ALA B 1 299 ? -21.484 12.852 11.883 1 93.56 299 ALA B C 1
ATOM 4755 O O . ALA B 1 299 ? -20.547 13.18 11.148 1 93.56 299 ALA B O 1
ATOM 4756 N N . ALA B 1 300 ? -22.641 13.477 11.984 1 95.56 300 ALA B N 1
ATOM 4757 C CA . ALA B 1 300 ? -22.859 14.656 11.156 1 95.56 300 ALA B CA 1
ATOM 4758 C C . ALA B 1 300 ? -21.875 15.766 11.5 1 95.56 300 ALA B C 1
ATOM 4760 O O . ALA B 1 300 ? -21.562 15.992 12.672 1 95.56 300 ALA B O 1
ATOM 4761 N N . GLY B 1 301 ? -21.312 16.359 10.492 1 96.94 301 GLY B N 1
ATOM 4762 C CA . GLY B 1 301 ? -20.406 17.484 10.688 1 96.94 301 GLY B CA 1
ATOM 4763 C C . GLY B 1 301 ? -18.953 17.078 10.797 1 96.94 301 GLY B C 1
ATOM 4764 O O . GLY B 1 301 ? -18.062 17.922 10.914 1 96.94 301 GLY B O 1
ATOM 4765 N N . ALA B 1 302 ? -18.703 15.758 10.672 1 97.12 302 ALA B N 1
ATOM 4766 C CA . ALA B 1 302 ? -17.328 15.258 10.719 1 97.12 302 ALA B CA 1
ATOM 4767 C C . ALA B 1 302 ? -16.656 15.391 9.359 1 97.12 302 ALA B C 1
ATOM 4769 O O . ALA B 1 302 ? -17.188 14.922 8.344 1 97.12 302 ALA B O 1
ATOM 4770 N N . TYR B 1 303 ? -15.523 16.094 9.328 1 98.19 303 TYR B N 1
ATOM 4771 C CA . TYR B 1 303 ? -14.734 16.156 8.102 1 98.19 303 TYR B CA 1
ATOM 4772 C C . TYR B 1 303 ? -13.984 14.859 7.859 1 98.19 303 TYR B C 1
ATOM 4774 O O . TYR B 1 303 ? -13.219 14.398 8.711 1 98.19 303 TYR B O 1
ATOM 4782 N N . PRO B 1 304 ? -14.047 14.234 6.727 1 98 304 PRO B N 1
ATOM 4783 C CA . PRO B 1 304 ? -13.688 12.828 6.578 1 98 304 PRO B CA 1
ATOM 4784 C C . PRO B 1 304 ? -12.219 12.625 6.215 1 98 304 PRO B C 1
ATOM 4786 O O . PRO B 1 304 ? -11.664 11.547 6.441 1 98 304 PRO B O 1
ATOM 4789 N N . ILE B 1 305 ? -11.57 13.555 5.598 1 98.62 305 ILE B N 1
ATOM 4790 C CA . ILE B 1 305 ? -10.25 13.305 5.031 1 98.62 305 ILE B CA 1
ATOM 4791 C C . ILE B 1 305 ? -9.18 13.742 6.023 1 98.62 305 ILE B C 1
ATOM 4793 O O . ILE B 1 305 ? -8.719 14.891 5.992 1 98.62 305 ILE B O 1
ATOM 4797 N N . VAL B 1 306 ? -8.781 12.828 6.848 1 97.88 306 VAL B N 1
ATOM 4798 C CA . VAL B 1 306 ? -7.844 13.133 7.922 1 97.88 306 VAL B CA 1
ATOM 4799 C C . VAL B 1 306 ? -6.723 12.094 7.941 1 97.88 306 VAL B C 1
ATOM 4801 O O . VAL B 1 306 ? -6.969 10.898 7.719 1 97.88 306 VAL B O 1
ATOM 4804 N N . LEU B 1 307 ? -5.52 12.508 8.125 1 97.56 307 LEU B N 1
ATOM 4805 C CA . LEU B 1 307 ? -4.387 11.609 8.32 1 97.56 307 LEU B CA 1
ATOM 4806 C C . LEU B 1 307 ? -3.834 11.727 9.734 1 97.56 307 LEU B C 1
ATOM 4808 O O . LEU B 1 307 ? -4.07 12.727 10.422 1 97.56 307 LEU B O 1
ATOM 4812 N N . ALA B 1 308 ? -3.246 10.719 10.203 1 96.38 308 ALA B N 1
ATOM 4813 C CA . ALA B 1 308 ? -2.387 10.719 11.383 1 96.38 308 ALA B CA 1
ATOM 4814 C C . ALA B 1 308 ? -0.917 10.594 10.992 1 96.38 308 ALA B C 1
ATOM 4816 O O . ALA B 1 308 ? -0.559 9.766 10.156 1 96.38 308 ALA B O 1
ATOM 4817 N N . THR B 1 309 ? -0.109 11.445 11.508 1 98.12 309 THR B N 1
ATOM 4818 C CA . THR B 1 309 ? 1.317 11.344 11.219 1 98.12 309 THR B CA 1
ATOM 4819 C C . THR B 1 309 ? 2.037 10.57 12.32 1 98.12 309 THR B C 1
ATOM 4821 O O . THR B 1 309 ? 1.919 10.914 13.5 1 98.12 309 THR B O 1
ATOM 4824 N N . TYR B 1 310 ? 2.787 9.586 11.898 1 98.44 310 TYR B N 1
ATOM 4825 C CA . TYR B 1 310 ? 3.512 8.695 12.797 1 98.44 310 TYR B CA 1
ATOM 4826 C C . TYR B 1 310 ? 4.996 9.047 12.836 1 98.44 310 TYR B C 1
ATOM 4828 O O . TYR B 1 310 ? 5.59 9.359 11.797 1 98.44 310 TYR B O 1
ATOM 4836 N N . GLU B 1 311 ? 5.547 9.07 14.031 1 98.88 311 GLU B N 1
ATOM 4837 C CA . GLU B 1 311 ? 6.992 8.891 14.18 1 98.88 311 GLU B CA 1
ATOM 4838 C C . GLU B 1 311 ? 7.359 7.418 14.312 1 98.88 311 GLU B C 1
ATOM 4840 O O . GLU B 1 311 ? 6.914 6.75 15.25 1 98.88 311 GLU B O 1
ATOM 4845 N N . ILE B 1 312 ? 8.102 6.938 13.352 1 98.81 312 ILE B N 1
ATOM 4846 C CA . ILE B 1 312 ? 8.516 5.539 13.312 1 98.81 312 ILE B CA 1
ATOM 4847 C C . ILE B 1 312 ? 9.836 5.367 14.062 1 98.81 312 ILE B C 1
ATOM 4849 O O . ILE B 1 312 ? 10.852 5.941 13.68 1 98.81 312 ILE B O 1
ATOM 4853 N N . VAL B 1 313 ? 9.836 4.578 15.117 1 98.88 313 VAL B N 1
ATOM 4854 C CA . VAL B 1 313 ? 10.984 4.488 16.016 1 98.88 313 VAL B CA 1
ATOM 4855 C C . VAL B 1 313 ? 11.258 3.025 16.359 1 98.88 313 VAL B C 1
ATOM 4857 O O . VAL B 1 313 ? 10.43 2.152 16.094 1 98.88 313 VAL B O 1
ATOM 4860 N N . CYS B 1 314 ? 12.516 2.793 16.859 1 98.62 314 CYS B N 1
ATOM 4861 C CA . CYS B 1 314 ? 12.82 1.5 17.469 1 98.62 314 CYS B CA 1
ATOM 4862 C C . CYS B 1 314 ? 12.297 1.427 18.891 1 98.62 314 CYS B C 1
ATOM 4864 O O . CYS B 1 314 ? 12.391 2.4 19.641 1 98.62 314 CYS B O 1
ATOM 4866 N N . SER B 1 315 ? 11.719 0.269 19.266 1 98.5 315 SER B N 1
ATOM 4867 C CA . SER B 1 315 ? 11.391 0.081 20.688 1 98.5 315 SER B CA 1
ATOM 4868 C C . SER B 1 315 ? 12.656 0.042 21.531 1 98.5 315 SER B C 1
ATOM 4870 O O . SER B 1 315 ? 12.656 0.524 22.672 1 98.5 315 SER B O 1
ATOM 4872 N N . LYS B 1 316 ? 13.656 -0.547 20.984 1 98.38 316 LYS B N 1
ATOM 4873 C CA . LYS B 1 316 ? 14.992 -0.553 21.562 1 98.38 316 LYS B CA 1
ATOM 4874 C C . LYS B 1 316 ? 16.047 -0.23 20.516 1 98.38 316 LYS B C 1
ATOM 4876 O O . LYS B 1 316 ? 16.234 -0.993 19.562 1 98.38 316 LYS B O 1
ATOM 4881 N N . TYR B 1 317 ? 16.75 0.862 20.75 1 98.56 317 TYR B N 1
ATOM 4882 C CA . TYR B 1 317 ? 17.781 1.263 19.781 1 98.56 317 TYR B CA 1
ATOM 4883 C C . TYR B 1 317 ? 19.062 0.494 20.016 1 98.56 317 TYR B C 1
ATOM 4885 O O . TYR B 1 317 ? 19.453 0.244 21.156 1 98.56 317 TYR B O 1
ATOM 4893 N N . PRO B 1 318 ? 19.75 0.209 18.906 1 97.69 318 PRO B N 1
ATOM 4894 C CA . PRO B 1 318 ? 21.078 -0.373 19.094 1 97.69 318 PRO B CA 1
ATOM 4895 C C . PRO B 1 318 ? 22.016 0.532 19.891 1 97.69 318 PRO B C 1
ATOM 4897 O O . PRO B 1 318 ? 22.844 0.043 20.672 1 97.69 318 PRO B O 1
ATOM 4900 N N . ASP B 1 319 ? 21.953 1.812 19.672 1 98 319 ASP B N 1
ATOM 4901 C CA . ASP B 1 319 ? 22.688 2.818 20.422 1 98 319 ASP B CA 1
ATOM 4902 C C . ASP B 1 319 ? 21.797 3.465 21.484 1 98 319 ASP B C 1
ATOM 4904 O O . ASP B 1 319 ? 20.906 4.25 21.156 1 98 319 ASP B O 1
ATOM 4908 N N . ALA B 1 320 ? 22.125 3.191 22.75 1 97.56 320 ALA B N 1
ATOM 4909 C CA . ALA B 1 320 ? 21.297 3.643 23.859 1 97.56 320 ALA B CA 1
ATOM 4910 C C . ALA B 1 320 ? 21.203 5.164 23.891 1 97.56 320 ALA B C 1
ATOM 4912 O O . ALA B 1 320 ? 20.188 5.723 24.297 1 97.56 320 ALA B O 1
ATOM 4913 N N . GLN B 1 321 ? 22.188 5.844 23.453 1 98.19 321 GLN B N 1
ATOM 4914 C CA . GLN B 1 321 ? 22.188 7.301 23.453 1 98.19 321 GLN B CA 1
ATOM 4915 C C . GLN B 1 321 ? 21.188 7.848 22.438 1 98.19 321 GLN B C 1
ATOM 4917 O O . GLN B 1 321 ? 20.531 8.867 22.688 1 98.19 321 GLN B O 1
ATOM 4922 N N . THR B 1 322 ? 21.078 7.195 21.312 1 98.44 322 THR B N 1
ATOM 4923 C CA . THR B 1 322 ? 20.078 7.578 20.328 1 98.44 322 THR B CA 1
ATOM 4924 C C . THR B 1 322 ? 18.656 7.371 20.875 1 98.44 322 THR B C 1
ATOM 4926 O O . THR B 1 322 ? 17.797 8.242 20.734 1 98.44 322 THR B O 1
ATOM 4929 N N . GLY B 1 323 ? 18.453 6.215 21.547 1 98.56 323 GLY B N 1
ATOM 4930 C CA . GLY B 1 323 ? 17.156 5.938 22.141 1 98.56 323 GLY B CA 1
ATOM 4931 C C . GLY B 1 323 ? 16.734 6.969 23.172 1 98.56 323 GLY B C 1
ATOM 4932 O O . GLY B 1 323 ? 15.578 7.402 23.188 1 98.56 323 GLY B O 1
ATOM 4933 N N . ALA B 1 324 ? 17.672 7.332 24 1 98.31 324 ALA B N 1
ATOM 4934 C CA . ALA B 1 324 ? 17.375 8.32 25.031 1 98.31 324 ALA B CA 1
ATOM 4935 C C . ALA B 1 324 ? 16.984 9.664 24.422 1 98.31 324 ALA B C 1
ATOM 4937 O O . ALA B 1 324 ? 16.062 10.32 24.891 1 98.31 324 ALA B O 1
ATOM 4938 N N . ALA B 1 325 ? 17.703 10.07 23.375 1 98.62 325 ALA B N 1
ATOM 4939 C CA . ALA B 1 325 ? 17.422 11.352 22.734 1 98.62 325 ALA B CA 1
ATOM 4940 C C . ALA B 1 325 ? 16.078 11.32 22 1 98.62 325 ALA B C 1
ATOM 4942 O O . ALA B 1 325 ? 15.328 12.297 22.031 1 98.62 325 ALA B O 1
ATOM 4943 N N . VAL B 1 326 ? 15.797 10.203 21.297 1 98.81 326 VAL B N 1
ATOM 4944 C CA . VAL B 1 326 ? 14.531 10.055 20.594 1 98.81 326 VAL B CA 1
ATOM 4945 C C . VAL B 1 326 ? 13.375 10.086 21.594 1 98.81 326 VAL B C 1
ATOM 4947 O O . VAL B 1 326 ? 12.352 10.734 21.344 1 98.81 326 VAL B O 1
ATOM 4950 N N . LYS B 1 327 ? 13.547 9.398 22.734 1 98.56 327 LYS B N 1
ATOM 4951 C CA . LYS B 1 327 ? 12.547 9.414 23.797 1 98.56 327 LYS B CA 1
ATOM 4952 C C . LYS B 1 327 ? 12.281 10.836 24.281 1 98.56 327 LYS B C 1
ATOM 4954 O O . LYS B 1 327 ? 11.125 11.242 24.406 1 98.56 327 LYS B O 1
ATOM 4959 N N . ALA B 1 328 ? 13.297 11.547 24.516 1 98.38 328 ALA B N 1
ATOM 4960 C CA . ALA B 1 328 ? 13.172 12.922 24.984 1 98.38 328 ALA B CA 1
ATOM 4961 C C . ALA B 1 328 ? 12.445 13.789 23.969 1 98.38 328 ALA B C 1
ATOM 4963 O O . ALA B 1 328 ? 11.586 14.594 24.328 1 98.38 328 ALA B O 1
ATOM 4964 N N . PHE B 1 329 ? 12.812 13.688 22.703 1 98.69 329 PHE B N 1
ATOM 4965 C CA . PHE B 1 329 ? 12.141 14.43 21.641 1 98.69 329 PHE B CA 1
ATOM 4966 C C . PHE B 1 329 ? 10.648 14.133 21.625 1 98.69 329 PHE B C 1
ATOM 4968 O O . PHE B 1 329 ? 9.828 15.047 21.547 1 98.69 329 PHE B O 1
ATOM 4975 N N . LEU B 1 330 ? 10.336 12.812 21.719 1 98.69 330 LEU B N 1
ATOM 4976 C CA . LEU B 1 330 ? 8.938 12.414 21.625 1 98.69 330 LEU B CA 1
ATOM 4977 C C . LEU B 1 330 ? 8.164 12.844 22.859 1 98.69 330 LEU B C 1
ATOM 4979 O O . LEU B 1 330 ? 6.996 13.227 22.766 1 98.69 330 LEU B O 1
ATOM 4983 N N . GLN B 1 331 ? 8.781 12.789 24.047 1 98 331 GLN B N 1
ATOM 4984 C CA . GLN B 1 331 ? 8.133 13.297 25.25 1 98 331 GLN B CA 1
ATOM 4985 C C . GLN B 1 331 ? 7.797 14.781 25.109 1 98 331 GLN B C 1
ATOM 4987 O O . GLN B 1 331 ? 6.695 15.203 25.469 1 98 331 GLN B O 1
ATOM 4992 N N . SER B 1 332 ? 8.734 15.547 24.578 1 97.81 332 SER B N 1
ATOM 4993 C CA . SER B 1 332 ? 8.5 16.969 24.344 1 97.81 332 SER B CA 1
ATOM 4994 C C . SER B 1 332 ? 7.418 17.188 23.297 1 97.81 332 SER B C 1
ATOM 4996 O O . SER B 1 332 ? 6.633 18.141 23.391 1 97.81 332 SER B O 1
ATOM 4998 N N . THR B 1 333 ? 7.426 16.344 22.281 1 98 333 THR B N 1
ATOM 4999 C CA . THR B 1 333 ? 6.484 16.422 21.156 1 98 333 THR B CA 1
ATOM 5000 C C . THR B 1 333 ? 5.055 16.203 21.641 1 98 333 THR B C 1
ATOM 5002 O O . THR B 1 333 ? 4.164 17 21.359 1 98 333 THR B O 1
ATOM 5005 N N . ILE B 1 334 ? 4.84 15.172 22.5 1 97.25 334 ILE B N 1
ATOM 5006 C CA . ILE B 1 334 ? 3.482 14.805 22.891 1 97.25 334 ILE B CA 1
ATOM 5007 C C . ILE B 1 334 ? 3.066 15.578 24.125 1 97.25 334 ILE B C 1
ATOM 5009 O O . ILE B 1 334 ? 1.923 15.477 24.578 1 97.25 334 ILE B O 1
ATOM 5013 N N . GLY B 1 335 ? 3.955 16.328 24.703 1 95.44 335 GLY B N 1
ATOM 5014 C CA . GLY B 1 335 ? 3.672 17.266 25.781 1 95.44 335 GLY B CA 1
ATOM 5015 C C . GLY B 1 335 ? 3.51 18.703 25.281 1 95.44 335 GLY B C 1
ATOM 5016 O O . GLY B 1 335 ? 2.543 19.016 24.594 1 95.44 335 GLY B O 1
ATOM 5017 N N . ALA B 1 336 ? 4.578 19.516 25.469 1 95.44 336 ALA B N 1
ATOM 5018 C CA . ALA B 1 336 ? 4.555 20.953 25.156 1 95.44 336 ALA B CA 1
ATOM 5019 C C . ALA B 1 336 ? 4.379 21.188 23.656 1 95.44 336 ALA B C 1
ATOM 5021 O O . ALA B 1 336 ? 3.811 22.203 23.25 1 95.44 336 ALA B O 1
ATOM 5022 N N . GLY B 1 337 ? 4.82 20.266 22.859 1 96.81 337 GLY B N 1
ATOM 5023 C CA . GLY B 1 337 ? 4.742 20.422 21.422 1 96.81 337 GLY B CA 1
ATOM 5024 C C . GLY B 1 337 ? 3.318 20.438 20.891 1 96.81 337 GLY B C 1
ATOM 5025 O O . GLY B 1 337 ? 3.074 20.859 19.766 1 96.81 337 GLY B O 1
ATOM 5026 N N . GLN B 1 338 ? 2.408 19.953 21.672 1 96.19 338 GLN B N 1
ATOM 5027 C CA . GLN B 1 338 ? 1.013 19.891 21.25 1 96.19 338 GLN B CA 1
ATOM 5028 C C . GLN B 1 338 ? 0.343 21.25 21.328 1 96.19 338 GLN B C 1
ATOM 5030 O O . GLN B 1 338 ? -0.699 21.484 20.719 1 96.19 338 GLN B O 1
ATOM 5035 N N . LYS B 1 339 ? 0.884 22.141 22.125 1 93.56 339 LYS B N 1
ATOM 5036 C CA . LYS B 1 339 ? 0.293 23.453 22.328 1 93.56 339 LYS B CA 1
ATOM 5037 C C . LYS B 1 339 ? 0.343 24.281 21.031 1 93.56 339 LYS B C 1
ATOM 5039 O O . LYS B 1 339 ? 1.386 24.344 20.375 1 93.56 339 LYS B O 1
ATOM 5044 N N . GLY B 1 340 ? -0.798 24.812 20.641 1 92.44 340 GLY B N 1
ATOM 5045 C CA . GLY B 1 340 ? -0.864 25.734 19.516 1 92.44 340 GLY B CA 1
ATOM 5046 C C . GLY B 1 340 ? -1.081 25.031 18.188 1 92.44 340 GLY B C 1
ATOM 5047 O O . GLY B 1 340 ? -1.233 25.672 17.141 1 92.44 340 GLY B O 1
ATOM 5048 N N . LEU B 1 341 ? -1.108 23.703 18.125 1 94.19 341 LEU B N 1
ATOM 5049 C CA . LEU B 1 341 ? -1.264 22.953 16.891 1 94.19 341 LEU B CA 1
ATOM 5050 C C . LEU B 1 341 ? -2.559 23.344 16.172 1 94.19 341 LEU B C 1
ATOM 5052 O O . LEU B 1 341 ? -2.572 23.516 14.953 1 94.19 341 LEU B O 1
ATOM 5056 N N . SER B 1 342 ? -3.66 23.531 16.875 1 90.88 342 SER B N 1
ATOM 5057 C CA . SER B 1 342 ? -4.965 23.812 16.281 1 90.88 342 SER B CA 1
ATOM 5058 C C . SER B 1 342 ? -4.969 25.156 15.555 1 90.88 342 SER B C 1
ATOM 5060 O O . SER B 1 342 ? -5.703 25.344 14.578 1 90.88 342 SER B O 1
ATOM 5062 N N . ASP B 1 343 ? -4.137 26.078 16 1 91.5 343 ASP B N 1
ATOM 5063 C CA . ASP B 1 343 ? -4.047 27.406 15.383 1 91.5 343 ASP B CA 1
ATOM 5064 C C . ASP B 1 343 ? -3.123 27.375 14.164 1 91.5 343 ASP B C 1
ATOM 5066 O O . ASP B 1 343 ? -2.99 28.375 13.461 1 91.5 343 ASP B O 1
ATOM 5070 N N . ASN B 1 344 ? -2.58 26.266 13.961 1 93.56 344 ASN B N 1
ATOM 5071 C CA . ASN B 1 344 ? -1.58 26.188 12.898 1 93.56 344 ASN B CA 1
ATOM 5072 C C . ASN B 1 344 ? -1.874 25.031 11.945 1 93.56 344 ASN B C 1
ATOM 5074 O O . ASN B 1 344 ? -0.953 24.391 11.438 1 93.56 344 ASN B O 1
ATOM 5078 N N . GLY B 1 345 ? -3.115 24.688 11.742 1 94.94 345 GLY B N 1
ATOM 5079 C CA . GLY B 1 345 ? -3.561 23.797 10.68 1 94.94 345 GLY B CA 1
ATOM 5080 C C . GLY B 1 345 ? -3.414 22.328 11.031 1 94.94 345 GLY B C 1
ATOM 5081 O O . GLY B 1 345 ? -3.32 21.484 10.141 1 94.94 345 GLY B O 1
ATOM 5082 N N . TYR B 1 346 ? -3.326 22.078 12.352 1 96.88 346 TYR B N 1
ATOM 5083 C CA . TYR B 1 346 ? -3.246 20.719 12.859 1 96.88 346 TYR B CA 1
ATOM 5084 C C . TYR B 1 346 ? -4.234 20.5 14 1 96.88 346 TYR B C 1
ATOM 5086 O O . TYR B 1 346 ? -4.844 21.453 14.492 1 96.88 346 TYR B O 1
ATOM 5094 N N . ILE B 1 347 ? -4.457 19.266 14.297 1 95.12 347 ILE B N 1
ATOM 5095 C CA . ILE B 1 347 ? -5.246 18.891 15.469 1 95.12 347 ILE B CA 1
ATOM 5096 C C . ILE B 1 347 ? -4.379 18.094 16.438 1 95.12 347 ILE B C 1
ATOM 5098 O O . ILE B 1 347 ? -3.779 17.078 16.062 1 95.12 347 ILE B O 1
ATOM 5102 N N . PRO B 1 348 ? -4.332 18.547 17.703 1 94 348 PRO B N 1
ATOM 5103 C CA . PRO B 1 348 ? -3.541 17.812 18.703 1 94 348 PRO B CA 1
ATOM 5104 C C . PRO B 1 348 ? -4.09 16.406 18.984 1 94 348 PRO B C 1
ATOM 5106 O O . PRO B 1 348 ? -5.234 16.109 18.641 1 94 348 PRO B O 1
ATOM 5109 N N . ILE B 1 349 ? -3.256 15.602 19.594 1 92.31 349 ILE B N 1
ATOM 5110 C CA . ILE B 1 349 ? -3.691 14.266 19.984 1 92.31 349 ILE B CA 1
ATOM 5111 C C . ILE B 1 349 ? -4.828 14.383 21 1 92.31 349 ILE B C 1
ATOM 5113 O O . ILE B 1 349 ? -4.816 15.266 21.859 1 92.31 349 ILE B O 1
ATOM 5117 N N . PRO B 1 350 ? -5.824 13.531 20.859 1 89.06 350 PRO B N 1
ATOM 5118 C CA . PRO B 1 350 ? -6.895 13.555 21.859 1 89.06 350 PRO B CA 1
ATOM 5119 C C . PRO B 1 350 ? -6.406 13.172 23.25 1 89.06 350 PRO B C 1
ATOM 5121 O O . PRO B 1 350 ? -5.48 12.375 23.391 1 89.06 350 PRO B O 1
ATOM 5124 N N . GLU B 1 351 ? -7.082 13.672 24.203 1 87.19 351 GLU B N 1
ATOM 5125 C CA . GLU B 1 351 ? -6.727 13.398 25.594 1 87.19 351 GLU B CA 1
ATOM 5126 C C . GLU B 1 351 ? -6.746 11.898 25.875 1 87.19 351 GLU B C 1
ATOM 5128 O O . GLU B 1 351 ? -5.918 11.398 26.641 1 87.19 351 GLU B O 1
ATOM 5133 N N . SER B 1 352 ? -7.652 11.172 25.234 1 86.19 352 SER B N 1
ATOM 5134 C CA . SER B 1 352 ? -7.836 9.742 25.469 1 86.19 352 SER B CA 1
ATOM 5135 C C . SER B 1 352 ? -6.645 8.938 24.969 1 86.19 352 SER B C 1
ATOM 5137 O O . SER B 1 352 ? -6.441 7.793 25.375 1 86.19 352 SER B O 1
ATOM 5139 N N . PHE B 1 353 ? -5.797 9.516 24.125 1 89 353 PHE B N 1
ATOM 5140 C CA . PHE B 1 353 ? -4.66 8.828 23.531 1 89 353 PHE B CA 1
ATOM 5141 C C . PHE B 1 353 ? -3.383 9.117 24.312 1 89 353 PHE B C 1
ATOM 5143 O O . PHE B 1 353 ? -2.404 8.375 24.203 1 89 353 PHE B O 1
ATOM 5150 N N . LYS B 1 354 ? -3.35 10.18 25.047 1 89.06 354 LYS B N 1
ATOM 5151 C CA . LYS B 1 354 ? -2.119 10.711 25.641 1 89.06 354 LYS B CA 1
ATOM 5152 C C . LYS B 1 354 ? -1.463 9.688 26.562 1 89.06 354 LYS B C 1
ATOM 5154 O O . LYS B 1 354 ? -0.255 9.453 26.484 1 89.06 354 LYS B O 1
ATOM 5159 N N . GLY B 1 355 ? -2.273 9.102 27.406 1 91.56 355 GLY B N 1
ATOM 5160 C CA . GLY B 1 355 ? -1.715 8.117 28.328 1 91.56 355 GLY B CA 1
ATOM 5161 C C . GLY B 1 355 ? -1.014 6.973 27.625 1 91.56 355 GLY B C 1
ATOM 5162 O O . GLY B 1 355 ? 0.114 6.617 27.969 1 91.56 355 GLY B O 1
ATOM 5163 N N . ARG B 1 356 ? -1.704 6.422 26.656 1 93.5 356 ARG B N 1
ATOM 5164 C CA . ARG B 1 356 ? -1.146 5.301 25.906 1 93.5 356 ARG B CA 1
ATOM 5165 C C . ARG B 1 356 ? 0.108 5.723 25.156 1 93.5 356 ARG B C 1
ATOM 5167 O O . ARG B 1 356 ? 1.055 4.945 25.031 1 93.5 356 ARG B O 1
ATOM 5174 N N . LEU B 1 357 ? 0.066 6.871 24.609 1 95.62 357 LEU B N 1
ATOM 5175 C CA . LEU B 1 357 ? 1.198 7.379 23.844 1 95.62 357 LEU B CA 1
ATOM 5176 C C . LEU B 1 357 ? 2.398 7.633 24.75 1 95.62 357 LEU B C 1
ATOM 5178 O O . LEU B 1 357 ? 3.531 7.293 24.391 1 95.62 357 LEU B O 1
ATOM 5182 N N . PHE B 1 358 ? 2.178 8.227 25.938 1 96.19 358 PHE B N 1
ATOM 5183 C CA . PHE B 1 358 ? 3.268 8.445 26.875 1 96.19 358 PHE B CA 1
ATOM 5184 C C . PHE B 1 358 ? 3.859 7.113 27.328 1 96.19 358 PHE B C 1
ATOM 5186 O O . PHE B 1 358 ? 5.078 6.988 27.469 1 96.19 358 PHE B O 1
ATOM 5193 N N . ALA B 1 359 ? 3.008 6.156 27.547 1 96.88 359 ALA B N 1
ATOM 5194 C CA . ALA B 1 359 ? 3.496 4.84 27.953 1 96.88 359 ALA B CA 1
ATOM 5195 C C . ALA B 1 359 ? 4.383 4.223 26.875 1 96.88 359 ALA B C 1
ATOM 5197 O O . ALA B 1 359 ? 5.434 3.658 27.172 1 96.88 359 ALA B O 1
ATOM 5198 N N . ALA B 1 360 ? 3.895 4.32 25.641 1 97.81 360 ALA B N 1
ATOM 5199 C CA . ALA B 1 360 ? 4.676 3.785 24.531 1 97.81 360 ALA B CA 1
ATOM 5200 C C . ALA B 1 360 ? 6.012 4.508 24.406 1 97.81 360 ALA B C 1
ATOM 5202 O O . ALA B 1 360 ? 7.059 3.871 24.25 1 97.81 360 ALA B O 1
ATOM 5203 N N . VAL B 1 361 ? 6.023 5.852 24.5 1 98.25 361 VAL B N 1
ATOM 5204 C CA . VAL B 1 361 ? 7.227 6.668 24.359 1 98.25 361 VAL B CA 1
ATOM 5205 C C . VAL B 1 361 ? 8.195 6.34 25.5 1 98.25 361 VAL B C 1
ATOM 5207 O O . VAL B 1 361 ? 9.398 6.184 25.266 1 98.25 361 VAL B O 1
ATOM 5210 N N . ASP B 1 362 ? 7.688 6.176 26.688 1 97.62 362 ASP B N 1
ATOM 5211 C CA . ASP B 1 362 ? 8.516 5.934 27.875 1 97.62 362 ASP B CA 1
ATOM 5212 C C . ASP B 1 362 ? 9.156 4.547 27.812 1 97.62 362 ASP B C 1
ATOM 5214 O O . ASP B 1 362 ? 10.141 4.281 28.5 1 97.62 362 ASP B O 1
ATOM 5218 N N . SER B 1 363 ? 8.57 3.693 27 1 97.75 363 SER B N 1
ATOM 5219 C CA . SER B 1 363 ? 9.086 2.332 26.906 1 97.75 363 SER B CA 1
ATOM 5220 C C . SER B 1 363 ? 10.297 2.264 25.969 1 97.75 363 SER B C 1
ATOM 5222 O O . SER B 1 363 ? 11 1.253 25.938 1 97.75 363 SER B O 1
ATOM 5224 N N . ILE B 1 364 ? 10.555 3.307 25.203 1 97.88 364 ILE B N 1
ATOM 5225 C CA . ILE B 1 364 ? 11.664 3.32 24.266 1 97.88 364 ILE B CA 1
ATOM 5226 C C . ILE B 1 364 ? 12.992 3.246 25.016 1 97.88 364 ILE B C 1
ATOM 5228 O O . ILE B 1 364 ? 13.172 3.926 26.031 1 97.88 364 ILE B O 1
ATOM 5232 N N . ALA B 1 365 ? 13.922 2.369 24.578 1 94.94 365 ALA B N 1
ATOM 5233 C CA . ALA B 1 365 ? 15.211 2.188 25.25 1 94.94 365 ALA B CA 1
ATOM 5234 C C . ALA B 1 365 ? 16.359 2.273 24.234 1 94.94 365 ALA B C 1
ATOM 5236 O O . ALA B 1 365 ? 16.172 2.031 23.047 1 94.94 365 ALA B O 1
#

Radius of gyration: 34.78 Å; Cα contacts (8 Å, |Δi|>4): 1687; chains: 2; bounding box: 54×206×119 Å

Foldseek 3Di:
DDCPPPDCPPDDDPPPPPPPPPPPVPPVPPPPPPQPQFQEFFDQEFEFEAALLCVVLVVLLQVLLCVRHPSHGYDYHYFHHVVRLVCQLVVNGQWGKALDDQDPVSQVSNCVQFVFGKAWFFWWKWFKFWFAAAPPFQAFEDELQRVQCLLLVVQFFQVPVNRCVLVPPTDTDGDTEAEEEAAGQHNLQQLVLLLSVQTNVPNHPQDGGRGHRSPGHHHFHHLQGRLVVRLVDYNYIYMHTQLSCVVSVTRTYFYQAPLDSDTADDALVQQVLLCVPWDADDPDLHGDIDLSCLSHDNDPRHDRRMTTMTIIHGLEGPRVSSQSNQLSSSSSSNGVSQPCQRVRRIHGDDPVCSVSSNVSSVSRD/DDDDDDPDDCVDDPPPPPPPPPPPPPPPPPPPPPQPQFQEFFDQEFEFEAALLCVVLVVLLQVLLCVRHPSHGYDYHYFHHVVRLVCQLVVNGQWGKALDDQDPVSQVSNCVQFVFGKAWFFWWKWFKFWFAAAPPFQAFEDELQRVQCPLLVVDFFQVPPNRCVLVPPGDTDGDTEAEEEAAGQHNLQQLVLLLSVQTNVPNHPQDGGRGHRSPGHHHFHHLQGRLVVRLVDYNYIYMHTQLSCVVSVTRTYFYQAPQDSDTADDALVQQVLLCVPWDADDDDLHGDIDLNCLSHDNDPRHDRRMTTMTIIHGLEGPRVSSQSNQLSSSSSSLGVSQPCQRVRRIHGDDPVCSVSSNVSSVSRD

pLDDT: mean 89.3, std 20.46, range [20.23, 98.94]